Protein AF-A0A2P6VM41-F1 (afdb_monomer)

Structure (mmCIF, N/CA/C/O backbone):
data_AF-A0A2P6VM41-F1
#
_entry.id   AF-A0A2P6VM41-F1
#
loop_
_atom_site.group_PDB
_atom_site.id
_atom_site.type_symbol
_atom_site.label_atom_id
_atom_site.label_alt_id
_atom_site.label_comp_id
_atom_site.label_asym_id
_atom_site.label_entity_id
_atom_site.label_seq_id
_atom_site.pdbx_PDB_ins_code
_atom_site.Cartn_x
_atom_site.Cartn_y
_atom_site.Cartn_z
_atom_site.occupancy
_atom_site.B_iso_or_equiv
_atom_site.auth_seq_id
_atom_site.auth_comp_id
_atom_site.auth_asym_id
_atom_site.auth_atom_id
_atom_site.pdbx_PDB_model_num
ATOM 1 N N . MET A 1 1 ? -36.464 14.441 117.703 1.00 80.50 1 MET A N 1
ATOM 2 C CA . MET A 1 1 ? -35.190 14.699 116.985 1.00 80.50 1 MET A CA 1
ATOM 3 C C . MET A 1 1 ? -35.162 13.915 115.683 1.00 80.50 1 MET A C 1
ATOM 5 O O . MET A 1 1 ? -35.669 12.804 115.660 1.00 80.50 1 MET A O 1
ATOM 9 N N . VAL A 1 2 ? -34.603 14.467 114.602 1.00 87.62 2 VAL A N 1
ATOM 10 C CA . VAL A 1 2 ? -34.548 13.805 113.282 1.00 87.62 2 VAL A CA 1
ATOM 11 C C . VAL A 1 2 ? -33.105 13.762 112.777 1.00 87.62 2 VAL A C 1
ATOM 13 O O . VAL A 1 2 ? -32.348 14.723 112.938 1.00 87.62 2 VAL A O 1
ATOM 16 N N . PHE A 1 3 ? -32.720 12.648 112.153 1.00 89.50 3 PHE A N 1
ATOM 17 C CA . PHE A 1 3 ? -31.381 12.439 111.606 1.00 89.50 3 PHE A CA 1
ATOM 18 C C . PHE A 1 3 ? -31.383 12.675 110.097 1.00 89.50 3 PHE A C 1
ATOM 20 O O . PHE A 1 3 ? -32.032 11.949 109.349 1.00 89.50 3 PHE A O 1
ATOM 27 N N . VAL A 1 4 ? -30.627 13.661 109.622 1.00 91.56 4 VAL A N 1
ATOM 28 C CA . VAL A 1 4 ? -30.517 13.975 108.193 1.00 91.56 4 VAL A CA 1
ATOM 29 C C . VAL A 1 4 ? -29.167 13.514 107.664 1.00 91.56 4 VAL A C 1
ATOM 31 O O . VAL A 1 4 ? -28.120 13.949 108.139 1.00 91.56 4 VAL A O 1
ATOM 34 N N . ARG A 1 5 ? -29.181 12.629 106.669 1.00 91.31 5 ARG A N 1
ATOM 35 C CA . ARG A 1 5 ? -27.986 12.105 106.008 1.00 91.31 5 ARG A CA 1
ATOM 36 C C . ARG A 1 5 ? -27.726 12.831 104.693 1.00 91.31 5 ARG A C 1
ATOM 38 O O . ARG A 1 5 ? -28.520 12.728 103.758 1.00 91.31 5 ARG A O 1
ATOM 45 N N . THR A 1 6 ? -26.588 13.510 104.630 1.00 87.44 6 THR A N 1
ATOM 46 C CA . THR A 1 6 ? -25.975 14.033 103.401 1.00 87.44 6 THR A CA 1
ATOM 47 C C . THR A 1 6 ? -24.657 13.286 103.145 1.00 87.44 6 THR A C 1
ATOM 49 O O . THR A 1 6 ? -24.648 12.056 103.121 1.00 87.44 6 THR A O 1
ATOM 52 N N . ASP A 1 7 ? -23.537 13.996 102.994 1.00 84.44 7 ASP A N 1
ATOM 53 C CA . ASP A 1 7 ? -22.167 13.468 103.085 1.00 84.44 7 ASP A CA 1
ATOM 54 C C . ASP A 1 7 ? -21.763 13.138 104.537 1.00 84.44 7 ASP A C 1
ATOM 56 O O . ASP A 1 7 ? -20.847 12.351 104.772 1.00 84.44 7 ASP A O 1
ATOM 60 N N . ARG A 1 8 ? -22.481 13.708 105.513 1.00 87.12 8 ARG A N 1
ATOM 61 C CA . ARG A 1 8 ? -22.381 13.420 106.948 1.00 87.12 8 ARG A CA 1
ATOM 62 C C . ARG A 1 8 ? -23.768 13.393 107.594 1.00 87.12 8 ARG A C 1
ATOM 64 O O . ARG A 1 8 ? -24.756 13.819 106.999 1.00 87.12 8 ARG A O 1
ATOM 71 N N . THR A 1 9 ? -23.847 12.876 108.818 1.00 89.69 9 THR A N 1
ATOM 72 C CA . THR A 1 9 ? -25.107 12.821 109.574 1.00 89.69 9 THR A CA 1
ATOM 73 C C . THR A 1 9 ? -25.282 14.092 110.397 1.00 89.69 9 THR A C 1
ATOM 75 O O . THR A 1 9 ? -24.420 14.434 111.204 1.00 89.69 9 THR A O 1
ATOM 78 N N . HIS A 1 10 ? -26.415 14.765 110.221 1.00 89.94 10 HIS A N 1
ATOM 79 C CA . HIS A 1 10 ? -26.820 15.942 110.981 1.00 89.94 10 HIS A CA 1
ATOM 80 C C . HIS A 1 10 ? -27.972 15.586 111.909 1.00 89.94 10 HIS A C 1
ATOM 82 O O . HIS A 1 10 ? -28.956 14.995 111.472 1.00 89.94 10 HIS A O 1
ATOM 88 N N . VAL A 1 11 ? -27.871 15.981 113.175 1.00 90.56 11 VAL A N 1
ATOM 89 C CA . VAL A 1 11 ? -28.990 15.895 114.122 1.00 90.56 11 VAL A CA 1
ATOM 90 C C . VAL A 1 11 ? -29.716 17.235 114.118 1.00 90.56 11 VAL A C 1
ATOM 92 O O . VAL A 1 11 ? -29.083 18.281 114.318 1.00 90.56 11 VAL A O 1
ATOM 95 N N . LEU A 1 12 ? -31.017 17.207 113.826 1.00 88.69 12 LEU A N 1
ATOM 96 C CA . LEU A 1 12 ? -31.889 18.377 113.834 1.00 88.69 12 LEU A CA 1
ATOM 97 C C . LEU A 1 12 ? -32.976 18.212 114.903 1.00 88.69 12 LEU A C 1
ATOM 99 O O . LEU A 1 12 ? -33.712 17.221 114.923 1.00 88.69 12 LEU A O 1
ATOM 103 N N . GLU A 1 13 ? -33.086 19.203 115.783 1.00 86.06 13 GLU A N 1
ATOM 104 C CA . GLU A 1 13 ? -34.200 19.346 116.720 1.00 86.06 13 GLU A CA 1
ATOM 105 C C . GLU A 1 13 ? -35.278 20.198 116.053 1.00 86.06 13 GLU A C 1
ATOM 107 O O . GLU A 1 13 ? -35.292 21.420 116.158 1.00 86.06 13 GLU A O 1
ATOM 112 N N . LEU A 1 14 ? -36.140 19.539 115.282 1.00 83.00 14 LEU A N 1
ATOM 113 C CA . LEU A 1 14 ? -37.283 20.169 114.630 1.00 83.00 14 LEU A CA 1
ATOM 114 C C . LEU A 1 14 ? -38.564 19.698 115.312 1.00 83.00 14 LEU A C 1
ATOM 116 O O . LEU A 1 14 ? -38.680 18.526 115.672 1.00 83.00 14 LEU A O 1
ATOM 120 N N . GLY A 1 15 ? -39.516 20.613 115.496 1.00 77.69 15 GLY A N 1
ATOM 121 C CA . GLY A 1 15 ? -40.842 20.273 116.008 1.00 77.69 15 GLY A CA 1
ATOM 122 C C . GLY A 1 15 ? -41.627 19.415 115.012 1.00 77.69 15 GLY A C 1
ATOM 123 O O . GLY A 1 15 ? -41.374 19.457 113.809 1.00 77.69 15 GLY A O 1
ATOM 124 N N . SER A 1 16 ? -42.626 18.676 115.498 1.00 68.25 16 SER A N 1
ATOM 125 C CA . SER A 1 16 ? -43.487 17.817 114.666 1.00 68.25 16 SER A CA 1
ATOM 126 C C . SER A 1 16 ? -44.222 18.576 113.553 1.00 68.25 16 SER A C 1
ATOM 128 O O . SER A 1 16 ? -44.562 17.996 112.526 1.00 68.25 16 SER A O 1
ATOM 130 N N . THR A 1 17 ? -44.419 19.885 113.721 1.00 82.00 17 THR A N 1
ATOM 131 C CA . THR A 1 17 ? -45.081 20.763 112.749 1.00 82.00 17 THR A CA 1
ATOM 132 C C . THR A 1 17 ? -44.135 21.387 111.721 1.00 82.00 17 THR A C 1
ATOM 134 O O . THR A 1 17 ? -44.598 22.176 110.898 1.00 82.00 17 THR A O 1
ATOM 137 N N . ALA A 1 18 ? -42.831 21.100 111.787 1.00 86.94 18 ALA A N 1
ATOM 138 C CA . ALA A 1 18 ? -41.855 21.642 110.848 1.00 86.94 18 ALA A CA 1
ATOM 139 C C . ALA A 1 18 ? -42.101 21.118 109.427 1.00 86.94 18 ALA A C 1
ATOM 141 O O . ALA A 1 18 ? -42.659 20.036 109.217 1.00 86.94 18 ALA A O 1
ATOM 142 N N . THR A 1 19 ? -41.681 21.904 108.447 1.00 91.75 19 THR A N 1
ATOM 143 C CA . THR A 1 19 ? -41.818 21.605 107.023 1.00 91.75 19 THR A CA 1
ATOM 144 C C . THR A 1 19 ? -40.515 21.082 106.431 1.00 91.75 19 THR A C 1
ATOM 146 O O . THR A 1 19 ? -39.432 21.190 107.012 1.00 91.75 19 THR A O 1
ATOM 149 N N . VAL A 1 20 ? -40.600 20.506 105.235 1.00 90.69 20 VAL A N 1
ATOM 150 C CA . VAL A 1 20 ? -39.423 20.084 104.466 1.00 90.69 20 VAL A CA 1
ATOM 151 C C . VAL A 1 20 ? -38.544 21.285 104.098 1.00 90.69 20 VAL A C 1
ATOM 153 O O . VAL A 1 20 ? -37.320 21.147 104.071 1.00 90.69 20 VAL A O 1
ATOM 156 N N . ALA A 1 21 ? -39.131 22.466 103.872 1.00 90.50 21 ALA A N 1
ATOM 157 C CA . ALA A 1 21 ? -38.386 23.712 103.684 1.00 90.50 21 ALA A CA 1
ATOM 158 C C . ALA A 1 21 ? -37.501 24.049 104.898 1.00 90.50 21 ALA A C 1
ATOM 160 O O . ALA A 1 21 ? -36.333 24.393 104.720 1.00 90.50 21 ALA A O 1
ATOM 161 N N . ASP A 1 22 ? -38.003 23.847 106.122 1.00 90.69 22 ASP A N 1
ATOM 162 C CA . ASP A 1 22 ? -37.232 24.080 107.353 1.00 90.69 22 ASP A CA 1
ATOM 163 C C . ASP A 1 22 ? -36.029 23.129 107.456 1.00 90.69 22 ASP A C 1
ATOM 165 O O . ASP A 1 22 ? -34.932 23.537 107.845 1.00 90.69 22 ASP A O 1
ATOM 169 N N . VAL A 1 23 ? -36.198 21.866 107.041 1.00 89.25 23 VAL A N 1
ATOM 170 C CA . VAL A 1 23 ? -35.097 20.889 106.964 1.00 89.25 23 VAL A CA 1
ATOM 171 C C . VAL A 1 23 ? -34.037 21.338 105.955 1.00 89.25 23 VAL A C 1
ATOM 173 O O . VAL A 1 23 ? -32.845 21.296 106.264 1.00 89.25 23 VAL A O 1
ATOM 176 N N . LYS A 1 24 ? -34.450 21.780 104.760 1.00 91.62 24 LYS A N 1
ATOM 177 C CA . LYS A 1 24 ? -33.525 22.264 103.724 1.00 91.62 24 LYS A CA 1
ATOM 178 C C . LYS A 1 24 ? -32.758 23.504 104.179 1.00 91.62 24 LYS A C 1
ATOM 180 O O . LYS A 1 24 ? -31.539 23.542 104.030 1.00 91.62 24 LYS A O 1
ATOM 185 N N . ALA A 1 25 ? -33.447 24.471 104.785 1.00 91.00 25 ALA A N 1
ATOM 186 C CA . ALA A 1 25 ? -32.844 25.695 105.307 1.00 91.00 25 ALA A CA 1
ATOM 187 C C . ALA A 1 25 ? -31.847 25.403 106.442 1.00 91.00 25 ALA A C 1
ATOM 189 O O . ALA A 1 25 ? -30.747 25.958 106.474 1.00 91.00 25 ALA A O 1
ATOM 190 N N . ALA A 1 26 ? -32.178 24.471 107.344 1.00 90.12 26 ALA A N 1
ATOM 191 C CA . ALA A 1 26 ? -31.275 24.051 108.415 1.00 90.12 26 ALA A CA 1
ATOM 192 C C . ALA A 1 26 ? -29.994 23.390 107.879 1.00 90.12 26 ALA A C 1
ATOM 194 O O . ALA A 1 26 ? -28.911 23.559 108.446 1.00 90.12 26 ALA A O 1
ATOM 195 N N . ILE A 1 27 ? -30.102 22.640 106.783 1.00 91.50 27 ILE A N 1
ATOM 196 C CA . ILE A 1 27 ? -28.958 21.989 106.142 1.00 91.50 27 ILE A CA 1
ATOM 197 C C . ILE A 1 27 ? -28.161 22.977 105.286 1.00 91.50 27 ILE A C 1
ATOM 199 O O . ILE A 1 27 ? -26.931 22.932 105.312 1.00 91.50 27 ILE A O 1
ATOM 203 N N . GLU A 1 28 ? -28.821 23.925 104.623 1.00 91.38 28 GLU A N 1
ATOM 204 C CA . GLU A 1 28 ? -28.177 25.039 103.920 1.00 91.38 28 GLU A CA 1
ATOM 205 C C . GLU A 1 28 ? -27.317 25.870 104.876 1.00 91.38 28 GLU A C 1
ATOM 207 O O . GLU A 1 28 ? -26.132 26.063 104.616 1.00 91.38 28 GLU A O 1
ATOM 212 N N . ALA A 1 29 ? -27.847 26.245 106.043 1.00 88.38 29 ALA A N 1
ATOM 213 C CA . ALA A 1 29 ? -27.088 26.975 107.059 1.00 88.38 29 ALA A CA 1
ATOM 214 C C . ALA A 1 29 ? -25.851 26.204 107.569 1.00 88.38 29 ALA A C 1
ATOM 216 O O . ALA A 1 29 ? -24.860 26.811 107.971 1.00 88.38 29 ALA A O 1
ATOM 217 N N . ARG A 1 30 ? -25.884 24.862 107.555 1.00 89.50 30 ARG A N 1
ATOM 218 C CA . ARG A 1 30 ? -24.791 24.005 108.056 1.00 89.50 30 ARG A CA 1
ATOM 219 C C . ARG A 1 30 ? -23.774 23.585 106.997 1.00 89.50 30 ARG A C 1
ATOM 221 O O . ARG A 1 30 ? -22.649 23.231 107.356 1.00 89.50 30 ARG A O 1
ATOM 228 N N . GLN A 1 31 ? -24.167 23.513 105.728 1.00 87.06 31 GLN A N 1
ATOM 229 C CA . GLN A 1 31 ? -23.321 22.992 104.645 1.00 87.06 31 GLN A CA 1
ATOM 230 C C . GLN A 1 31 ? -23.073 23.998 103.520 1.00 87.06 31 GLN A C 1
ATOM 232 O O . GLN A 1 31 ? -22.225 23.738 102.672 1.00 87.06 31 GLN A O 1
ATOM 237 N N . GLY A 1 32 ? -23.777 25.131 103.510 1.00 85.19 32 GLY A N 1
ATOM 238 C CA . GLY A 1 32 ? -23.683 26.149 102.463 1.00 85.19 32 GLY A CA 1
ATOM 239 C C . GLY A 1 32 ? -24.244 25.698 101.113 1.00 85.19 32 GLY A C 1
ATOM 240 O O . GLY A 1 32 ? -23.896 26.274 100.089 1.00 85.19 32 GLY A O 1
ATOM 241 N N . ILE A 1 33 ? -25.062 24.643 101.096 1.00 84.75 33 ILE A N 1
ATOM 242 C CA . ILE A 1 33 ? -25.689 24.111 99.885 1.00 84.75 33 ILE A CA 1
ATOM 243 C C . ILE A 1 33 ? -27.054 24.789 99.717 1.00 84.75 33 ILE A C 1
ATOM 245 O O . ILE A 1 33 ? -27.889 24.596 100.601 1.00 84.75 33 ILE A O 1
ATOM 249 N N . PRO A 1 34 ? -27.332 25.498 98.609 1.00 88.25 34 PRO A N 1
ATOM 250 C CA . PRO A 1 34 ? -28.619 26.162 98.400 1.00 88.25 34 PRO A CA 1
ATOM 251 C C . PRO A 1 34 ? -29.808 25.196 98.495 1.00 88.25 34 PRO A C 1
ATOM 253 O O . PRO A 1 34 ? -29.774 24.121 97.887 1.00 88.25 34 PRO A O 1
ATOM 256 N N . ALA A 1 35 ? -30.876 25.558 99.217 1.00 87.62 35 ALA A N 1
ATOM 257 C CA . ALA A 1 35 ? -32.072 24.717 99.379 1.00 87.62 35 ALA A CA 1
ATOM 258 C C . ALA A 1 35 ? -32.692 24.253 98.041 1.00 87.62 35 ALA A C 1
ATOM 260 O O . ALA A 1 35 ? -33.221 23.141 97.938 1.00 87.62 35 ALA A O 1
ATOM 261 N N . GLU A 1 36 ? -32.567 25.068 96.992 1.00 85.31 36 GLU A N 1
ATOM 262 C CA . GLU A 1 36 ? -33.036 24.787 95.627 1.00 85.31 36 GLU A CA 1
ATOM 263 C C . GLU A 1 36 ? -32.305 23.618 94.938 1.00 85.31 36 GLU A C 1
ATOM 265 O O . GLU A 1 36 ? -32.868 22.936 94.070 1.00 85.31 36 GLU A O 1
ATOM 270 N N . GLU A 1 37 ? -31.062 23.340 95.343 1.00 85.75 37 GLU A N 1
ATOM 271 C CA . GLU A 1 37 ? -30.268 22.214 94.846 1.00 85.75 37 GLU A CA 1
ATOM 272 C C . GLU A 1 37 ? -30.448 20.947 95.698 1.00 85.75 37 GLU A C 1
ATOM 274 O O . GLU A 1 37 ? -30.040 19.858 95.281 1.00 85.75 37 GLU A O 1
ATOM 279 N N . GLN A 1 38 ? -31.105 21.057 96.858 1.00 88.81 38 GLN A N 1
ATOM 280 C CA . GLN A 1 38 ? -31.345 19.955 97.786 1.00 88.81 38 GLN A CA 1
ATOM 281 C C . GLN A 1 38 ? -32.653 19.214 97.476 1.00 88.81 38 GLN A C 1
ATOM 283 O O . GLN A 1 38 ? -33.730 19.802 97.354 1.00 88.81 38 GLN A O 1
ATOM 288 N N . ARG A 1 39 ? -32.590 17.880 97.428 1.00 90.12 39 ARG A N 1
ATOM 289 C CA . ARG A 1 39 ? -33.761 16.995 97.351 1.00 90.12 39 ARG A CA 1
ATOM 290 C C . ARG A 1 39 ? -33.843 16.172 98.627 1.00 90.12 39 ARG A C 1
ATOM 292 O O . ARG A 1 39 ? -32.956 15.360 98.870 1.00 90.12 39 ARG A O 1
ATOM 299 N N . VAL A 1 40 ? -34.900 16.367 99.414 1.00 91.69 40 VAL A N 1
ATOM 300 C CA . VAL A 1 40 ? -35.149 15.620 100.657 1.00 91.69 40 VAL A CA 1
ATOM 301 C C . VAL A 1 40 ? -35.937 14.353 100.331 1.00 91.69 40 VAL A C 1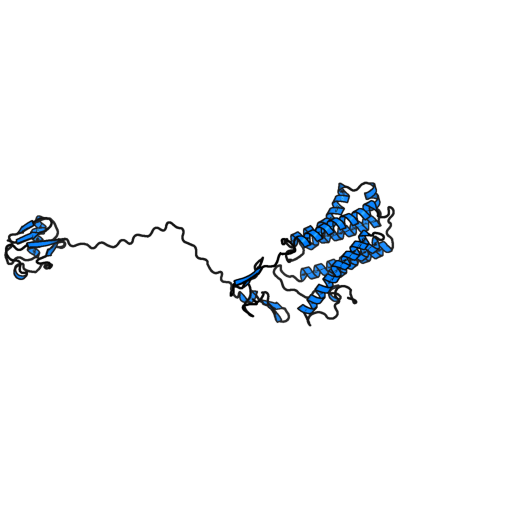
ATOM 303 O O . VAL A 1 40 ? -36.946 14.409 99.628 1.00 91.69 40 VAL A O 1
ATOM 306 N N . LEU A 1 41 ? -35.481 13.207 100.830 1.00 91.88 41 LEU A N 1
ATOM 307 C CA . LEU A 1 41 ? -36.118 11.909 100.663 1.00 91.88 41 LEU A CA 1
ATOM 308 C C . LEU A 1 41 ? -36.393 11.252 102.012 1.00 91.88 41 LEU A C 1
ATOM 310 O O . LEU A 1 41 ? -35.534 11.218 102.894 1.00 91.88 41 LEU A O 1
ATOM 314 N N . PHE A 1 42 ? -37.568 10.641 102.110 1.00 91.62 42 PHE A N 1
ATOM 315 C CA . PHE A 1 42 ? -37.974 9.794 103.222 1.00 91.62 42 PHE A CA 1
ATOM 316 C C . PHE A 1 42 ? -38.634 8.526 102.678 1.00 91.62 42 PHE A C 1
ATOM 318 O O . PHE A 1 42 ? -39.449 8.595 101.758 1.00 91.62 42 PHE A O 1
ATOM 325 N N . GLY A 1 43 ? -38.234 7.351 103.174 1.00 86.62 43 GLY A N 1
ATOM 326 C CA . GLY A 1 43 ? -38.788 6.068 102.713 1.00 86.62 43 GLY A CA 1
ATOM 327 C C . GLY A 1 43 ? -38.652 5.812 101.201 1.00 86.62 43 GLY A C 1
ATOM 328 O O . GLY A 1 43 ? -39.474 5.116 100.615 1.00 86.62 43 GLY A O 1
ATOM 329 N N . GLY A 1 44 ? -37.655 6.416 100.542 1.00 83.69 44 GLY A N 1
ATOM 330 C CA . GLY A 1 44 ? -37.458 6.325 99.088 1.00 83.69 44 GLY A CA 1
ATOM 331 C C . GLY A 1 44 ? -38.326 7.272 98.247 1.00 83.69 44 GLY A C 1
ATOM 332 O O . GLY A 1 44 ? -38.169 7.306 97.026 1.00 83.69 44 GLY A O 1
ATOM 333 N N . ARG A 1 45 ? -39.197 8.077 98.868 1.00 89.12 45 ARG A N 1
ATOM 334 C CA . ARG A 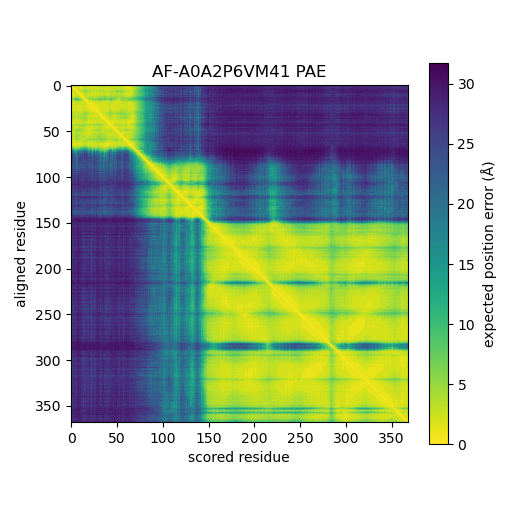1 45 ? -39.999 9.113 98.206 1.00 89.12 45 ARG A CA 1
ATOM 335 C C . ARG A 1 45 ? -39.377 10.492 98.423 1.00 89.12 45 ARG A C 1
ATOM 337 O O . ARG A 1 45 ? -38.946 10.809 99.526 1.00 89.12 45 ARG A O 1
ATOM 344 N N . GLN A 1 46 ? -39.353 11.317 97.376 1.00 90.94 46 GLN A N 1
ATOM 345 C CA . GLN A 1 46 ? -38.996 12.731 97.503 1.00 90.94 46 GLN A CA 1
ATOM 346 C C . GLN A 1 46 ? -40.154 13.508 98.136 1.00 90.94 46 GLN A C 1
ATOM 348 O O . GLN A 1 46 ? -41.300 13.353 97.704 1.00 90.94 46 GLN A O 1
ATOM 353 N N . LEU A 1 47 ? -39.836 14.327 99.136 1.00 91.44 47 LEU A N 1
ATOM 354 C CA . LEU A 1 47 ? -40.788 15.226 99.778 1.00 91.44 47 LEU A CA 1
ATOM 355 C C . LEU A 1 47 ? -40.722 16.620 99.139 1.00 91.44 47 LEU A C 1
ATOM 357 O O . LEU A 1 47 ? -39.646 17.075 98.737 1.00 91.44 47 LEU A O 1
ATOM 361 N N . GLU A 1 48 ? -41.877 17.273 99.045 1.00 91.31 48 GLU A N 1
ATOM 362 C CA . GLU A 1 48 ? -42.014 18.639 98.522 1.00 91.31 48 GLU A CA 1
ATOM 363 C C . GLU A 1 48 ? -41.897 19.668 99.654 1.00 91.31 48 GLU A C 1
ATOM 365 O O . GLU A 1 48 ? -42.188 19.360 100.808 1.00 91.31 48 GLU A O 1
ATOM 370 N N . GLU A 1 49 ? -41.469 20.891 99.336 1.00 87.00 49 GLU A N 1
ATOM 371 C CA . GLU A 1 49 ? -41.061 21.907 100.326 1.00 87.00 49 GLU A CA 1
ATOM 372 C C . GLU A 1 49 ? -42.163 22.291 101.323 1.00 87.00 49 GLU A C 1
ATOM 374 O O . GLU A 1 49 ? -41.886 22.491 102.504 1.00 87.00 49 GLU A O 1
ATOM 379 N N . GLU A 1 50 ? -43.410 22.321 100.858 1.00 88.44 50 GLU A N 1
ATOM 380 C CA . GLU A 1 50 ? -44.597 22.722 101.624 1.00 88.44 50 GLU A CA 1
ATOM 381 C C . GLU A 1 50 ? -45.130 21.605 102.538 1.00 88.44 50 GLU A C 1
ATOM 383 O O . GLU A 1 50 ? -46.034 21.827 103.346 1.00 88.44 50 GLU A O 1
ATOM 388 N N . GLN A 1 51 ? -44.605 20.382 102.412 1.00 89.25 51 GLN A N 1
ATOM 389 C CA . GLN A 1 51 ? -45.084 19.253 103.197 1.00 89.25 51 GLN A CA 1
ATOM 390 C C . GLN A 1 51 ? -44.570 19.332 104.633 1.00 89.25 51 GLN A C 1
ATOM 392 O O . GLN A 1 51 ? -43.389 19.575 104.889 1.00 89.25 51 GLN A O 1
ATOM 397 N N . ARG A 1 52 ? -45.468 19.075 105.584 1.00 89.12 52 ARG A N 1
ATOM 398 C CA . ARG A 1 52 ? -45.114 18.938 106.997 1.00 89.12 52 ARG A CA 1
ATOM 399 C C . ARG A 1 52 ? -44.526 17.559 107.273 1.00 89.12 52 ARG A C 1
ATOM 401 O O . ARG A 1 52 ? -44.944 16.568 106.668 1.00 89.12 52 ARG A O 1
ATOM 408 N N . LEU A 1 53 ? -43.562 17.497 108.187 1.00 87.44 53 LEU A N 1
ATOM 409 C CA . LEU A 1 53 ? -42.853 16.264 108.531 1.00 87.44 53 LEU A CA 1
ATOM 410 C C . LEU A 1 53 ? -43.795 15.211 109.141 1.00 87.44 53 LEU A C 1
ATOM 412 O O . LEU A 1 53 ? -43.758 14.054 108.718 1.00 87.44 53 LEU A O 1
ATOM 416 N N . ASP A 1 54 ? -44.700 15.621 110.035 1.00 87.62 54 ASP A N 1
ATOM 417 C CA . ASP A 1 54 ? -45.733 14.759 110.630 1.00 87.62 54 ASP A CA 1
ATOM 418 C C . ASP A 1 54 ? -46.647 14.112 109.574 1.00 87.62 54 ASP A C 1
ATOM 420 O O . ASP A 1 54 ? -46.839 12.895 109.561 1.00 87.62 54 ASP A O 1
ATOM 424 N N . ALA A 1 55 ? -47.149 14.907 108.629 1.00 85.69 55 ALA A N 1
ATOM 425 C CA . ALA A 1 55 ? -48.001 14.450 107.534 1.00 85.69 55 ALA A CA 1
ATOM 426 C C . ALA A 1 55 ? -47.279 13.492 106.567 1.00 85.69 55 ALA A C 1
ATOM 428 O O . ALA A 1 55 ? -47.927 12.700 105.882 1.00 85.69 55 ALA A O 1
ATOM 429 N N . CYS A 1 56 ? -45.943 13.537 106.520 1.00 83.75 56 CYS A N 1
ATOM 430 C CA . CYS A 1 56 ? -45.116 12.622 105.730 1.00 83.75 56 CYS A CA 1
ATOM 431 C C . CYS A 1 56 ? -44.739 11.335 106.480 1.00 83.75 56 CYS A C 1
ATOM 433 O O . CYS A 1 56 ? -44.023 10.501 105.923 1.00 83.75 56 CYS A O 1
ATOM 435 N N . GLY A 1 57 ? -45.207 11.162 107.722 1.00 84.62 57 GLY A N 1
ATOM 436 C CA . GLY A 1 57 ? -44.883 10.009 108.562 1.00 84.62 57 GLY A CA 1
ATOM 437 C C . GLY A 1 57 ? -43.482 10.062 109.177 1.00 84.62 57 GLY A C 1
ATOM 438 O O . GLY A 1 57 ? -42.961 9.022 109.573 1.00 84.62 57 GLY A O 1
ATOM 439 N N . VAL A 1 58 ? -42.857 11.243 109.237 1.00 85.88 58 VAL A N 1
ATOM 440 C CA . VAL A 1 58 ? -41.559 11.443 109.893 1.00 85.88 58 VAL A CA 1
ATOM 441 C C . VAL A 1 58 ? -41.806 11.618 111.391 1.00 85.88 58 VAL A C 1
ATOM 443 O O . VAL A 1 58 ? -42.329 12.641 111.829 1.00 85.88 58 VAL A O 1
ATOM 446 N N . SER A 1 59 ? -41.448 10.606 112.178 1.00 86.44 59 SER A N 1
ATOM 447 C CA . SER A 1 59 ? -41.481 10.645 113.644 1.00 86.44 59 SER A CA 1
ATOM 448 C C . SER A 1 59 ? -40.124 11.035 114.227 1.00 86.44 59 SER A C 1
ATOM 450 O O . SER A 1 59 ? -39.116 11.094 113.514 1.00 86.44 59 SER A O 1
ATOM 452 N N . ASP A 1 60 ? -40.068 11.198 115.547 1.00 85.75 60 ASP A N 1
ATOM 453 C CA . ASP A 1 60 ? -38.792 11.212 116.255 1.00 85.75 60 ASP A CA 1
ATOM 454 C C . ASP A 1 60 ? -37.958 9.967 115.906 1.00 85.75 60 ASP A C 1
ATOM 456 O O . ASP A 1 60 ? -38.494 8.888 115.640 1.00 85.75 60 ASP A O 1
ATOM 460 N N . ASP A 1 61 ? -36.646 10.173 115.813 1.00 85.50 61 ASP A N 1
ATOM 461 C CA . ASP A 1 61 ? -35.611 9.222 115.392 1.00 85.50 61 ASP A CA 1
ATOM 462 C C . ASP A 1 61 ? -35.672 8.754 113.931 1.00 85.50 61 ASP A C 1
ATOM 464 O O . ASP A 1 61 ? -34.895 7.894 113.501 1.00 85.50 61 ASP A O 1
ATOM 468 N N . SER A 1 62 ? -36.523 9.383 113.119 1.00 89.62 62 SER A N 1
ATOM 469 C CA . SER A 1 62 ? -36.567 9.135 111.678 1.00 89.62 62 SER A CA 1
ATOM 470 C C . SER A 1 62 ? -35.288 9.582 110.966 1.00 89.62 62 SER A C 1
ATOM 472 O O . SER A 1 62 ? -34.630 10.554 111.348 1.00 89.62 62 SER A O 1
ATOM 474 N N . GLN A 1 63 ? -34.955 8.878 109.879 1.00 90.62 63 GLN A N 1
ATOM 475 C CA . GLN A 1 63 ? -33.806 9.183 109.024 1.00 90.62 63 GLN A CA 1
ATOM 476 C C . GLN A 1 63 ? -34.261 9.768 107.682 1.00 90.62 63 GLN A C 1
ATOM 478 O O . GLN A 1 63 ? -34.924 9.092 106.895 1.00 90.62 63 GLN A O 1
ATOM 483 N N . LEU A 1 64 ? -33.870 11.011 107.409 1.00 91.62 64 LEU A N 1
ATOM 484 C CA . LEU A 1 64 ? -34.065 11.696 106.131 1.00 91.62 64 LEU A CA 1
ATOM 485 C C . LEU A 1 64 ? -32.773 11.650 105.316 1.00 91.62 64 LEU A C 1
ATOM 487 O O . LEU A 1 64 ? -31.679 11.724 105.871 1.00 91.62 64 LEU A O 1
ATOM 491 N N . TYR A 1 65 ? -32.888 11.587 103.996 1.00 92.50 65 TYR A N 1
ATOM 492 C CA . TYR A 1 65 ? -31.746 11.656 103.087 1.00 92.50 65 TYR A CA 1
ATOM 493 C C . TYR A 1 65 ? -31.838 12.916 102.247 1.00 92.50 65 TYR A C 1
ATOM 495 O O . TYR A 1 65 ? -32.883 13.181 101.661 1.00 92.50 65 TYR A O 1
ATOM 503 N N . ILE A 1 66 ? -30.751 13.672 102.142 1.00 91.31 66 ILE A N 1
ATOM 504 C CA . ILE A 1 66 ? -30.678 14.810 101.227 1.00 91.31 66 ILE A CA 1
ATOM 505 C C . ILE A 1 66 ? -29.678 14.501 100.124 1.00 91.31 66 ILE A C 1
ATOM 507 O O . ILE A 1 66 ? -28.507 14.222 100.376 1.00 91.31 66 ILE A O 1
ATOM 511 N N . LEU A 1 67 ? -30.165 14.545 98.886 1.00 88.56 67 LEU A N 1
ATOM 512 C CA . LEU A 1 67 ? -29.381 14.331 97.675 1.00 88.56 67 LEU A CA 1
ATOM 513 C C . LEU A 1 67 ? -29.340 15.613 96.846 1.00 88.56 67 LEU A C 1
ATOM 515 O O . LEU A 1 67 ? -30.342 16.316 96.722 1.00 88.56 67 LEU A O 1
ATOM 519 N N . MET A 1 68 ? -28.200 15.875 96.213 1.00 84.19 68 MET A N 1
ATOM 520 C CA . MET A 1 68 ? -28.052 16.994 95.285 1.00 84.19 68 MET A CA 1
ATOM 521 C C . MET A 1 68 ? -28.825 16.756 93.986 1.00 84.19 68 MET A C 1
ATOM 523 O O . MET A 1 68 ? -28.870 15.644 93.443 1.00 84.19 68 MET A O 1
ATOM 527 N N . ARG A 1 69 ? -29.409 17.821 93.440 1.00 79.31 69 ARG A N 1
ATOM 528 C CA . ARG A 1 69 ? -30.039 17.810 92.121 1.00 79.31 69 ARG A CA 1
ATOM 529 C C . ARG A 1 69 ? -28.966 17.658 91.037 1.00 79.31 69 ARG A C 1
ATOM 531 O O . ARG A 1 69 ? -28.116 18.517 90.850 1.00 79.31 69 ARG A O 1
ATOM 538 N N . LEU A 1 70 ? -29.012 16.560 90.283 1.00 73.81 70 LEU A N 1
ATOM 539 C CA . LEU A 1 70 ? -28.091 16.339 89.165 1.00 73.81 70 LEU A CA 1
ATOM 540 C C . LEU A 1 70 ? -28.506 17.184 87.948 1.00 73.81 70 LEU A C 1
ATOM 542 O O . LEU A 1 70 ? -29.563 16.954 87.356 1.00 73.81 70 LEU A O 1
ATOM 546 N N . LEU A 1 71 ? -27.650 18.118 87.530 1.00 66.88 71 LEU A N 1
ATOM 547 C CA . LEU A 1 71 ? -27.757 18.829 86.251 1.00 66.88 71 LEU A CA 1
ATOM 548 C C . LEU A 1 71 ? -27.340 17.868 85.123 1.00 66.88 71 LEU A C 1
ATOM 550 O O . LEU A 1 71 ? -26.159 17.731 84.813 1.00 66.88 71 LEU A O 1
ATOM 554 N N . GLY A 1 72 ? -28.295 17.113 84.571 1.00 66.31 72 GLY A N 1
ATOM 555 C CA . GLY A 1 72 ? -28.054 16.025 83.611 1.00 66.31 72 GLY A CA 1
ATOM 556 C C . GLY A 1 72 ? -26.986 16.322 82.539 1.00 66.31 72 GLY A C 1
ATOM 557 O O . GLY A 1 72 ? -27.027 17.337 81.848 1.00 66.31 72 GLY A O 1
ATOM 558 N N . GLY A 1 73 ? -26.021 15.411 82.373 1.00 65.50 73 GLY A N 1
ATOM 559 C CA . GLY A 1 73 ? -24.895 15.585 81.450 1.00 65.50 73 GLY A CA 1
ATOM 560 C C . GLY A 1 73 ? -25.285 15.460 79.971 1.00 65.50 73 GLY A C 1
ATOM 561 O O . GLY A 1 73 ? -25.768 14.418 79.521 1.00 65.50 73 GLY A O 1
ATOM 562 N N . ALA A 1 74 ? -25.018 16.496 79.173 1.00 63.41 74 ALA A N 1
ATOM 563 C CA . ALA A 1 74 ? -25.240 16.473 77.728 1.00 63.41 74 ALA A CA 1
ATOM 564 C C . ALA A 1 74 ? -24.309 15.463 77.017 1.00 63.41 74 ALA A C 1
ATOM 566 O O . ALA A 1 74 ? -23.081 15.523 77.127 1.00 63.41 74 ALA A O 1
ATOM 567 N N . LYS A 1 75 ? -24.878 14.547 76.215 1.00 63.38 75 LYS A N 1
ATOM 568 C CA . LYS A 1 75 ? -24.115 13.586 75.391 1.00 63.38 75 LYS A CA 1
ATOM 569 C C . LYS A 1 75 ? -23.308 14.313 74.301 1.00 63.38 75 LYS A C 1
ATOM 571 O O . LYS A 1 75 ? -23.813 14.569 73.208 1.00 63.38 75 LYS A O 1
ATOM 576 N N . LYS A 1 76 ? -22.018 14.577 74.546 1.00 62.28 76 LYS A N 1
ATOM 577 C CA . LYS A 1 76 ? -21.068 15.035 73.512 1.00 62.28 76 LYS A CA 1
ATOM 578 C C . LYS A 1 76 ? -20.915 13.962 72.421 1.00 62.28 76 LYS A C 1
ATOM 580 O O . LYS A 1 76 ? -20.243 12.949 72.616 1.00 62.28 76 LYS A O 1
ATOM 585 N N . ARG A 1 77 ? -21.498 14.183 71.235 1.00 62.62 77 ARG A N 1
ATOM 586 C CA . ARG A 1 77 ? -21.203 13.378 70.033 1.00 62.62 77 ARG A CA 1
ATOM 587 C C . ARG A 1 77 ? -19.734 13.585 69.645 1.00 62.62 77 ARG A C 1
ATOM 589 O O . ARG A 1 77 ? -19.379 14.628 69.103 1.00 62.62 77 ARG A O 1
ATOM 596 N N . LYS A 1 78 ? -18.872 12.591 69.898 1.00 66.88 78 LYS A N 1
ATOM 597 C CA . LYS A 1 78 ? -17.480 12.603 69.415 1.00 66.88 78 LYS A CA 1
ATOM 598 C C . LYS A 1 78 ? -17.474 12.664 67.881 1.00 66.88 78 LYS A C 1
ATOM 600 O O . LYS A 1 78 ? -18.005 11.773 67.214 1.00 66.88 78 LYS A O 1
ATOM 605 N N . LYS A 1 79 ? -16.870 13.713 67.316 1.00 67.38 79 LYS A N 1
ATOM 606 C CA . LYS A 1 79 ? -16.633 13.836 65.871 1.00 67.38 79 LYS A CA 1
ATOM 607 C C . LYS A 1 79 ? -15.672 12.719 65.459 1.00 67.38 79 LYS A C 1
ATOM 609 O O . LYS A 1 79 ? -14.557 12.650 65.964 1.00 67.38 79 LYS A O 1
ATOM 614 N N . LYS A 1 80 ? -16.108 11.816 64.577 1.00 71.81 80 LYS A N 1
ATOM 615 C CA . LYS A 1 80 ? -15.236 10.758 64.051 1.00 71.81 80 LYS A CA 1
ATOM 616 C C . LYS A 1 80 ? -14.183 11.395 63.140 1.00 71.81 80 LYS A C 1
ATOM 618 O O . LYS A 1 80 ? -14.534 11.952 62.101 1.00 71.81 80 LYS A O 1
ATOM 623 N N . THR A 1 81 ? -12.915 11.312 63.527 1.00 73.38 81 THR A N 1
ATOM 624 C CA . THR A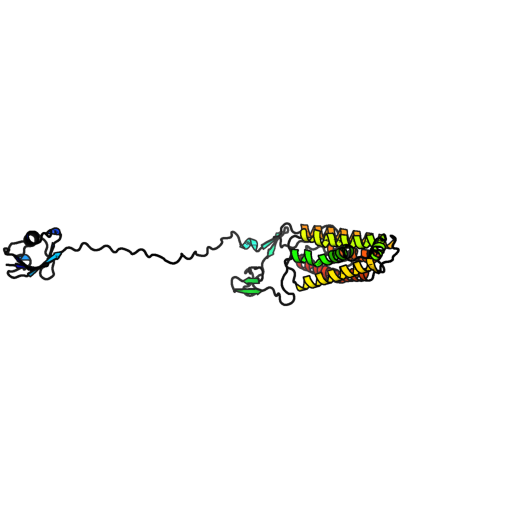 1 81 ? -11.779 11.719 62.690 1.00 73.38 81 THR A CA 1
ATOM 625 C C . THR A 1 81 ? -11.488 10.604 61.689 1.00 73.38 81 THR A C 1
ATOM 627 O O . THR A 1 81 ? -11.065 9.515 62.071 1.00 73.38 81 THR A O 1
ATOM 630 N N . TYR A 1 82 ? -11.763 10.842 60.406 1.00 74.31 82 TYR A N 1
ATOM 631 C CA . TYR A 1 82 ? -11.471 9.878 59.344 1.00 74.31 82 TYR A CA 1
ATOM 632 C C . TYR A 1 82 ? -10.010 10.022 58.908 1.00 74.31 82 TYR A C 1
ATOM 634 O O . TYR A 1 82 ? -9.634 11.046 58.351 1.00 74.31 82 TYR A O 1
ATOM 642 N N . THR A 1 83 ? -9.199 8.990 59.139 1.00 79.62 83 THR A N 1
ATOM 643 C CA . THR A 1 83 ? -7.776 8.943 58.751 1.00 79.62 83 THR A CA 1
ATOM 644 C C . THR A 1 83 ? -7.554 8.557 57.288 1.00 79.62 83 THR A C 1
ATOM 646 O O . THR A 1 83 ? -6.498 8.838 56.733 1.00 79.62 83 THR A O 1
ATOM 649 N N . LYS A 1 84 ? -8.538 7.921 56.634 1.00 82.19 84 LYS A N 1
ATOM 650 C CA . LYS A 1 84 ? -8.424 7.481 55.235 1.00 82.19 84 LYS A CA 1
ATOM 651 C C . LYS A 1 84 ? -9.052 8.499 54.276 1.00 82.19 84 LYS A C 1
ATOM 653 O O . LYS A 1 84 ? -10.172 8.952 54.536 1.00 82.19 84 LYS A O 1
ATOM 658 N N . PRO A 1 85 ? -8.395 8.813 53.142 1.00 84.12 85 PRO A N 1
ATOM 659 C CA . PRO A 1 85 ? -8.968 9.687 52.129 1.00 84.12 85 PRO A CA 1
ATOM 660 C C . PRO A 1 85 ? -10.280 9.102 51.598 1.00 84.12 85 PRO A C 1
ATOM 662 O O . PRO A 1 85 ? -10.414 7.901 51.344 1.00 84.12 85 PRO A O 1
ATOM 665 N N . LYS A 1 86 ? -11.285 9.966 51.447 1.00 85.31 86 LYS A N 1
ATOM 666 C CA . LYS A 1 86 ? -12.628 9.569 51.023 1.00 85.31 86 LYS A CA 1
ATOM 667 C C . LYS A 1 86 ? -12.587 9.017 49.598 1.00 85.31 86 LYS A C 1
ATOM 669 O O . LYS A 1 86 ? -12.176 9.713 48.671 1.00 85.31 86 LYS A O 1
ATOM 674 N N . LYS A 1 87 ? -13.088 7.791 49.406 1.00 88.88 87 LYS A N 1
ATOM 675 C CA . LYS A 1 87 ? -13.225 7.181 48.075 1.00 88.88 87 LYS A CA 1
ATOM 676 C C . LYS A 1 87 ? -14.080 8.078 47.179 1.00 88.88 87 LYS A C 1
ATOM 678 O O . LYS A 1 87 ? -15.274 8.264 47.431 1.00 88.88 87 LYS A O 1
ATOM 683 N N . GLN A 1 88 ? -13.482 8.600 46.113 1.00 89.38 88 GLN A N 1
ATOM 684 C CA . GLN A 1 88 ? -14.237 9.279 45.068 1.00 89.38 88 GLN A CA 1
ATOM 685 C C . GLN A 1 88 ? -15.074 8.240 44.314 1.00 89.38 88 GLN A C 1
ATOM 687 O O . GLN A 1 88 ? -14.558 7.234 43.825 1.00 89.38 88 GLN A O 1
ATOM 692 N N . LYS A 1 89 ? -16.392 8.446 44.260 1.00 93.69 89 LYS A N 1
ATOM 693 C CA . LYS A 1 89 ? -17.300 7.540 43.548 1.00 93.69 89 LYS A CA 1
ATOM 694 C C . LYS A 1 89 ? -17.188 7.770 42.040 1.00 93.69 89 LYS A C 1
ATOM 696 O O . LYS A 1 89 ? -17.119 8.913 41.590 1.00 93.69 89 LYS A O 1
ATOM 701 N N . HIS A 1 90 ? -17.225 6.685 41.267 1.00 93.38 90 HIS A N 1
ATOM 702 C CA . HIS A 1 90 ? -17.288 6.757 39.810 1.00 93.38 90 HIS A CA 1
ATOM 703 C C . HIS A 1 90 ? -18.540 7.531 39.371 1.00 93.38 90 HIS A C 1
ATOM 705 O O . HIS A 1 90 ? -19.654 7.232 39.806 1.00 93.38 90 HIS A O 1
ATOM 711 N N . LYS A 1 91 ? -18.355 8.522 38.494 1.00 93.56 91 LYS A N 1
ATOM 712 C CA . LYS A 1 91 ? -19.446 9.297 37.895 1.00 93.56 91 LYS A CA 1
ATOM 713 C C . LYS A 1 91 ? -19.742 8.744 36.502 1.00 93.56 91 LYS A C 1
ATOM 715 O O . LYS A 1 91 ? -18.874 8.746 35.634 1.00 93.56 91 LYS A O 1
ATOM 720 N N . HIS A 1 92 ? -20.973 8.294 36.266 1.00 90.25 92 HIS A N 1
ATOM 721 C CA . HIS A 1 92 ? -21.379 7.817 34.943 1.00 90.25 92 HIS A CA 1
ATOM 722 C C . HIS A 1 92 ? -21.345 8.950 33.911 1.00 90.25 92 HIS A C 1
ATOM 724 O O . HIS A 1 92 ? -21.964 10.000 34.093 1.00 90.25 92 HIS A O 1
ATOM 730 N N . LYS A 1 93 ? -20.659 8.717 32.786 1.00 91.69 93 LYS A N 1
ATOM 731 C CA . LYS A 1 93 ? -20.619 9.663 31.666 1.00 91.69 93 LYS A CA 1
ATOM 732 C C . LYS A 1 93 ? -21.961 9.667 30.931 1.00 91.69 93 LYS A C 1
ATOM 734 O O . LYS A 1 93 ? -22.273 8.725 30.200 1.00 91.69 93 LYS A O 1
ATOM 739 N N . LYS A 1 94 ? -22.737 10.742 31.089 1.00 92.44 94 LYS A N 1
ATOM 740 C CA . LYS A 1 94 ? -23.977 10.969 30.335 1.00 92.44 94 LYS A CA 1
ATOM 741 C C . LYS A 1 94 ? -23.630 11.390 28.905 1.00 92.44 94 LYS A C 1
ATOM 743 O O . LYS A 1 94 ? -22.951 12.388 28.693 1.00 92.44 94 LYS A O 1
ATOM 748 N N . VAL A 1 95 ? -24.073 10.612 27.920 1.00 91.19 95 VAL A N 1
ATOM 749 C CA . VAL A 1 95 ? -23.906 10.917 26.492 1.00 91.19 95 VAL A CA 1
ATOM 750 C C . VAL A 1 95 ? -25.297 11.015 25.884 1.00 91.19 95 VAL A C 1
ATOM 752 O O . VAL A 1 95 ? -25.991 10.002 25.803 1.00 91.19 95 VAL A O 1
ATOM 755 N N . LYS A 1 96 ? -25.703 12.223 25.475 1.00 92.31 96 LYS A N 1
ATOM 756 C CA . LYS A 1 96 ? -26.992 12.448 24.806 1.00 92.31 96 LYS A CA 1
ATOM 757 C C . LYS A 1 96 ? -27.057 11.614 23.522 1.00 92.31 96 LYS A C 1
ATOM 759 O O . LYS A 1 96 ? -26.067 11.532 22.796 1.00 92.31 96 LYS A O 1
ATOM 764 N N . LEU A 1 97 ? -28.203 10.974 23.283 1.00 89.69 97 LEU A N 1
ATOM 765 C CA . LEU A 1 97 ? -28.517 10.244 22.047 1.00 89.69 97 LEU A CA 1
ATOM 766 C C . LEU A 1 97 ? -27.423 9.252 21.595 1.00 89.69 97 LEU A C 1
ATOM 768 O O . LEU A 1 97 ? -27.106 9.133 20.414 1.00 89.69 97 LEU A O 1
ATOM 772 N N . ARG A 1 98 ? -26.832 8.505 22.539 1.00 85.88 98 ARG A N 1
ATOM 773 C CA . ARG A 1 98 ? -25.741 7.550 22.258 1.00 85.88 98 ARG A CA 1
ATOM 774 C C . ARG A 1 98 ? -26.085 6.538 21.153 1.00 85.88 98 ARG A C 1
ATOM 776 O O . ARG A 1 98 ? -25.185 6.145 20.417 1.00 85.88 98 ARG A O 1
ATOM 783 N N . VAL A 1 99 ? -27.352 6.134 21.048 1.00 86.00 99 VAL A N 1
ATOM 784 C CA . VAL A 1 99 ? -27.835 5.133 20.081 1.00 86.00 99 VAL A CA 1
ATOM 785 C C . VAL A 1 99 ? -27.648 5.592 18.634 1.00 86.00 99 VAL A C 1
ATOM 787 O O . VAL A 1 99 ? -27.284 4.776 17.793 1.00 86.00 99 VAL A O 1
ATOM 790 N N . LEU A 1 100 ? -27.781 6.893 18.348 1.00 86.62 100 LEU A N 1
ATOM 791 C CA . LEU A 1 100 ? -27.609 7.429 16.9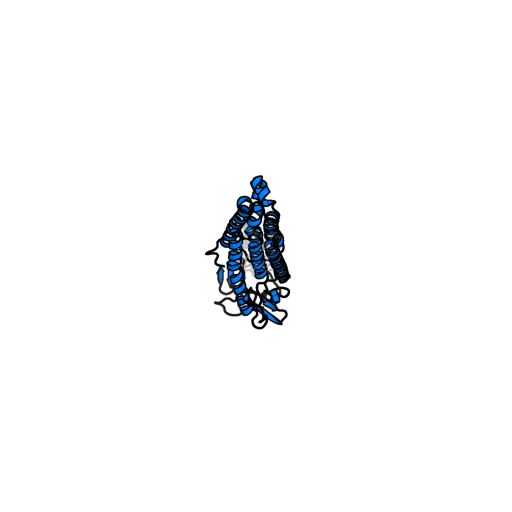92 1.00 86.62 100 LEU A CA 1
ATOM 792 C C . LEU A 1 100 ? -26.191 7.204 16.454 1.00 86.62 100 LEU A C 1
ATOM 794 O O . LEU A 1 100 ? -26.006 7.009 15.262 1.00 86.62 100 LEU A O 1
ATOM 798 N N . LYS A 1 101 ? -25.186 7.110 17.336 1.00 84.25 101 LYS A N 1
ATOM 799 C CA . LYS A 1 101 ? -23.797 6.806 16.948 1.00 84.25 101 LYS A CA 1
ATOM 800 C C . LYS A 1 101 ? -23.602 5.380 16.423 1.00 84.25 101 LYS A C 1
ATOM 802 O O . LYS A 1 101 ? -22.496 5.034 16.014 1.00 84.25 101 LYS A O 1
ATOM 807 N N . PHE A 1 102 ? -24.609 4.514 16.531 1.00 86.81 102 PHE A N 1
ATOM 808 C CA . PHE A 1 102 ? -24.535 3.126 16.067 1.00 86.81 102 PHE A CA 1
ATOM 809 C C . PHE A 1 102 ? -25.098 2.952 14.661 1.00 86.81 102 PHE A C 1
ATOM 811 O O . PHE A 1 102 ? -24.966 1.863 14.103 1.00 86.81 102 PHE A O 1
ATOM 818 N N . TYR A 1 103 ? -25.672 4.006 14.086 1.00 87.00 103 TYR A N 1
ATOM 819 C CA . TYR A 1 103 ? -26.269 3.995 12.765 1.00 87.00 103 TYR A CA 1
ATOM 820 C C . TYR A 1 103 ? -25.640 5.085 11.900 1.00 87.00 103 TYR A C 1
ATOM 822 O O . TYR A 1 103 ? -25.184 6.110 12.403 1.00 87.00 103 TYR A O 1
ATOM 830 N N . LYS A 1 104 ? -25.601 4.844 10.595 1.00 85.75 104 LYS A N 1
ATOM 831 C CA . LYS A 1 104 ? -25.268 5.839 9.582 1.00 85.75 104 LYS A CA 1
ATOM 832 C C . LYS A 1 104 ? -26.385 5.825 8.551 1.00 85.75 104 LYS A C 1
ATOM 834 O O . LYS A 1 104 ? -26.765 4.748 8.106 1.00 85.75 104 LYS A O 1
ATOM 839 N N . VAL A 1 105 ? -26.917 6.993 8.222 1.00 84.88 105 VAL A N 1
ATOM 840 C CA . VAL A 1 105 ? -27.881 7.148 7.129 1.00 84.88 105 VAL A CA 1
ATOM 841 C C . VAL A 1 105 ? -27.086 7.588 5.906 1.00 84.88 105 VAL A C 1
ATOM 843 O O . VAL A 1 105 ? -26.290 8.522 6.009 1.00 84.88 105 VAL A O 1
ATOM 846 N N . ASP A 1 106 ? -27.221 6.860 4.805 1.00 78.06 106 ASP A N 1
ATOM 847 C CA . ASP A 1 106 ? -26.639 7.244 3.520 1.00 78.06 106 ASP A CA 1
ATOM 848 C C . ASP A 1 106 ? -27.521 8.302 2.835 1.00 78.06 106 ASP A C 1
ATOM 850 O O . ASP A 1 106 ? -28.703 8.428 3.156 1.00 78.06 106 ASP A O 1
ATOM 854 N N . ASP A 1 107 ? -26.973 9.028 1.857 1.00 77.94 107 ASP A N 1
ATOM 855 C CA . ASP A 1 107 ? -27.684 10.098 1.131 1.00 77.94 107 ASP A CA 1
ATOM 856 C C . ASP A 1 107 ? -28.933 9.587 0.374 1.00 77.94 107 ASP A C 1
ATOM 858 O O . ASP A 1 107 ? -29.827 10.355 0.040 1.00 77.94 107 ASP A O 1
ATOM 862 N N . SER A 1 108 ? -29.030 8.270 0.155 1.00 78.50 108 SER A N 1
ATOM 863 C CA . SER A 1 108 ? -30.193 7.570 -0.409 1.00 78.50 108 SER A CA 1
ATOM 864 C C . SER A 1 108 ? -31.281 7.218 0.621 1.00 78.50 108 SER A C 1
ATOM 866 O O . SER A 1 108 ? -32.238 6.520 0.294 1.00 78.50 108 SER A O 1
ATOM 868 N N . GLY A 1 109 ? -31.132 7.637 1.884 1.00 82.25 109 GLY A N 1
ATOM 869 C CA . GLY A 1 109 ? -32.064 7.337 2.980 1.00 82.25 109 GLY A CA 1
ATOM 870 C C . GLY A 1 109 ? -31.894 5.945 3.603 1.00 82.25 109 GLY A C 1
ATOM 871 O O . GLY A 1 109 ? -32.633 5.565 4.512 1.00 82.25 109 GLY A O 1
ATOM 872 N N . LYS A 1 110 ? -30.904 5.164 3.159 1.00 81.06 110 LYS A N 1
ATOM 873 C CA . LYS A 1 110 ? -30.641 3.807 3.656 1.00 81.06 110 LYS A CA 1
ATOM 874 C C . LYS A 1 110 ? -29.894 3.837 4.990 1.00 81.06 110 LYS A C 1
ATOM 876 O O . LYS A 1 110 ? -28.869 4.500 5.126 1.00 81.06 110 LYS A O 1
ATOM 881 N N . VAL A 1 111 ? -30.372 3.080 5.981 1.00 83.75 111 VAL A N 1
ATOM 882 C CA . VAL A 1 111 ? -29.772 3.038 7.327 1.00 83.75 111 VAL A CA 1
ATOM 883 C C . VAL A 1 111 ? -28.805 1.857 7.464 1.00 83.75 111 VAL A C 1
ATOM 885 O O . VAL A 1 111 ? -29.210 0.694 7.477 1.00 83.75 111 VAL A O 1
ATOM 888 N N . GLN A 1 112 ? -27.515 2.142 7.636 1.00 81.31 112 GLN A N 1
ATOM 889 C CA . GLN A 1 112 ? -26.468 1.160 7.922 1.00 81.31 112 GLN A CA 1
ATOM 890 C C . GLN A 1 112 ? -26.166 1.066 9.424 1.00 81.31 112 GLN A C 1
ATOM 892 O O . GLN A 1 112 ? -26.071 2.071 10.128 1.00 81.31 112 GLN A O 1
ATOM 897 N N . ARG A 1 113 ? -25.938 -0.154 9.925 1.00 85.56 113 ARG A N 1
ATOM 898 C CA . ARG A 1 113 ? -25.492 -0.408 11.308 1.00 85.56 113 ARG A CA 1
ATOM 899 C C . ARG A 1 113 ? -23.964 -0.382 11.387 1.00 85.56 113 ARG A C 1
ATOM 901 O O . ARG A 1 113 ? -23.291 -1.117 10.672 1.00 85.56 113 ARG A O 1
ATOM 908 N N . LEU A 1 114 ? -23.411 0.416 12.299 1.00 83.75 114 LEU A N 1
ATOM 909 C CA . LEU A 1 114 ? -21.964 0.594 12.487 1.00 83.75 114 LEU A CA 1
ATOM 910 C C . LEU A 1 114 ? -21.339 -0.404 13.475 1.00 83.75 114 LEU A C 1
ATOM 912 O O . LEU A 1 114 ? -20.115 -0.538 13.523 1.00 83.75 114 LEU A O 1
ATOM 916 N N . ARG A 1 115 ? -22.149 -1.083 14.297 1.00 86.38 115 ARG A N 1
ATOM 917 C CA . ARG A 1 115 ? -21.682 -2.029 15.324 1.00 86.38 115 ARG A CA 1
ATOM 918 C C . ARG A 1 115 ? -22.169 -3.446 15.057 1.00 86.38 115 ARG A C 1
ATOM 920 O O . ARG A 1 115 ? -23.271 -3.646 14.552 1.00 86.38 115 ARG A O 1
ATOM 927 N N . LYS A 1 116 ? -21.355 -4.426 15.461 1.00 87.94 116 LYS A N 1
ATOM 928 C CA . LYS A 1 116 ? -21.731 -5.844 15.430 1.00 87.94 116 LYS A CA 1
ATOM 929 C C . LYS A 1 116 ? -22.868 -6.109 16.415 1.00 87.94 116 LYS A C 1
ATOM 931 O O . LYS A 1 116 ? -22.865 -5.580 17.528 1.00 87.94 116 LYS A O 1
ATOM 936 N N . VAL A 1 117 ? -23.808 -6.942 15.996 1.00 92.25 117 VAL A N 1
ATOM 937 C CA . VAL A 1 117 ? -24.862 -7.493 16.850 1.00 92.25 117 VAL A CA 1
ATOM 938 C C . VAL A 1 117 ? -24.294 -8.700 17.590 1.00 92.25 117 VAL A C 1
ATOM 940 O O . VAL A 1 117 ? -23.511 -9.460 17.022 1.00 92.25 117 VAL A O 1
ATOM 943 N N . CYS A 1 118 ? -24.650 -8.856 18.861 1.00 92.44 118 CYS A N 1
ATOM 944 C CA . CYS A 1 118 ? -24.242 -10.016 19.637 1.00 92.44 118 CYS A CA 1
ATOM 945 C C . CYS A 1 118 ? -24.999 -11.274 19.163 1.00 92.44 118 CYS A C 1
ATOM 947 O O . CYS A 1 118 ? -26.229 -11.269 19.194 1.00 92.44 118 CYS A O 1
ATOM 949 N N . PRO A 1 119 ? -24.300 -12.355 18.774 1.00 93.69 119 PRO A N 1
ATOM 950 C CA . PRO A 1 119 ? -24.947 -13.567 18.270 1.00 93.69 119 PRO A CA 1
ATOM 951 C C . PRO A 1 119 ? -25.747 -14.313 19.346 1.00 93.69 119 PRO A C 1
ATOM 953 O O . PRO A 1 119 ? -26.775 -14.891 19.031 1.00 93.69 119 PRO A O 1
ATOM 956 N N . GLN A 1 120 ? -25.326 -14.254 20.614 1.00 93.38 120 GLN A N 1
ATOM 957 C CA . GLN A 1 120 ? -26.043 -14.900 21.724 1.00 93.38 120 GLN A CA 1
ATOM 958 C C . GLN A 1 120 ? -27.266 -14.103 22.199 1.00 93.38 120 GLN A C 1
ATOM 960 O O . GLN A 1 120 ? -28.252 -14.675 22.638 1.00 93.38 120 GLN A O 1
ATOM 965 N N . CYS A 1 121 ? -27.199 -12.772 22.137 1.00 94.56 121 CYS A N 1
ATOM 966 C CA . CYS A 1 121 ? -28.253 -11.893 22.650 1.00 94.56 121 CYS A CA 1
ATOM 967 C C . CYS A 1 121 ? -29.296 -11.496 21.600 1.00 94.56 121 CYS A C 1
ATOM 969 O O . CYS A 1 121 ? -30.310 -10.899 21.958 1.00 94.56 121 CYS A O 1
ATOM 971 N N . GLY A 1 122 ? -29.024 -11.762 20.323 1.00 91.62 122 GLY A N 1
ATOM 972 C CA . GLY A 1 122 ? -29.931 -11.463 19.226 1.00 91.62 122 GLY A CA 1
ATOM 973 C C . GLY A 1 122 ? -29.906 -10.006 18.731 1.00 91.62 122 GLY A C 1
ATOM 974 O O . GLY A 1 122 ? -29.116 -9.168 19.192 1.00 91.62 122 GLY A O 1
ATOM 975 N N . PRO A 1 123 ? -30.756 -9.702 17.730 1.00 88.62 123 PRO A N 1
ATOM 976 C CA . PRO A 1 123 ? -30.834 -8.396 17.082 1.00 88.62 123 PRO A CA 1
ATOM 977 C C . PRO A 1 123 ? -31.170 -7.266 18.065 1.00 88.62 123 PRO A C 1
ATOM 979 O O . PRO A 1 123 ? -31.910 -7.438 19.023 1.00 88.62 123 PRO A O 1
ATOM 982 N N . GLY A 1 124 ? -30.594 -6.083 17.826 1.00 86.44 124 GLY A N 1
ATOM 983 C CA . GLY A 1 124 ? -30.765 -4.898 18.681 1.00 86.44 124 GLY A CA 1
ATOM 984 C C . GLY A 1 124 ? -29.726 -4.762 19.800 1.00 86.44 124 GLY A C 1
ATOM 985 O O . GLY A 1 124 ? -29.522 -3.661 20.313 1.00 86.44 124 GLY A O 1
ATOM 986 N N . ILE A 1 125 ? -28.987 -5.830 20.126 1.00 92.25 125 ILE A N 1
ATOM 987 C CA . ILE A 1 125 ? -27.937 -5.794 21.153 1.00 92.25 125 ILE A CA 1
ATOM 988 C C . ILE A 1 125 ? -26.567 -5.594 20.511 1.00 92.25 125 ILE A C 1
ATOM 990 O O . ILE A 1 125 ? -25.907 -6.529 20.056 1.00 92.25 125 ILE A O 1
ATOM 994 N N . PHE A 1 126 ? -26.139 -4.332 20.471 1.00 92.50 126 PHE A N 1
ATOM 995 C CA . PHE A 1 126 ? -24.866 -3.936 19.879 1.00 92.50 126 PHE A CA 1
ATOM 996 C C . PHE A 1 126 ? -23.686 -4.198 20.810 1.00 92.50 126 PHE A C 1
ATOM 998 O O . PHE A 1 126 ? -23.669 -3.782 21.970 1.00 92.50 126 PHE A O 1
ATOM 1005 N N . MET A 1 127 ? -22.643 -4.809 20.263 1.00 93.12 127 MET A N 1
ATOM 1006 C CA . MET A 1 127 ? -21.390 -5.022 20.970 1.00 93.12 127 MET A CA 1
ATOM 1007 C C . MET A 1 127 ? -20.526 -3.750 20.949 1.00 93.12 127 MET A C 1
ATOM 1009 O O . MET A 1 127 ? -20.443 -3.033 19.948 1.00 93.12 127 MET A O 1
ATOM 1013 N N . ALA A 1 128 ? -19.862 -3.455 22.064 1.00 90.31 128 ALA A N 1
ATOM 1014 C CA . ALA A 1 128 ? -18.873 -2.396 22.181 1.00 90.31 128 ALA A CA 1
ATOM 1015 C C . ALA A 1 128 ? -17.599 -2.761 21.411 1.00 90.31 128 ALA A C 1
ATOM 1017 O O . ALA A 1 128 ? -17.024 -3.828 21.607 1.00 90.31 128 ALA A O 1
ATOM 1018 N N . THR A 1 129 ? -17.146 -1.861 20.542 1.00 87.38 129 THR A N 1
ATOM 1019 C CA . THR A 1 129 ? -15.893 -2.021 19.801 1.00 87.38 129 THR A CA 1
ATOM 1020 C C . THR A 1 129 ? -14.760 -1.355 20.573 1.00 87.38 129 THR A C 1
ATOM 1022 O O . THR A 1 129 ? -14.750 -0.135 20.730 1.00 87.38 129 THR A O 1
ATOM 1025 N N . HIS A 1 130 ? -13.817 -2.159 21.050 1.00 84.06 130 HIS A N 1
ATOM 1026 C CA . HIS A 1 130 ? -12.548 -1.722 21.624 1.00 84.06 130 HIS A CA 1
ATOM 1027 C C . HIS A 1 130 ? -11.423 -1.916 20.593 1.00 84.06 130 HIS A C 1
ATOM 1029 O O . HIS A 1 130 ? -11.644 -2.493 19.528 1.00 84.06 130 HIS A O 1
ATOM 1035 N N . PHE A 1 131 ? -10.213 -1.444 20.905 1.00 79.06 131 PHE A N 1
ATOM 1036 C CA . PHE A 1 131 ? -9.067 -1.532 19.992 1.00 79.06 131 PHE A CA 1
ATOM 1037 C C . PHE A 1 131 ? -8.692 -2.982 19.628 1.00 79.06 131 PHE A C 1
ATOM 1039 O O . PHE A 1 131 ? -8.342 -3.245 18.485 1.00 79.06 131 PHE A O 1
ATOM 1046 N N . ASN A 1 132 ? -8.823 -3.925 20.569 1.00 78.50 132 ASN A N 1
ATOM 1047 C CA . ASN A 1 132 ? -8.433 -5.329 20.396 1.00 78.50 132 ASN A CA 1
ATOM 1048 C C . ASN A 1 132 ? -9.597 -6.330 20.428 1.00 78.50 132 ASN A C 1
ATOM 1050 O O . ASN A 1 132 ? -9.394 -7.517 20.186 1.00 78.50 132 ASN A O 1
ATOM 1054 N N . ARG A 1 133 ? -10.813 -5.884 20.755 1.00 86.00 133 ARG A N 1
ATOM 1055 C CA . ARG A 1 133 ? -11.941 -6.790 20.985 1.00 86.00 133 ARG A CA 1
ATOM 1056 C C . ARG A 1 133 ? -13.288 -6.157 20.701 1.00 86.00 133 ARG A C 1
ATOM 1058 O O . ARG A 1 133 ? -13.443 -4.935 20.665 1.00 86.00 133 ARG A O 1
ATOM 1065 N N . VAL A 1 134 ? -14.285 -7.014 20.581 1.00 92.31 134 VAL A N 1
ATOM 1066 C CA . VAL A 1 134 ? -15.693 -6.668 20.493 1.00 92.31 134 VAL A CA 1
ATOM 1067 C C . VAL A 1 134 ? -16.405 -7.337 21.664 1.00 92.31 134 VAL A C 1
ATOM 1069 O O . VAL A 1 134 ? -16.338 -8.552 21.808 1.00 92.31 134 VAL A O 1
ATOM 1072 N N . TYR A 1 135 ? -17.045 -6.541 22.516 1.00 94.31 135 TYR A N 1
ATOM 1073 C CA . TYR A 1 135 ? -17.570 -6.972 23.813 1.00 94.31 135 TYR A CA 1
ATOM 1074 C C . TYR A 1 135 ? -19.075 -6.723 23.923 1.00 94.31 135 TYR A C 1
ATOM 1076 O O . TYR A 1 135 ? -19.546 -5.606 23.707 1.00 94.31 135 TYR A O 1
ATOM 1084 N N . CYS A 1 136 ? -19.846 -7.743 24.278 1.00 95.50 136 CYS A N 1
ATOM 1085 C CA . CYS A 1 136 ? -21.262 -7.597 24.579 1.00 95.50 136 CYS A CA 1
ATOM 1086 C C . CYS A 1 136 ? -21.452 -7.122 26.023 1.00 95.50 136 CYS A C 1
ATOM 1088 O O . CYS A 1 136 ? -21.108 -7.827 26.963 1.00 95.50 136 CYS A O 1
ATOM 1090 N N . GLY A 1 137 ? -22.071 -5.955 26.211 1.00 93.44 137 GLY A N 1
ATOM 1091 C CA . GLY A 1 137 ? -22.370 -5.445 27.553 1.00 93.44 137 GLY A CA 1
ATOM 1092 C C . GLY A 1 137 ? -23.481 -6.190 28.301 1.00 93.44 137 GLY A C 1
ATOM 1093 O O . GLY A 1 137 ? -23.634 -5.939 29.488 1.00 93.44 137 GLY A O 1
ATOM 1094 N N . LYS A 1 138 ? -24.253 -7.060 27.626 1.00 94.69 138 LYS A N 1
ATOM 1095 C CA . LYS A 1 138 ? -25.362 -7.823 28.230 1.00 94.69 138 LYS A CA 1
ATOM 1096 C C . LYS A 1 138 ? -24.954 -9.234 28.660 1.00 94.69 138 LYS A C 1
ATOM 1098 O O . LYS A 1 138 ? -25.188 -9.588 29.802 1.00 94.69 138 LYS A O 1
ATOM 1103 N N . CYS A 1 139 ? -24.366 -10.030 27.763 1.00 95.50 139 CYS A N 1
ATOM 1104 C CA . CYS A 1 139 ? -23.960 -11.413 28.061 1.00 95.50 139 CYS A CA 1
ATOM 1105 C C . CYS A 1 139 ? -22.455 -11.581 28.303 1.00 95.50 139 CYS A C 1
ATOM 1107 O O . CYS A 1 139 ? -21.979 -12.703 28.403 1.00 95.50 139 CYS A O 1
ATOM 1109 N N . HIS A 1 140 ? -21.683 -10.491 28.321 1.00 94.38 140 HIS A N 1
ATOM 1110 C CA . HIS A 1 140 ? -20.225 -10.502 28.497 1.00 94.38 140 HIS A CA 1
ATOM 1111 C C . HIS A 1 140 ? -19.417 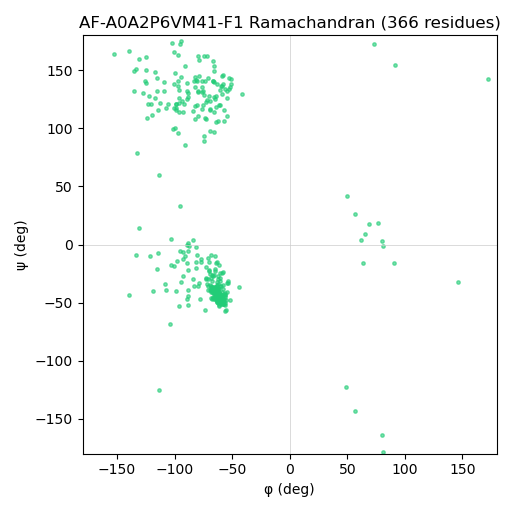-11.235 27.404 1.00 94.38 140 HIS A C 1
ATOM 1113 O O . HIS A 1 140 ? -18.186 -11.268 27.474 1.00 94.38 140 HIS A O 1
ATOM 1119 N N . LEU A 1 141 ? -20.070 -11.738 26.346 1.00 94.00 141 LEU A N 1
ATOM 1120 C CA . LEU A 1 141 ? -19.403 -12.360 25.201 1.00 94.00 141 LEU A CA 1
ATOM 1121 C C . LEU A 1 141 ? -18.356 -11.422 24.604 1.00 94.00 141 LEU A C 1
ATOM 1123 O O . LEU A 1 141 ? -18.657 -10.287 24.217 1.00 94.00 141 LEU A O 1
ATOM 1127 N N . THR A 1 142 ? -17.136 -11.931 24.483 1.00 92.00 142 THR A N 1
ATOM 1128 C CA . THR A 1 142 ? -15.996 -11.185 23.967 1.00 92.00 142 THR A CA 1
ATOM 1129 C C . THR A 1 142 ? -15.404 -11.905 22.769 1.00 92.00 142 THR A C 1
ATOM 1131 O O . THR A 1 142 ? -14.937 -13.030 22.889 1.00 92.00 142 THR A O 1
ATOM 1134 N N . TYR A 1 143 ? -15.365 -11.229 21.623 1.00 87.12 143 TYR A N 1
ATOM 1135 C CA . TYR A 1 143 ? -14.541 -11.637 20.492 1.00 87.12 143 TYR A CA 1
ATOM 1136 C C . TYR A 1 143 ? -13.261 -10.819 20.490 1.00 87.12 143 TYR A C 1
ATOM 1138 O O . TYR A 1 143 ? -13.312 -9.594 20.384 1.00 87.12 143 TYR A O 1
ATOM 1146 N N . VAL A 1 144 ? -12.117 -11.481 20.579 1.00 82.69 144 VAL A N 1
ATOM 1147 C CA . VAL A 1 144 ? -10.814 -10.854 20.345 1.00 82.69 144 VAL A CA 1
ATOM 1148 C C . VAL A 1 144 ? -10.506 -10.979 18.857 1.00 82.69 144 VAL A C 1
ATOM 1150 O O . VAL A 1 144 ? -10.811 -12.002 18.243 1.00 82.69 144 VAL A O 1
ATOM 1153 N N . TYR A 1 145 ? -9.959 -9.930 18.243 1.00 71.88 145 TYR A N 1
ATOM 1154 C CA . TYR A 1 145 ? -9.464 -10.069 16.876 1.00 71.88 145 TYR A CA 1
ATOM 1155 C C . TYR A 1 145 ? -8.281 -11.043 16.905 1.00 71.88 145 TYR A C 1
ATOM 1157 O O . TYR A 1 145 ? -7.266 -10.741 17.524 1.00 71.88 145 TYR A O 1
ATOM 1165 N N . SER A 1 146 ? -8.436 -12.212 16.283 1.00 59.03 146 SER A N 1
ATOM 1166 C CA . SER A 1 146 ? -7.363 -13.199 16.132 1.00 59.03 146 SER A CA 1
ATOM 1167 C C . SER A 1 146 ? -6.140 -12.542 15.484 1.00 59.03 146 SER A C 1
ATOM 1169 O O . SER A 1 146 ? -6.179 -12.191 14.306 1.00 59.03 146 SER A O 1
ATOM 1171 N N . THR A 1 147 ? -5.065 -12.382 16.256 1.00 55.34 147 THR A N 1
ATOM 1172 C CA . THR A 1 147 ? -3.709 -12.063 15.773 1.00 55.34 147 THR A CA 1
ATOM 1173 C C . THR A 1 147 ? -2.912 -13.325 15.435 1.00 55.34 147 THR A C 1
ATOM 1175 O O . THR A 1 147 ? -1.793 -13.234 14.932 1.00 55.34 147 THR A O 1
ATOM 1178 N N . THR A 1 148 ? -3.468 -14.508 15.708 1.00 52.88 148 THR A N 1
ATOM 1179 C CA . THR A 1 148 ? -2.812 -15.800 15.508 1.00 52.88 148 THR A CA 1
ATOM 1180 C C . THR A 1 148 ? -2.667 -16.079 14.014 1.00 52.88 148 THR A C 1
ATOM 1182 O O . THR A 1 148 ? -3.621 -16.465 13.344 1.00 52.88 148 THR A O 1
ATOM 1185 N N . GLY A 1 149 ? -1.472 -15.786 13.495 1.00 61.94 149 GLY A N 1
ATOM 1186 C CA . GLY A 1 149 ? -1.024 -16.089 12.135 1.00 61.94 149 GLY A CA 1
ATOM 1187 C C . GLY A 1 149 ? -0.083 -15.041 11.529 1.00 61.94 149 GLY A C 1
ATOM 1188 O O . GLY A 1 149 ? 0.806 -15.404 10.774 1.00 61.94 149 GLY A O 1
ATOM 1189 N N . TRP A 1 150 ? -0.234 -13.752 11.870 1.00 70.50 150 TRP A N 1
ATOM 1190 C CA . TRP A 1 150 ? 0.420 -12.658 11.118 1.00 70.50 150 TRP A CA 1
ATOM 1191 C C . TRP A 1 150 ? 1.178 -11.623 11.976 1.00 70.50 150 TRP A C 1
ATOM 1193 O O . TRP A 1 150 ? 1.550 -10.555 11.480 1.00 70.50 150 TRP A O 1
ATOM 1203 N N . GLY A 1 151 ? 1.436 -11.936 13.250 1.00 79.25 151 GLY A N 1
ATOM 1204 C CA . GLY A 1 151 ? 2.224 -11.103 14.169 1.00 79.25 151 GLY A CA 1
ATOM 1205 C C . GLY A 1 151 ? 1.456 -9.925 14.786 1.00 79.25 151 GLY A C 1
ATOM 1206 O O . GLY A 1 151 ? 0.222 -9.891 14.793 1.00 79.25 151 GLY A O 1
ATOM 1207 N N . PHE A 1 152 ? 2.191 -8.957 15.346 1.00 84.88 152 PHE A N 1
ATOM 1208 C CA . PHE A 1 152 ? 1.608 -7.739 15.920 1.00 84.88 152 PHE A CA 1
ATOM 1209 C C . PHE A 1 152 ? 1.132 -6.770 14.827 1.00 84.88 152 PHE A C 1
ATOM 1211 O O . PHE A 1 152 ? 1.505 -6.881 13.662 1.00 84.88 152 PHE A O 1
ATOM 1218 N N . LEU A 1 153 ? 0.274 -5.817 15.193 1.00 86.56 153 LEU A N 1
ATOM 1219 C CA . LEU A 1 153 ? -0.285 -4.850 14.252 1.00 86.56 153 LEU A CA 1
ATOM 1220 C C . LEU A 1 153 ? 0.513 -3.542 14.280 1.00 86.56 153 LEU A C 1
ATOM 1222 O O . LEU A 1 153 ? 0.582 -2.878 15.313 1.00 86.56 153 LEU A O 1
ATOM 1226 N N . LEU A 1 154 ? 1.056 -3.149 13.132 1.00 86.75 154 LEU A N 1
ATOM 1227 C CA . LEU A 1 154 ? 1.711 -1.861 12.926 1.00 86.75 154 LEU A CA 1
ATOM 1228 C C . LEU A 1 154 ? 0.675 -0.760 12.637 1.00 86.75 154 LEU A C 1
ATOM 1230 O O . LEU A 1 154 ? -0.321 -1.006 11.941 1.00 86.75 154 LEU A O 1
ATOM 1234 N N . PRO A 1 155 ? 0.898 0.481 13.113 1.00 87.69 155 PRO A N 1
ATOM 1235 C CA . PRO A 1 155 ? 0.121 1.635 12.677 1.00 87.69 155 PRO A CA 1
ATOM 1236 C C . PRO A 1 155 ? 0.154 1.760 11.151 1.00 87.69 155 PRO A C 1
ATOM 1238 O O . PRO A 1 155 ? 1.220 1.720 10.545 1.00 87.69 155 PRO A O 1
ATOM 1241 N N . SER A 1 156 ? -1.009 1.951 10.526 1.00 83.06 156 SER A N 1
ATOM 1242 C CA . SER A 1 156 ? -1.140 1.934 9.061 1.00 83.06 156 SER A CA 1
ATOM 1243 C C . SER A 1 156 ? -0.220 2.931 8.358 1.00 83.06 156 SER A C 1
ATOM 1245 O O . SER A 1 156 ? 0.436 2.563 7.394 1.00 83.06 156 SER A O 1
ATOM 1247 N N . LYS A 1 157 ? -0.113 4.167 8.861 1.00 83.44 157 LYS A N 1
ATOM 1248 C CA . LYS A 1 157 ? 0.803 5.171 8.294 1.00 83.44 157 LYS A CA 1
ATOM 1249 C C . LYS A 1 157 ? 2.268 4.750 8.369 1.00 83.44 157 LYS A C 1
ATOM 1251 O O . LYS A 1 157 ? 2.979 4.915 7.390 1.00 83.44 157 LYS A O 1
ATOM 1256 N N . LEU A 1 158 ? 2.696 4.205 9.511 1.00 86.69 158 LEU A N 1
ATOM 1257 C CA . LEU A 1 158 ? 4.069 3.734 9.680 1.00 86.69 158 LEU A CA 1
ATOM 1258 C C . LEU A 1 158 ? 4.358 2.600 8.698 1.00 86.69 158 LEU A C 1
ATOM 1260 O O . LEU A 1 158 ? 5.357 2.656 8.001 1.00 86.69 158 LEU A O 1
ATOM 1264 N N . ALA A 1 159 ? 3.447 1.627 8.603 1.00 88.69 159 ALA A N 1
ATOM 1265 C CA . ALA A 1 159 ? 3.588 0.508 7.681 1.00 88.69 159 ALA A CA 1
ATOM 1266 C C . ALA A 1 159 ? 3.709 0.976 6.222 1.00 88.69 159 ALA A C 1
ATOM 1268 O O . ALA A 1 159 ? 4.622 0.540 5.538 1.00 88.69 159 ALA A O 1
ATOM 1269 N N . TRP A 1 160 ? 2.846 1.892 5.767 1.00 83.19 160 TRP A N 1
ATOM 1270 C CA . TRP A 1 160 ? 2.888 2.406 4.392 1.00 83.19 160 TRP A CA 1
ATOM 1271 C C . TRP A 1 160 ? 4.152 3.212 4.077 1.00 83.19 160 TRP A C 1
ATOM 1273 O O . TRP A 1 160 ? 4.684 3.062 2.988 1.00 83.19 160 TRP A O 1
ATOM 1283 N N . ILE A 1 161 ? 4.648 4.030 5.014 1.00 85.62 161 ILE A N 1
ATOM 1284 C CA . ILE A 1 161 ? 5.883 4.806 4.802 1.00 85.62 161 ILE A CA 1
ATOM 1285 C C . ILE A 1 161 ? 7.101 3.883 4.706 1.00 85.62 161 ILE A C 1
ATOM 1287 O O . ILE A 1 161 ? 8.008 4.159 3.935 1.00 85.62 161 ILE A O 1
ATOM 1291 N N . THR A 1 162 ? 7.158 2.805 5.493 1.00 90.19 162 THR A N 1
ATOM 1292 C CA . THR A 1 162 ? 8.383 1.997 5.613 1.00 90.19 162 THR A CA 1
ATOM 1293 C C . THR A 1 162 ? 8.390 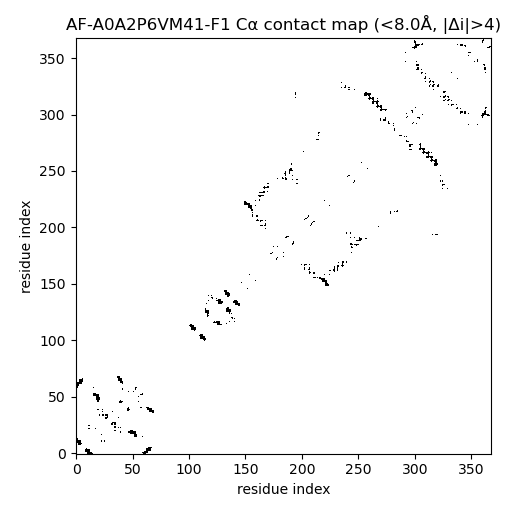0.717 4.783 1.00 90.19 162 THR A C 1
ATOM 1295 O O . THR A 1 162 ? 9.466 0.166 4.567 1.00 90.19 162 THR A O 1
ATOM 1298 N N . GLN A 1 163 ? 7.234 0.212 4.334 1.00 90.38 163 GLN A N 1
ATOM 1299 C CA . GLN A 1 163 ? 7.182 -1.040 3.566 1.00 90.38 163 GLN A CA 1
ATOM 1300 C C . GLN A 1 163 ? 7.751 -0.893 2.150 1.00 90.38 163 GLN A C 1
ATOM 1302 O O . GLN A 1 163 ? 8.378 -1.825 1.663 1.00 90.38 163 GLN A O 1
ATOM 1307 N N . GLU A 1 164 ? 7.546 0.255 1.502 1.00 89.75 164 GLU A N 1
ATOM 1308 C CA . GLU A 1 164 ? 7.941 0.476 0.101 1.00 89.75 164 GLU A CA 1
ATOM 1309 C C . GLU A 1 164 ? 9.217 1.320 -0.044 1.00 89.75 164 GLU A C 1
ATOM 1311 O O . GLU A 1 164 ? 9.924 1.154 -1.038 1.00 89.75 164 GLU A O 1
ATOM 1316 N N . LEU A 1 165 ? 9.606 2.053 1.016 1.00 93.06 165 LEU A N 1
ATOM 1317 C CA . LEU A 1 165 ? 10.804 2.907 1.103 1.00 93.06 165 LEU A CA 1
ATOM 1318 C C . LEU A 1 165 ? 12.075 2.279 0.526 1.00 93.06 165 LEU A C 1
ATOM 1320 O O . LEU A 1 165 ? 12.922 2.968 -0.037 1.00 93.06 165 LEU A O 1
ATOM 1324 N N . TRP A 1 166 ? 12.245 0.971 0.696 1.00 94.75 166 TRP A N 1
ATOM 1325 C CA . TRP A 1 166 ? 13.443 0.264 0.256 1.00 94.75 166 TRP A CA 1
ATOM 1326 C C . TRP A 1 166 ? 13.604 0.232 -1.263 1.00 94.75 166 TRP A C 1
ATOM 1328 O O . TRP A 1 166 ? 14.737 0.218 -1.739 1.00 94.75 166 TRP A O 1
ATOM 1338 N N . SER A 1 167 ? 12.508 0.301 -2.019 1.00 94.50 167 SER A N 1
ATOM 1339 C CA . SER A 1 167 ? 12.563 0.396 -3.478 1.00 94.50 167 SER A CA 1
ATOM 1340 C C . SER A 1 167 ? 13.144 1.731 -3.946 1.00 94.50 167 SER A C 1
ATOM 1342 O O . SER A 1 167 ? 13.743 1.766 -5.010 1.00 94.50 167 SER A O 1
ATOM 1344 N N . PHE A 1 168 ? 13.049 2.808 -3.157 1.00 95.19 168 PHE A N 1
ATOM 1345 C CA . PHE A 1 168 ? 13.769 4.062 -3.411 1.00 95.19 168 PHE A CA 1
ATOM 1346 C C . PHE A 1 168 ? 15.160 4.078 -2.759 1.00 95.19 168 PHE A C 1
ATOM 1348 O O . PHE A 1 168 ? 16.155 4.438 -3.391 1.00 95.19 168 PHE A O 1
ATOM 1355 N N . ALA A 1 169 ? 15.241 3.677 -1.487 1.00 95.44 169 ALA A N 1
ATOM 1356 C CA . ALA A 1 169 ? 16.447 3.804 -0.677 1.00 95.44 169 ALA A CA 1
ATOM 1357 C C . ALA A 1 169 ? 17.596 2.921 -1.178 1.00 95.44 169 ALA A C 1
ATOM 1359 O O . ALA A 1 169 ? 18.735 3.377 -1.192 1.00 95.44 169 ALA A O 1
ATOM 1360 N N . VAL A 1 170 ? 17.322 1.686 -1.616 1.00 96.62 170 VAL A N 1
ATOM 1361 C CA . VAL A 1 170 ? 18.365 0.785 -2.134 1.00 96.62 170 VAL A CA 1
ATOM 1362 C C . VAL A 1 170 ? 19.049 1.373 -3.376 1.00 96.62 170 VAL A C 1
ATOM 1364 O O . VAL A 1 170 ? 20.274 1.514 -3.336 1.00 96.62 170 VAL A O 1
ATOM 1367 N N . PRO A 1 171 ? 18.324 1.784 -4.440 1.00 96.19 171 PRO A N 1
ATOM 1368 C CA . PRO A 1 171 ? 18.958 2.479 -5.552 1.00 96.19 171 PRO A CA 1
ATOM 1369 C C . PRO A 1 171 ? 19.692 3.751 -5.121 1.00 96.19 171 PRO A C 1
ATOM 1371 O O . PRO A 1 171 ? 20.837 3.950 -5.510 1.00 96.19 171 PRO A O 1
ATOM 1374 N N . ALA A 1 172 ? 19.066 4.603 -4.301 1.00 95.56 172 ALA A N 1
ATOM 1375 C CA . ALA A 1 172 ? 19.651 5.883 -3.907 1.00 95.56 172 ALA A CA 1
ATOM 1376 C C . ALA A 1 172 ? 20.977 5.704 -3.147 1.00 95.56 172 ALA A C 1
ATOM 1378 O O . ALA A 1 172 ? 21.959 6.389 -3.439 1.00 95.56 172 ALA A O 1
ATOM 1379 N N . LEU A 1 173 ? 21.036 4.752 -2.212 1.00 96.44 173 LEU A N 1
ATOM 1380 C CA . LEU A 1 173 ? 22.249 4.443 -1.453 1.00 96.44 173 LEU A CA 1
ATOM 1381 C C . LEU A 1 173 ? 23.325 3.814 -2.340 1.00 96.44 173 LEU A C 1
ATOM 1383 O O . LEU A 1 173 ? 24.491 4.183 -2.228 1.00 96.44 173 LEU A O 1
ATOM 1387 N N . TRP A 1 174 ? 22.955 2.913 -3.255 1.00 96.62 174 TRP A N 1
ATOM 1388 C CA . TRP A 1 174 ? 23.927 2.321 -4.175 1.00 96.62 174 TRP A CA 1
ATOM 1389 C C . TRP A 1 174 ? 24.541 3.396 -5.077 1.00 96.62 174 TRP A C 1
ATOM 1391 O O . TRP A 1 174 ? 25.763 3.519 -5.141 1.00 96.62 174 TRP A O 1
ATOM 1401 N N . LEU A 1 175 ? 23.709 4.231 -5.703 1.00 95.44 175 LEU A N 1
ATOM 1402 C CA . LEU A 1 175 ? 24.155 5.295 -6.605 1.00 95.44 175 LEU A CA 1
ATOM 1403 C C . LEU A 1 175 ? 25.071 6.323 -5.931 1.00 95.44 175 LEU A C 1
ATOM 1405 O O . LEU A 1 175 ? 25.937 6.882 -6.597 1.00 95.44 175 LEU A O 1
ATOM 1409 N N . THR A 1 176 ? 24.884 6.575 -4.634 1.00 94.38 176 THR A N 1
ATOM 1410 C CA . THR A 1 176 ? 25.632 7.607 -3.898 1.00 94.38 176 THR A CA 1
ATOM 1411 C C . THR A 1 176 ? 26.866 7.080 -3.172 1.00 94.38 176 THR A C 1
ATOM 1413 O O . THR A 1 176 ? 27.842 7.815 -3.058 1.00 94.38 176 THR A O 1
ATOM 1416 N N . LEU A 1 177 ? 26.846 5.834 -2.683 1.00 95.31 177 LEU A N 1
ATOM 1417 C CA . LEU A 1 177 ? 27.887 5.312 -1.786 1.00 95.31 177 LEU A CA 1
ATOM 1418 C C . LEU A 1 177 ? 28.709 4.159 -2.372 1.00 95.31 177 LEU A C 1
ATOM 1420 O O . LEU A 1 177 ? 29.796 3.891 -1.869 1.00 95.31 177 LEU A O 1
ATOM 1424 N N . ALA A 1 178 ? 28.202 3.450 -3.385 1.00 95.19 178 ALA A N 1
ATOM 1425 C CA . ALA A 1 178 ? 28.793 2.181 -3.826 1.00 95.19 178 ALA A CA 1
ATOM 1426 C C . ALA A 1 178 ? 28.962 2.041 -5.349 1.00 95.19 178 ALA A C 1
ATOM 1428 O O . ALA A 1 178 ? 29.570 1.072 -5.805 1.00 95.19 178 ALA A O 1
ATOM 1429 N N . ALA A 1 179 ? 28.419 2.964 -6.147 1.00 95.69 179 ALA A N 1
ATOM 1430 C CA . ALA A 1 179 ? 28.501 2.890 -7.600 1.00 95.69 179 ALA A CA 1
ATOM 1431 C C . ALA A 1 179 ? 29.909 3.246 -8.100 1.00 95.69 179 ALA A C 1
ATOM 1433 O O . ALA A 1 179 ? 30.459 4.297 -7.771 1.00 95.69 179 ALA A O 1
ATOM 1434 N N . THR A 1 180 ? 30.490 2.382 -8.933 1.00 97.12 180 THR A N 1
ATOM 1435 C CA . THR A 1 180 ? 31.795 2.640 -9.554 1.00 97.12 180 THR A CA 1
ATOM 1436 C C . THR A 1 180 ? 31.664 3.603 -10.744 1.00 97.12 180 THR A C 1
ATOM 1438 O O . THR A 1 180 ? 30.589 3.700 -11.344 1.00 97.12 180 THR A O 1
ATOM 1441 N N . PRO A 1 181 ? 32.748 4.286 -11.163 1.00 96.31 181 PRO A N 1
ATOM 1442 C CA . PRO A 1 181 ? 32.706 5.179 -12.324 1.00 96.31 181 PRO A CA 1
ATOM 1443 C C . PRO A 1 181 ? 32.176 4.504 -13.600 1.00 96.31 181 PRO A C 1
ATOM 1445 O O . PRO A 1 181 ? 31.342 5.081 -14.294 1.00 96.31 181 PRO A O 1
ATOM 1448 N N . ALA A 1 182 ? 32.573 3.253 -13.853 1.00 95.62 182 ALA A N 1
ATOM 1449 C CA . ALA A 1 182 ? 32.104 2.476 -15.002 1.00 95.62 182 ALA A CA 1
ATOM 1450 C C . ALA A 1 182 ? 30.597 2.157 -14.934 1.00 95.62 182 ALA A C 1
ATOM 1452 O O . ALA A 1 182 ? 29.900 2.182 -15.949 1.00 95.62 182 ALA A O 1
ATOM 1453 N N . GLN A 1 183 ? 30.067 1.883 -13.737 1.00 96.81 183 GLN A N 1
ATOM 1454 C CA . GLN A 1 183 ? 28.629 1.668 -13.536 1.00 96.81 183 GLN A CA 1
ATOM 1455 C C . GLN A 1 183 ? 27.833 2.956 -13.785 1.00 96.81 183 GLN A C 1
ATOM 1457 O O . GLN A 1 183 ? 26.779 2.928 -14.422 1.00 96.81 183 GLN A O 1
ATOM 1462 N N . LEU A 1 184 ? 28.350 4.099 -13.326 1.00 96.12 184 LEU A N 1
ATOM 1463 C CA . LEU A 1 184 ? 27.722 5.401 -13.550 1.00 96.12 184 LEU A CA 1
ATOM 1464 C C . LEU A 1 184 ? 27.748 5.812 -15.025 1.00 96.12 184 LEU A C 1
ATOM 1466 O O . LEU A 1 184 ? 26.786 6.400 -15.510 1.00 96.12 184 LEU A O 1
ATOM 1470 N N . GLU A 1 185 ? 28.811 5.489 -15.758 1.00 96.00 185 GLU A N 1
ATOM 1471 C CA . GLU A 1 185 ? 28.887 5.737 -17.200 1.00 96.00 185 GLU A CA 1
ATOM 1472 C C . GLU A 1 185 ? 27.835 4.936 -17.981 1.00 96.00 185 GLU A C 1
ATOM 1474 O O . GLU A 1 185 ? 27.134 5.496 -18.827 1.00 96.00 185 GLU A O 1
ATOM 1479 N N . ARG A 1 186 ? 27.638 3.657 -17.633 1.00 96.31 186 ARG A N 1
ATOM 1480 C CA . ARG A 1 186 ? 26.553 2.830 -18.187 1.00 96.31 186 ARG A CA 1
ATOM 1481 C C . ARG A 1 186 ? 25.175 3.412 -17.873 1.00 96.31 186 ARG A C 1
ATOM 1483 O O . ARG A 1 186 ? 24.312 3.451 -18.752 1.00 96.31 186 ARG A O 1
ATOM 1490 N N . LEU A 1 187 ? 24.963 3.886 -16.645 1.00 96.44 187 LEU A N 1
ATOM 1491 C CA . LEU A 1 187 ? 23.699 4.506 -16.246 1.00 96.44 187 LEU A CA 1
ATOM 1492 C C . LEU A 1 187 ? 23.422 5.806 -17.006 1.00 96.44 187 LEU A C 1
ATOM 1494 O O . LEU A 1 187 ? 22.274 6.064 -17.348 1.00 96.44 187 LEU A O 1
ATOM 1498 N N . ARG A 1 188 ? 24.448 6.616 -17.293 1.00 96.44 188 ARG A N 1
ATOM 1499 C CA . ARG A 1 188 ? 24.307 7.907 -17.992 1.00 96.44 188 ARG A CA 1
ATOM 1500 C C . ARG A 1 188 ? 23.822 7.787 -19.436 1.00 96.44 188 ARG A C 1
ATOM 1502 O O . ARG A 1 188 ? 23.480 8.804 -20.036 1.00 96.44 188 ARG A O 1
ATOM 1509 N N . GLN A 1 189 ? 23.763 6.579 -19.992 1.00 97.25 189 GLN A N 1
ATOM 1510 C CA . GLN A 1 189 ? 23.153 6.361 -21.297 1.00 97.25 189 GLN A CA 1
ATOM 1511 C C . GLN A 1 189 ? 21.683 6.823 -21.296 1.00 97.25 189 GLN A C 1
ATOM 1513 O O . GLN A 1 189 ? 20.967 6.535 -20.333 1.00 97.25 189 GLN A O 1
ATOM 1518 N N . PRO A 1 190 ? 21.197 7.495 -22.360 1.00 97.31 190 PRO A N 1
ATOM 1519 C CA . PRO A 1 190 ? 19.907 8.189 -22.349 1.00 97.31 190 PRO A CA 1
ATOM 1520 C C . PRO A 1 190 ? 18.720 7.338 -21.883 1.00 97.31 190 PRO A C 1
ATOM 1522 O O . PRO A 1 190 ? 17.949 7.767 -21.025 1.00 97.31 190 PRO A O 1
ATOM 1525 N N . ALA A 1 191 ? 18.577 6.120 -22.413 1.00 97.44 191 ALA A N 1
ATOM 1526 C CA . ALA A 1 191 ? 17.483 5.235 -22.027 1.00 97.44 191 ALA A CA 1
ATOM 1527 C C . ALA A 1 191 ? 17.652 4.682 -20.601 1.00 97.44 191 ALA A C 1
ATOM 1529 O O . ALA A 1 191 ? 16.673 4.610 -19.863 1.00 97.44 191 ALA A O 1
ATOM 1530 N N . ASN A 1 192 ? 18.874 4.336 -20.183 1.00 97.31 192 ASN A N 1
ATOM 1531 C CA . ASN A 1 192 ? 19.137 3.791 -18.846 1.00 97.31 192 ASN A CA 1
ATOM 1532 C C . ASN A 1 192 ? 18.848 4.836 -17.758 1.00 97.31 192 ASN A C 1
ATOM 1534 O O . ASN A 1 192 ? 18.135 4.546 -16.795 1.00 97.31 192 ASN A O 1
ATOM 1538 N N . ALA A 1 193 ? 19.344 6.062 -17.951 1.00 97.38 193 ALA A N 1
ATOM 1539 C CA . ALA A 1 193 ? 19.119 7.181 -17.045 1.00 97.38 193 ALA A CA 1
ATOM 1540 C C . ALA A 1 193 ? 17.625 7.493 -16.917 1.00 97.38 193 ALA A C 1
ATOM 1542 O O . ALA A 1 193 ? 17.114 7.614 -15.804 1.00 97.38 193 ALA A O 1
ATOM 1543 N N . LEU A 1 194 ? 16.914 7.566 -18.049 1.00 97.94 194 LEU A N 1
ATOM 1544 C CA . LEU A 1 194 ? 15.476 7.812 -18.070 1.00 97.94 194 LEU A CA 1
ATOM 1545 C C . LEU A 1 194 ? 14.711 6.725 -17.308 1.00 97.94 194 LEU A C 1
ATOM 1547 O O . LEU A 1 194 ? 13.903 7.042 -16.442 1.00 97.94 194 LEU A O 1
ATOM 1551 N N . LEU A 1 195 ? 14.962 5.447 -17.596 1.00 98.00 195 LEU A N 1
ATOM 1552 C CA . LEU A 1 195 ? 14.184 4.350 -17.017 1.00 98.00 195 LEU A CA 1
ATOM 1553 C C . LEU A 1 195 ? 14.404 4.186 -15.515 1.00 98.00 195 LEU A C 1
ATOM 1555 O O . LEU A 1 195 ? 13.430 3.951 -14.794 1.00 98.00 195 LEU A O 1
ATOM 1559 N N . LEU A 1 196 ? 15.640 4.354 -15.035 1.00 97.44 196 LEU A N 1
ATOM 1560 C CA . LEU A 1 196 ? 15.899 4.360 -13.599 1.00 97.44 196 LEU A CA 1
ATOM 1561 C C . LEU A 1 196 ? 15.301 5.610 -12.937 1.00 97.44 196 LEU A C 1
ATOM 1563 O O . LEU A 1 196 ? 14.735 5.504 -11.853 1.00 97.44 196 LEU A O 1
ATOM 1567 N N . ALA A 1 197 ? 15.339 6.774 -13.593 1.00 97.50 197 ALA A N 1
ATOM 1568 C CA . ALA A 1 197 ? 14.689 7.976 -13.075 1.00 97.50 197 ALA A CA 1
ATOM 1569 C C . ALA A 1 197 ? 13.168 7.801 -12.941 1.00 97.50 197 ALA A C 1
ATOM 1571 O O . ALA A 1 197 ? 12.619 8.158 -11.903 1.00 97.50 197 ALA A O 1
ATOM 1572 N N . LEU A 1 198 ? 12.487 7.204 -13.927 1.00 98.06 198 LEU A N 1
ATOM 1573 C CA . LEU A 1 198 ? 11.048 6.914 -13.839 1.00 98.06 198 LEU A CA 1
ATOM 1574 C C . LEU A 1 198 ? 10.725 5.973 -12.670 1.00 98.06 198 LEU A C 1
ATOM 1576 O O . LEU A 1 198 ? 9.791 6.232 -11.912 1.00 98.06 198 LEU A O 1
ATOM 1580 N N . PHE A 1 199 ? 11.543 4.935 -12.469 1.00 97.75 199 PHE A N 1
ATOM 1581 C CA . PHE A 1 199 ? 11.423 4.037 -11.319 1.00 97.75 199 PHE A CA 1
ATOM 1582 C C . PHE A 1 199 ? 11.549 4.803 -9.989 1.00 97.75 199 PHE A C 1
ATOM 1584 O O . PHE A 1 199 ? 10.717 4.646 -9.095 1.00 97.75 199 PHE A O 1
ATOM 1591 N N . LEU A 1 200 ? 12.539 5.693 -9.869 1.00 96.50 200 LEU A N 1
ATOM 1592 C CA . LEU A 1 200 ? 12.726 6.513 -8.669 1.00 96.50 200 LEU A CA 1
ATOM 1593 C C . LEU A 1 200 ? 11.612 7.536 -8.467 1.00 96.50 200 LEU A C 1
ATOM 1595 O O . LEU A 1 200 ? 11.213 7.759 -7.331 1.00 96.50 200 LEU A O 1
ATOM 1599 N N . VAL A 1 201 ? 11.086 8.142 -9.532 1.00 96.38 201 VAL A N 1
ATOM 1600 C CA . VAL A 1 201 ? 9.965 9.091 -9.454 1.00 96.38 201 VAL A CA 1
ATOM 1601 C C . VAL A 1 201 ? 8.697 8.397 -8.962 1.00 96.38 201 VAL A C 1
ATOM 1603 O O . VAL A 1 201 ? 8.006 8.950 -8.100 1.00 96.38 201 VAL A O 1
ATOM 1606 N N . HIS A 1 202 ? 8.416 7.179 -9.442 1.00 96.06 202 HIS A N 1
ATOM 1607 C CA . HIS A 1 202 ? 7.314 6.372 -8.920 1.00 96.06 202 HIS A CA 1
ATOM 1608 C C . HIS A 1 202 ? 7.447 6.188 -7.408 1.00 96.06 202 HIS A C 1
ATOM 1610 O O . HIS A 1 202 ? 6.540 6.560 -6.660 1.00 96.06 202 HIS A O 1
ATOM 1616 N N . TYR A 1 203 ? 8.586 5.652 -6.956 1.00 94.69 203 TYR A N 1
ATOM 1617 C CA . TYR A 1 203 ? 8.785 5.334 -5.544 1.00 94.69 203 TYR A CA 1
ATOM 1618 C C . TYR A 1 203 ? 8.934 6.579 -4.668 1.00 94.69 203 TYR A C 1
ATOM 1620 O O . TYR A 1 203 ? 8.422 6.602 -3.557 1.00 94.69 203 TYR A O 1
ATOM 1628 N N . LEU A 1 204 ? 9.464 7.688 -5.186 1.00 92.69 204 LEU A N 1
ATOM 1629 C CA . LEU A 1 204 ? 9.450 8.969 -4.481 1.00 92.69 204 LEU A CA 1
ATOM 1630 C C . LEU A 1 204 ? 8.010 9.421 -4.185 1.00 92.69 204 LEU A C 1
ATOM 1632 O O . LEU A 1 204 ? 7.684 9.813 -3.061 1.00 92.69 204 LEU A O 1
ATOM 1636 N N . HIS A 1 205 ? 7.116 9.339 -5.174 1.00 91.38 205 HIS A N 1
ATOM 1637 C CA . HIS A 1 205 ? 5.707 9.641 -4.944 1.00 91.38 205 HIS A CA 1
ATOM 1638 C C . HIS A 1 205 ? 5.053 8.612 -4.007 1.00 91.38 205 HIS A C 1
ATOM 1640 O O . HIS A 1 205 ? 4.325 8.989 -3.082 1.00 91.38 205 HIS A O 1
ATOM 1646 N N . ARG A 1 206 ? 5.297 7.318 -4.229 1.00 89.25 206 ARG A N 1
ATOM 1647 C CA . ARG A 1 206 ? 4.660 6.223 -3.490 1.00 89.25 206 ARG A CA 1
ATOM 1648 C C . ARG A 1 206 ? 5.098 6.142 -2.023 1.00 89.25 206 ARG A C 1
ATOM 1650 O O . ARG A 1 206 ? 4.242 5.874 -1.185 1.00 89.25 206 ARG A O 1
ATOM 1657 N N . ASP A 1 207 ? 6.353 6.448 -1.710 1.00 84.94 207 ASP A N 1
ATOM 1658 C CA . ASP A 1 207 ? 6.928 6.325 -0.364 1.00 84.94 207 ASP A CA 1
ATOM 1659 C C . ASP A 1 207 ? 6.713 7.589 0.472 1.00 84.94 207 ASP A C 1
ATOM 1661 O O . ASP A 1 207 ? 6.401 7.523 1.665 1.00 84.94 207 ASP A O 1
ATOM 1665 N N . PHE A 1 208 ? 6.835 8.763 -0.154 1.00 87.25 208 PHE A N 1
ATOM 1666 C CA . PHE A 1 208 ? 6.838 10.032 0.573 1.00 87.25 208 PHE A CA 1
ATOM 1667 C C . PHE A 1 208 ? 5.549 10.828 0.390 1.00 87.25 208 PHE A C 1
ATOM 1669 O O . PHE A 1 208 ? 5.055 11.413 1.348 1.00 87.25 208 PHE A O 1
ATOM 1676 N N . ILE A 1 209 ? 4.951 10.852 -0.802 1.00 88.31 209 ILE A N 1
ATOM 1677 C CA . ILE A 1 209 ? 3.788 11.716 -1.065 1.00 88.31 209 ILE A CA 1
ATOM 1678 C C . ILE A 1 209 ? 2.487 10.995 -0.704 1.00 88.31 209 ILE A C 1
ATOM 1680 O O . ILE A 1 209 ? 1.662 11.514 0.056 1.00 88.31 209 ILE A O 1
ATOM 1684 N N . PHE A 1 210 ? 2.288 9.785 -1.219 1.00 87.44 210 PHE A N 1
ATOM 1685 C CA . PHE A 1 210 ? 1.050 9.033 -1.032 1.00 87.44 210 PHE A CA 1
ATOM 1686 C C . PHE A 1 210 ? 0.735 8.728 0.452 1.00 87.44 210 PHE A C 1
ATOM 1688 O O . PHE A 1 210 ? -0.364 9.080 0.904 1.00 87.44 210 PHE A O 1
ATOM 1695 N N . PRO A 1 211 ? 1.659 8.188 1.276 1.00 85.75 211 PRO A N 1
ATOM 1696 C CA . PRO A 1 211 ? 1.365 7.790 2.655 1.00 85.75 211 PRO A CA 1
ATOM 1697 C C . PRO A 1 211 ? 1.133 8.984 3.590 1.00 85.75 211 PRO A C 1
ATOM 1699 O O . PRO A 1 211 ? 0.450 8.872 4.615 1.00 85.75 211 PRO A O 1
ATOM 1702 N N . LEU A 1 212 ? 1.649 10.164 3.237 1.00 86.38 212 LEU A N 1
ATOM 1703 C CA . LEU A 1 212 ? 1.354 11.395 3.969 1.00 86.38 212 LEU A CA 1
ATOM 1704 C C . LEU A 1 212 ? -0.083 11.874 3.713 1.00 86.38 212 LEU A C 1
ATOM 1706 O O . LEU A 1 212 ? -0.715 12.428 4.620 1.00 86.38 212 LEU A O 1
ATOM 1710 N N . ARG A 1 213 ? -0.636 11.583 2.528 1.00 87.38 213 ARG A N 1
ATOM 1711 C CA . ARG A 1 213 ? -1.975 12.011 2.091 1.00 87.38 213 ARG A CA 1
ATOM 1712 C C . ARG A 1 213 ? -3.100 11.046 2.474 1.00 87.38 213 ARG A C 1
ATOM 1714 O O . ARG A 1 213 ? -4.250 11.483 2.573 1.00 87.38 213 ARG A O 1
ATOM 1721 N N . ILE A 1 214 ? -2.815 9.765 2.733 1.00 83.00 214 ILE A N 1
ATOM 1722 C CA . ILE A 1 214 ? -3.864 8.795 3.093 1.00 83.00 214 ILE A CA 1
ATOM 1723 C C . ILE A 1 214 ? -4.607 9.182 4.387 1.00 83.00 214 ILE A C 1
ATOM 1725 O O . ILE A 1 214 ? -4.029 9.506 5.433 1.00 83.00 214 ILE A O 1
ATOM 1729 N N . ARG A 1 215 ? -5.942 9.107 4.326 1.00 75.62 215 ARG A N 1
ATOM 1730 C CA . ARG A 1 215 ? -6.849 9.414 5.441 1.00 75.62 215 ARG A CA 1
ATOM 1731 C C . ARG A 1 215 ? -7.343 8.125 6.098 1.00 75.62 215 ARG A C 1
ATOM 1733 O O . ARG A 1 215 ? -8.276 7.472 5.625 1.00 75.62 215 ARG A O 1
ATOM 1740 N N . GLY A 1 216 ? -6.703 7.773 7.213 1.00 68.56 216 GLY A N 1
ATOM 1741 C CA . GLY A 1 216 ? -7.010 6.575 7.996 1.00 68.56 216 GLY A CA 1
ATOM 1742 C C . GLY A 1 216 ? -6.546 5.276 7.329 1.00 68.56 216 GLY A C 1
ATOM 1743 O O . GLY A 1 216 ? -6.114 5.251 6.183 1.00 68.56 216 GLY A O 1
ATOM 1744 N N . GLY A 1 217 ? -6.645 4.167 8.052 1.00 69.88 217 GLY A N 1
ATOM 1745 C CA . GLY A 1 217 ? -6.229 2.858 7.559 1.00 69.88 217 GLY A CA 1
ATOM 1746 C C . GLY A 1 217 ? -6.298 1.837 8.678 1.00 69.88 217 GLY A C 1
ATOM 1747 O O . GLY A 1 217 ? -6.014 2.169 9.831 1.00 69.88 217 GLY A O 1
ATOM 1748 N N . LYS A 1 218 ? -6.707 0.610 8.351 1.00 77.69 218 LYS A N 1
ATOM 1749 C CA . LYS A 1 218 ? -6.653 -0.489 9.317 1.00 77.69 218 LYS A CA 1
ATOM 1750 C C . LYS A 1 218 ? -5.181 -0.791 9.622 1.00 77.69 218 LYS A C 1
ATOM 1752 O O . LYS A 1 218 ? -4.386 -0.725 8.688 1.00 77.69 218 LYS A O 1
ATOM 1757 N N . PRO A 1 219 ? -4.824 -1.088 10.880 1.00 83.88 219 PRO A N 1
ATOM 1758 C CA . PRO A 1 219 ? -3.479 -1.538 11.215 1.00 83.88 219 PRO A CA 1
ATOM 1759 C C . PRO A 1 219 ? -3.039 -2.705 10.324 1.00 83.88 219 PRO A C 1
ATOM 1761 O O . PRO A 1 219 ? -3.859 -3.567 9.991 1.00 83.88 219 PRO A O 1
ATOM 1764 N N . THR A 1 220 ? -1.764 -2.711 9.945 1.00 86.81 220 THR A N 1
ATOM 1765 C CA . THR A 1 220 ? -1.184 -3.712 9.042 1.00 86.81 220 THR A CA 1
ATOM 1766 C C . THR A 1 220 ? -0.511 -4.810 9.867 1.00 86.81 220 THR A C 1
ATOM 1768 O O . THR A 1 220 ? 0.230 -4.480 10.793 1.00 86.81 220 THR A O 1
ATOM 1771 N N . PRO A 1 221 ? -0.736 -6.103 9.581 1.00 89.88 221 PRO A N 1
ATOM 1772 C CA . PRO A 1 221 ? -0.009 -7.177 10.255 1.00 89.88 221 PRO A CA 1
ATOM 1773 C C . PRO A 1 221 ? 1.498 -7.132 9.971 1.00 89.88 221 PRO A C 1
ATOM 1775 O O . PRO A 1 221 ? 1.898 -6.927 8.825 1.00 89.88 221 PRO A O 1
ATOM 1778 N N . PHE A 1 222 ? 2.323 -7.354 10.997 1.00 89.50 222 PHE A N 1
ATOM 1779 C CA . PHE A 1 222 ? 3.784 -7.273 10.914 1.00 89.50 222 PHE A CA 1
ATOM 1780 C C . PHE A 1 222 ? 4.372 -8.191 9.842 1.00 89.50 222 PHE A C 1
ATOM 1782 O O . PHE A 1 222 ? 5.225 -7.758 9.079 1.00 89.50 222 PHE A O 1
ATOM 1789 N N . VAL A 1 223 ? 3.890 -9.433 9.733 1.00 90.56 223 VAL A N 1
ATOM 1790 C CA . VAL A 1 223 ? 4.412 -10.383 8.736 1.00 90.56 223 VAL A CA 1
ATOM 1791 C C . VAL A 1 223 ? 4.126 -9.901 7.308 1.00 90.56 223 VAL A C 1
ATOM 1793 O O . VAL A 1 223 ? 5.000 -9.977 6.453 1.00 90.56 223 VAL A O 1
ATOM 1796 N N . VAL A 1 224 ? 2.941 -9.328 7.056 1.00 88.81 224 VAL A N 1
ATOM 1797 C CA . VAL A 1 224 ? 2.595 -8.752 5.740 1.00 88.81 224 VAL A CA 1
ATOM 1798 C C . VAL A 1 224 ? 3.496 -7.561 5.416 1.00 88.81 224 VAL A C 1
ATOM 1800 O O . VAL A 1 224 ? 3.973 -7.440 4.291 1.00 88.81 224 VAL A O 1
ATOM 1803 N N . TRP A 1 225 ? 3.746 -6.701 6.407 1.00 92.75 225 TRP A N 1
ATOM 1804 C CA . TRP A 1 225 ? 4.676 -5.582 6.270 1.00 92.75 225 TRP A CA 1
ATOM 1805 C C . TRP A 1 225 ? 6.104 -6.061 5.969 1.00 92.75 225 TRP A C 1
ATOM 1807 O O . TRP A 1 225 ? 6.726 -5.555 5.042 1.00 92.75 225 TRP A O 1
ATOM 1817 N N . LEU A 1 226 ? 6.598 -7.069 6.696 1.00 93.50 226 LEU A N 1
ATOM 1818 C CA . LEU A 1 226 ? 7.945 -7.611 6.515 1.00 93.50 226 LEU A CA 1
ATOM 1819 C C . LEU A 1 226 ? 8.120 -8.227 5.123 1.00 93.50 226 LEU A C 1
ATOM 1821 O O . LEU A 1 226 ? 9.124 -7.973 4.469 1.00 93.50 226 LEU A O 1
ATOM 1825 N N . MET A 1 227 ? 7.134 -8.990 4.642 1.00 92.81 227 MET A N 1
ATOM 1826 C CA . MET A 1 227 ? 7.159 -9.545 3.285 1.00 92.81 227 MET A CA 1
ATOM 1827 C C . MET A 1 227 ? 7.216 -8.445 2.220 1.00 92.81 227 MET A C 1
ATOM 1829 O O . MET A 1 227 ? 7.993 -8.556 1.275 1.00 92.81 227 MET A O 1
ATOM 1833 N N . ALA A 1 228 ? 6.427 -7.377 2.379 1.00 92.62 228 ALA A N 1
ATOM 1834 C CA . ALA A 1 228 ? 6.447 -6.238 1.464 1.00 92.62 228 ALA A CA 1
ATOM 1835 C C . ALA A 1 228 ? 7.796 -5.499 1.497 1.00 92.62 228 ALA A C 1
ATOM 1837 O O . ALA A 1 228 ? 8.346 -5.199 0.440 1.00 92.62 228 ALA A O 1
ATOM 1838 N N . ALA A 1 229 ? 8.363 -5.281 2.689 1.00 94.94 229 ALA A N 1
ATOM 1839 C CA . ALA A 1 229 ? 9.669 -4.649 2.855 1.00 94.94 229 ALA A CA 1
ATOM 1840 C C . ALA A 1 229 ? 10.794 -5.471 2.211 1.00 94.94 229 ALA A C 1
ATOM 1842 O O . ALA A 1 229 ? 11.576 -4.928 1.435 1.00 94.94 229 ALA A O 1
ATOM 1843 N N . LEU A 1 230 ? 10.844 -6.783 2.464 1.00 95.94 230 LEU A N 1
ATOM 1844 C CA . LEU A 1 230 ? 11.832 -7.682 1.857 1.00 95.94 230 LEU A CA 1
ATOM 1845 C C . LEU A 1 230 ? 11.694 -7.737 0.333 1.00 95.94 230 LEU A C 1
ATOM 1847 O O . LEU A 1 230 ? 12.699 -7.701 -0.376 1.00 95.94 230 LEU A O 1
ATOM 1851 N N . PHE A 1 231 ? 10.459 -7.770 -0.173 1.00 95.50 231 PHE A N 1
ATOM 1852 C CA . PHE A 1 231 ? 10.203 -7.677 -1.606 1.00 95.50 231 PHE A CA 1
ATOM 1853 C C . PHE A 1 231 ? 10.740 -6.363 -2.188 1.00 95.50 231 PHE A C 1
ATOM 1855 O O . PHE A 1 231 ? 11.412 -6.396 -3.211 1.00 95.50 231 PHE A O 1
ATOM 1862 N N . CYS A 1 232 ? 10.500 -5.221 -1.537 1.00 95.81 232 CYS A N 1
ATOM 1863 C CA . CYS A 1 232 ? 10.965 -3.915 -2.012 1.00 95.81 232 CYS A CA 1
ATOM 1864 C C . CYS A 1 232 ? 12.492 -3.777 -1.963 1.00 95.81 232 CYS A C 1
ATOM 1866 O O . CYS A 1 232 ? 13.081 -3.239 -2.897 1.00 95.81 232 CYS A O 1
ATOM 1868 N N . VAL A 1 233 ? 13.149 -4.325 -0.933 1.00 96.62 233 VAL A N 1
ATOM 1869 C CA . VAL A 1 233 ? 14.619 -4.423 -0.883 1.00 96.62 233 VAL A CA 1
ATOM 1870 C C . VAL A 1 233 ? 15.134 -5.214 -2.084 1.00 96.62 233 VAL A C 1
ATOM 1872 O O . VAL A 1 233 ? 16.010 -4.741 -2.806 1.00 96.62 233 VAL A O 1
ATOM 1875 N N . TYR A 1 234 ? 14.576 -6.404 -2.319 1.00 96.88 234 TYR A N 1
ATOM 1876 C CA . TYR A 1 234 ? 15.018 -7.275 -3.403 1.00 96.88 234 TYR A CA 1
ATOM 1877 C C . TYR A 1 234 ? 14.720 -6.680 -4.784 1.00 96.88 234 TYR A C 1
ATOM 1879 O O . TYR A 1 234 ? 15.601 -6.644 -5.636 1.00 96.88 234 TYR A O 1
ATOM 1887 N N . ASN A 1 235 ? 13.512 -6.160 -5.005 1.00 96.38 235 ASN A N 1
ATOM 1888 C CA . ASN A 1 235 ? 13.129 -5.531 -6.266 1.00 96.38 235 ASN A CA 1
ATOM 1889 C C . ASN A 1 235 ? 13.986 -4.289 -6.538 1.00 96.38 235 ASN A C 1
ATOM 1891 O O . ASN A 1 235 ? 14.594 -4.199 -7.599 1.00 96.38 235 ASN A O 1
ATOM 1895 N N . GLY A 1 236 ? 14.122 -3.382 -5.564 1.00 96.62 236 GLY A N 1
ATOM 1896 C CA . GLY A 1 236 ? 14.985 -2.204 -5.683 1.00 96.62 236 GLY A CA 1
ATOM 1897 C C . GLY A 1 236 ? 16.433 -2.575 -6.012 1.00 96.62 236 GLY A C 1
ATOM 1898 O O . GLY A 1 236 ? 17.038 -1.970 -6.900 1.00 96.62 236 GLY A O 1
ATOM 1899 N N . TYR A 1 237 ? 16.968 -3.621 -5.371 1.00 97.31 237 TYR A N 1
ATOM 1900 C CA . TYR A 1 237 ? 18.288 -4.168 -5.686 1.00 97.31 237 TYR A CA 1
ATOM 1901 C C . TYR A 1 237 ? 18.369 -4.692 -7.125 1.00 97.31 237 TYR A C 1
ATOM 1903 O O . TYR A 1 237 ? 19.264 -4.290 -7.865 1.00 97.31 237 TYR A O 1
ATOM 1911 N N . MET A 1 238 ? 17.436 -5.555 -7.537 1.00 97.81 238 MET A N 1
ATOM 1912 C CA . MET A 1 238 ? 17.452 -6.197 -8.855 1.00 97.81 238 MET A CA 1
ATOM 1913 C C . MET A 1 238 ? 17.328 -5.179 -9.991 1.00 97.81 238 MET A C 1
ATOM 1915 O O . MET A 1 238 ? 18.094 -5.252 -10.953 1.00 97.81 238 MET A O 1
ATOM 1919 N N . GLN A 1 239 ? 16.424 -4.199 -9.865 1.00 97.56 239 GLN A N 1
ATOM 1920 C CA . GLN A 1 239 ? 16.275 -3.156 -10.881 1.00 97.56 239 GLN A CA 1
ATOM 1921 C C . GLN A 1 239 ? 17.530 -2.283 -10.972 1.00 97.56 239 GLN A C 1
ATOM 1923 O O . GLN A 1 239 ? 18.039 -2.044 -12.065 1.00 97.56 239 GLN A O 1
ATOM 1928 N N . THR A 1 240 ? 18.086 -1.859 -9.834 1.00 97.19 240 THR A N 1
ATOM 1929 C CA . THR A 1 240 ? 19.307 -1.036 -9.816 1.00 97.19 240 THR A CA 1
ATOM 1930 C C . THR A 1 240 ? 20.502 -1.791 -10.388 1.00 97.19 240 THR A C 1
ATOM 1932 O O . THR A 1 240 ? 21.225 -1.260 -11.231 1.00 97.19 240 THR A O 1
ATOM 1935 N N . ARG A 1 241 ? 20.691 -3.052 -9.975 1.00 97.25 241 ARG A N 1
ATOM 1936 C CA . ARG A 1 241 ? 21.767 -3.915 -10.471 1.00 97.25 241 ARG A CA 1
ATOM 1937 C C . ARG A 1 241 ? 21.712 -4.036 -11.986 1.00 97.25 241 ARG A C 1
ATOM 1939 O O . ARG A 1 241 ? 22.752 -3.902 -12.627 1.00 97.25 241 ARG A O 1
ATOM 1946 N N . TYR A 1 242 ? 20.521 -4.246 -12.549 1.00 97.75 242 TYR A N 1
ATOM 1947 C CA . TYR A 1 242 ? 20.364 -4.347 -13.992 1.00 97.75 242 TYR A CA 1
ATOM 1948 C C . TYR A 1 242 ? 20.905 -3.095 -14.696 1.00 97.75 242 TYR A C 1
ATOM 1950 O O . TYR A 1 242 ? 21.775 -3.218 -15.554 1.00 97.75 242 TYR A O 1
ATOM 1958 N N . PHE A 1 243 ? 20.485 -1.888 -14.299 1.00 96.94 243 PHE A N 1
ATOM 1959 C CA . PHE A 1 243 ? 20.944 -0.653 -14.958 1.00 96.94 243 PHE A CA 1
ATOM 1960 C C . PHE A 1 243 ? 22.424 -0.329 -14.734 1.00 96.94 243 PHE A C 1
ATOM 1962 O O . PHE A 1 243 ? 23.046 0.279 -15.603 1.00 96.94 243 PHE A O 1
ATOM 1969 N N . LEU A 1 244 ? 23.001 -0.744 -13.605 1.00 96.31 244 LEU A N 1
ATOM 1970 C CA . LEU A 1 244 ? 24.413 -0.495 -13.305 1.00 96.31 244 LEU A CA 1
ATOM 1971 C C . LEU A 1 244 ? 25.363 -1.525 -13.925 1.00 96.31 244 LEU A C 1
ATOM 1973 O O . LEU A 1 244 ? 26.506 -1.186 -14.227 1.00 96.31 244 LEU A O 1
ATOM 1977 N N . VAL A 1 245 ? 24.925 -2.771 -14.112 1.00 95.94 245 VAL A N 1
ATOM 1978 C CA . VAL A 1 245 ? 25.820 -3.890 -14.456 1.00 95.94 245 VAL A CA 1
ATOM 1979 C C . VAL A 1 245 ? 25.480 -4.532 -15.800 1.00 95.94 245 VAL A C 1
ATOM 1981 O O . VAL A 1 245 ? 26.389 -4.860 -16.559 1.00 95.94 245 VAL A O 1
ATOM 1984 N N . GLU A 1 246 ? 24.198 -4.706 -16.117 1.00 96.25 246 GLU A N 1
ATOM 1985 C CA . GLU A 1 246 ? 23.744 -5.574 -17.217 1.00 96.25 246 GLU A CA 1
ATOM 1986 C C . GLU A 1 246 ? 23.212 -4.800 -18.427 1.00 96.25 246 GLU A C 1
ATOM 1988 O O . GLU A 1 246 ? 23.397 -5.231 -19.564 1.00 96.25 246 GLU A O 1
ATOM 1993 N N . ALA A 1 247 ? 22.568 -3.652 -18.201 1.00 95.31 247 ALA A N 1
ATOM 1994 C CA . ALA A 1 247 ? 21.937 -2.856 -19.248 1.00 95.31 247 ALA A CA 1
ATOM 1995 C C . ALA A 1 247 ? 22.950 -2.442 -20.327 1.00 95.31 247 ALA A C 1
ATOM 1997 O O . ALA A 1 247 ? 24.101 -2.182 -19.990 1.00 95.31 247 ALA A O 1
ATOM 1998 N N . PRO A 1 248 ? 22.573 -2.334 -21.611 1.00 94.00 248 PRO A N 1
ATOM 1999 C CA . PRO A 1 248 ? 23.518 -2.011 -22.680 1.00 94.00 248 PRO A CA 1
ATOM 2000 C C . PRO A 1 248 ? 24.368 -0.763 -22.385 1.00 94.00 248 PRO A C 1
ATOM 2002 O O . PRO A 1 248 ? 23.853 0.247 -21.901 1.00 94.00 248 PRO A O 1
ATOM 2005 N N . THR A 1 249 ? 25.665 -0.822 -22.704 1.00 93.56 249 THR A N 1
ATOM 2006 C CA . THR A 1 249 ? 26.596 0.321 -22.593 1.00 93.56 249 THR A CA 1
ATOM 2007 C C . THR A 1 249 ? 26.319 1.413 -23.623 1.00 93.56 249 THR A C 1
ATOM 2009 O O . THR A 1 249 ? 26.775 2.536 -23.453 1.00 93.56 249 THR A O 1
ATOM 2012 N N . THR A 1 250 ? 25.533 1.109 -24.656 1.00 94.75 250 THR A N 1
ATOM 2013 C CA . THR A 1 250 ? 24.977 2.074 -25.606 1.00 94.75 250 THR A CA 1
ATOM 2014 C C . THR A 1 250 ? 23.464 1.908 -25.611 1.00 94.75 250 THR A C 1
ATOM 2016 O O . THR A 1 250 ? 22.951 0.896 -26.086 1.00 94.75 250 THR A O 1
ATOM 2019 N N . ALA A 1 251 ? 22.742 2.881 -25.053 1.00 94.81 251 ALA A N 1
ATOM 2020 C CA . ALA A 1 251 ? 21.292 2.784 -24.874 1.00 94.81 251 ALA A CA 1
ATOM 2021 C C . ALA A 1 251 ? 20.584 4.071 -25.341 1.00 94.81 251 ALA A C 1
ATOM 2023 O O . ALA A 1 251 ? 20.225 4.919 -24.515 1.00 94.81 251 ALA A O 1
ATOM 2024 N N . PRO A 1 252 ? 20.394 4.254 -26.664 1.00 96.62 252 PRO A N 1
ATOM 2025 C CA . PRO A 1 252 ? 19.656 5.389 -27.202 1.00 96.62 252 PRO A CA 1
ATOM 2026 C C . PRO A 1 252 ? 18.153 5.252 -26.935 1.00 96.62 252 PRO A C 1
ATOM 2028 O O . PRO A 1 252 ? 17.627 4.163 -26.685 1.00 96.62 252 PRO A O 1
ATOM 2031 N N . ILE A 1 253 ? 17.435 6.368 -27.041 1.00 97.56 253 ILE A N 1
ATOM 2032 C CA . ILE A 1 253 ? 15.973 6.369 -26.976 1.00 97.56 253 ILE A CA 1
ATOM 2033 C C . ILE A 1 253 ? 15.435 5.782 -28.286 1.00 97.56 253 ILE A C 1
ATOM 2035 O O . ILE A 1 253 ? 15.519 6.400 -29.342 1.00 97.56 253 ILE A O 1
ATOM 2039 N N . THR A 1 254 ? 14.890 4.569 -28.214 1.00 97.44 254 THR A N 1
ATOM 2040 C CA . THR A 1 254 ? 14.281 3.872 -29.358 1.00 97.44 254 THR A CA 1
ATOM 2041 C C . THR A 1 254 ? 12.757 4.047 -29.367 1.00 97.44 254 THR A C 1
ATOM 2043 O O . THR A 1 254 ? 12.172 4.347 -28.322 1.00 97.44 254 THR A O 1
ATOM 2046 N N . PRO A 1 255 ? 12.064 3.785 -30.493 1.00 98.12 255 PRO A N 1
ATOM 2047 C CA . PRO A 1 255 ? 10.598 3.793 -30.538 1.00 98.12 255 PRO A CA 1
ATOM 2048 C C . PRO A 1 255 ? 9.947 2.882 -29.489 1.00 98.12 255 PRO A C 1
ATOM 2050 O O . PRO A 1 255 ? 8.914 3.226 -28.923 1.00 98.12 255 PRO A O 1
ATOM 2053 N N . ARG A 1 256 ? 10.588 1.753 -29.158 1.00 97.75 256 ARG A N 1
ATOM 2054 C CA . ARG A 1 256 ? 10.152 0.861 -28.075 1.00 97.75 256 ARG A CA 1
ATOM 2055 C C . ARG A 1 256 ? 10.211 1.548 -26.710 1.00 97.75 256 ARG A C 1
ATOM 2057 O O . ARG A 1 256 ? 9.265 1.436 -25.937 1.00 97.75 256 ARG A O 1
ATOM 2064 N N . VAL A 1 257 ? 11.306 2.258 -26.421 1.00 97.88 257 VAL A N 1
ATOM 2065 C CA . VAL A 1 257 ? 11.448 3.035 -25.178 1.00 97.88 257 VAL A CA 1
ATOM 2066 C C . VAL A 1 257 ? 10.359 4.100 -25.109 1.00 97.88 257 VAL A C 1
ATOM 2068 O O . VAL A 1 257 ? 9.684 4.195 -24.093 1.00 97.88 257 VAL A O 1
ATOM 2071 N N . LEU A 1 258 ? 10.111 4.835 -26.196 1.00 98.31 258 LEU A N 1
ATOM 2072 C CA . LEU A 1 258 ? 9.050 5.848 -26.246 1.00 98.31 258 LEU A CA 1
ATOM 2073 C C . LEU A 1 258 ? 7.654 5.251 -26.031 1.00 98.31 258 LEU A C 1
ATOM 2075 O O . LEU A 1 258 ? 6.873 5.790 -25.245 1.00 98.31 258 LEU A O 1
ATOM 2079 N N . ALA A 1 259 ? 7.344 4.124 -26.674 1.00 98.50 259 ALA A N 1
ATOM 2080 C CA . ALA A 1 259 ? 6.071 3.432 -26.494 1.00 98.50 259 ALA A CA 1
ATOM 2081 C C . ALA A 1 259 ? 5.888 2.964 -25.041 1.00 98.50 259 ALA A C 1
ATOM 2083 O O . ALA A 1 259 ? 4.845 3.205 -24.433 1.00 98.50 259 ALA A O 1
ATOM 2084 N N . GLY A 1 260 ? 6.922 2.356 -24.453 1.00 98.56 260 GLY A N 1
ATOM 2085 C CA . GLY A 1 260 ? 6.883 1.897 -23.069 1.00 98.56 260 GLY A CA 1
ATOM 2086 C C . GLY A 1 260 ? 6.797 3.039 -22.051 1.00 98.56 260 GLY A C 1
ATOM 2087 O O . GLY A 1 260 ? 5.998 2.960 -21.125 1.00 98.56 260 GLY A O 1
ATOM 2088 N N . VAL A 1 261 ? 7.520 4.145 -22.255 1.00 98.50 261 VAL A N 1
ATOM 2089 C CA . VAL A 1 261 ? 7.423 5.358 -21.418 1.00 98.50 261 VAL A CA 1
ATOM 2090 C C . VAL A 1 261 ? 6.042 6.008 -21.534 1.00 98.50 261 VAL A C 1
ATOM 2092 O O . VAL A 1 261 ? 5.501 6.480 -20.538 1.00 98.50 261 VAL A O 1
ATOM 2095 N N . THR A 1 262 ? 5.433 5.990 -22.721 1.00 98.62 262 THR A N 1
ATOM 2096 C CA . THR A 1 262 ? 4.065 6.493 -22.924 1.00 98.62 262 THR A CA 1
ATOM 2097 C C . THR A 1 262 ? 3.051 5.672 -22.127 1.00 98.62 262 THR A C 1
ATOM 2099 O O . THR A 1 262 ? 2.209 6.236 -21.426 1.00 98.62 262 THR A O 1
ATOM 2102 N N . LEU A 1 263 ? 3.163 4.341 -22.178 1.00 98.38 263 LEU A N 1
ATOM 2103 C CA . LEU A 1 263 ? 2.341 3.438 -21.367 1.00 98.38 263 LEU A CA 1
ATOM 2104 C C . LEU A 1 263 ? 2.599 3.629 -19.870 1.00 98.38 263 LEU A C 1
ATOM 2106 O O . LEU A 1 263 ? 1.646 3.696 -19.095 1.00 98.38 263 LEU A O 1
ATOM 2110 N N . TRP A 1 264 ? 3.868 3.784 -19.480 1.00 98.62 264 TRP A N 1
ATOM 2111 C CA . TRP A 1 264 ? 4.259 4.069 -18.104 1.00 98.62 264 TRP A CA 1
ATOM 2112 C C . TRP A 1 264 ? 3.573 5.339 -17.593 1.00 98.62 264 TRP A C 1
ATOM 2114 O O . TRP A 1 264 ? 2.902 5.311 -16.566 1.00 98.62 264 TRP A O 1
ATOM 2124 N N . LEU A 1 265 ? 3.651 6.429 -18.361 1.00 98.44 265 LEU A N 1
ATOM 2125 C CA . LEU A 1 265 ? 3.066 7.716 -17.996 1.00 98.44 265 LEU A CA 1
ATOM 2126 C C . LEU A 1 265 ? 1.538 7.643 -17.908 1.00 98.44 265 LEU A C 1
ATOM 2128 O O . LEU A 1 265 ? 0.954 8.149 -16.951 1.00 98.44 265 LEU A O 1
ATOM 2132 N N . TYR A 1 266 ? 0.882 6.989 -18.868 1.00 98.31 266 TYR A N 1
ATOM 2133 C CA . TYR A 1 266 ? -0.563 6.761 -18.819 1.00 98.31 266 TYR A CA 1
ATOM 2134 C C . TYR A 1 266 ? -0.971 5.967 -17.567 1.00 98.31 266 TYR A C 1
ATOM 2136 O O . TYR A 1 266 ? -1.924 6.341 -16.874 1.00 98.31 266 TYR A O 1
ATOM 2144 N N . GLY A 1 267 ? -0.238 4.895 -17.257 1.00 98.19 267 GLY A N 1
ATOM 2145 C CA . GLY A 1 267 ? -0.470 4.064 -16.081 1.00 98.19 267 GLY A CA 1
ATOM 2146 C C . GLY A 1 267 ? -0.296 4.845 -14.780 1.00 98.19 267 GLY A C 1
ATOM 2147 O O . GLY A 1 267 ? -1.212 4.882 -13.952 1.00 98.19 267 GLY A O 1
ATOM 2148 N N . TRP A 1 268 ? 0.822 5.560 -14.649 1.00 97.81 268 TRP A N 1
ATOM 2149 C CA . TRP A 1 268 ? 1.146 6.364 -13.475 1.00 97.81 268 TRP A CA 1
ATOM 2150 C C . TRP A 1 268 ? 0.118 7.479 -13.243 1.00 97.81 268 TRP A C 1
ATOM 2152 O O . TRP A 1 268 ? -0.432 7.603 -12.148 1.00 97.81 268 TRP A O 1
ATOM 2162 N N . LEU A 1 269 ? -0.249 8.239 -14.282 1.00 97.62 269 LEU A N 1
ATOM 2163 C CA . LEU A 1 269 ? -1.281 9.279 -14.184 1.00 97.62 269 LEU A CA 1
ATOM 2164 C C . LEU A 1 269 ? -2.651 8.703 -13.800 1.00 97.62 269 LEU A C 1
ATOM 2166 O O . LEU A 1 269 ? -3.372 9.298 -12.994 1.00 97.62 269 LEU A O 1
ATOM 2170 N N . THR A 1 270 ? -3.000 7.527 -14.326 1.00 97.62 270 THR A N 1
ATOM 2171 C CA . THR A 1 270 ? -4.238 6.825 -13.961 1.00 97.62 270 THR A CA 1
ATOM 2172 C C . THR A 1 270 ? -4.214 6.381 -12.497 1.00 97.62 270 THR A C 1
ATOM 2174 O O . THR A 1 270 ? -5.208 6.562 -11.785 1.00 97.62 270 THR A O 1
ATOM 2177 N N . ASN A 1 271 ? -3.081 5.857 -12.015 1.00 97.06 271 ASN A N 1
ATOM 2178 C CA . ASN A 1 271 ? -2.887 5.489 -10.612 1.00 97.06 271 ASN A CA 1
ATOM 2179 C C . ASN A 1 271 ? -3.043 6.713 -9.696 1.00 97.06 271 ASN A C 1
ATOM 2181 O O . ASN A 1 271 ? -3.853 6.682 -8.767 1.00 97.06 271 ASN A O 1
ATOM 2185 N N . LEU A 1 272 ? -2.372 7.823 -10.025 1.00 95.06 272 LEU A N 1
ATOM 2186 C CA . LEU A 1 272 ? -2.467 9.090 -9.298 1.00 95.06 272 LEU A CA 1
ATOM 2187 C C . LEU A 1 272 ? -3.900 9.623 -9.241 1.00 95.06 272 LEU A C 1
ATOM 2189 O O . LEU A 1 272 ? -4.381 10.016 -8.174 1.00 95.06 272 LEU A O 1
ATOM 2193 N N . GLN A 1 273 ? -4.602 9.644 -10.375 1.00 96.00 273 GLN A N 1
ATOM 2194 C CA . GLN A 1 273 ? -5.989 10.096 -10.439 1.00 96.00 273 GLN A CA 1
ATOM 2195 C C . GLN A 1 273 ? -6.893 9.223 -9.560 1.00 96.00 273 GLN A C 1
ATOM 2197 O O . GLN A 1 273 ? -7.687 9.744 -8.773 1.00 96.00 273 GLN A O 1
ATOM 2202 N N . ALA A 1 274 ? -6.759 7.901 -9.662 1.00 95.62 274 ALA A N 1
ATOM 2203 C CA . ALA A 1 274 ? -7.573 6.964 -8.906 1.00 95.62 274 ALA A CA 1
ATOM 2204 C C . ALA A 1 274 ? -7.315 7.063 -7.393 1.00 95.62 274 ALA A C 1
ATOM 2206 O O . ALA A 1 274 ? -8.265 7.150 -6.609 1.00 95.62 274 ALA A O 1
ATOM 2207 N N . ASP A 1 275 ? -6.053 7.127 -6.969 1.00 93.06 275 ASP A N 1
ATOM 2208 C CA . ASP A 1 275 ? -5.689 7.294 -5.562 1.00 93.06 275 ASP A CA 1
ATOM 2209 C C . ASP A 1 275 ? -6.194 8.636 -5.008 1.00 93.06 275 ASP A C 1
ATOM 2211 O O . ASP A 1 275 ? -6.756 8.684 -3.909 1.00 93.06 275 ASP A O 1
ATOM 2215 N N . ASN A 1 276 ? -6.109 9.716 -5.793 1.00 92.81 276 ASN A N 1
ATOM 2216 C CA . ASN A 1 276 ? -6.698 11.006 -5.432 1.00 92.81 276 ASN A CA 1
ATOM 2217 C C . ASN A 1 276 ? -8.212 10.895 -5.206 1.00 92.81 276 ASN A C 1
ATOM 2219 O O . ASN A 1 276 ? -8.707 11.382 -4.188 1.00 92.81 276 ASN A O 1
ATOM 2223 N N . ILE A 1 277 ? -8.953 10.230 -6.096 1.00 93.12 277 ILE A N 1
ATOM 2224 C CA . ILE A 1 277 ? -10.399 10.013 -5.925 1.00 93.12 277 ILE A CA 1
ATOM 2225 C C . ILE A 1 277 ? -10.668 9.235 -4.628 1.00 93.12 277 ILE A C 1
ATOM 2227 O O . ILE A 1 277 ? -11.487 9.660 -3.810 1.00 93.12 277 ILE A O 1
ATOM 2231 N N . LEU A 1 278 ? -9.946 8.136 -4.385 1.00 91.06 278 LEU A N 1
ATOM 2232 C CA . LEU A 1 278 ? -10.129 7.297 -3.195 1.00 91.06 278 LEU A CA 1
ATOM 2233 C C . LEU A 1 278 ? -9.843 8.040 -1.884 1.00 91.06 278 LEU A C 1
ATOM 2235 O O . LEU A 1 278 ? -10.561 7.841 -0.899 1.00 91.06 278 LEU A O 1
ATOM 2239 N N . ILE A 1 279 ? -8.826 8.905 -1.858 1.00 88.69 279 ILE A N 1
ATOM 2240 C CA . ILE A 1 279 ? -8.496 9.731 -0.690 1.00 88.69 279 ILE A CA 1
ATOM 2241 C C . ILE A 1 279 ? -9.641 10.706 -0.379 1.00 88.69 279 ILE A C 1
ATOM 2243 O O . ILE A 1 279 ? -10.030 10.839 0.785 1.00 88.69 279 ILE A O 1
ATOM 2247 N N . HIS A 1 280 ? -10.224 11.338 -1.402 1.00 88.38 280 HIS A N 1
ATOM 2248 C CA . HIS A 1 280 ? -11.300 12.323 -1.235 1.00 88.38 280 HIS A CA 1
ATOM 2249 C C . HIS A 1 280 ? -12.672 11.704 -0.936 1.00 88.38 280 HIS A C 1
ATOM 2251 O O . HIS A 1 280 ? -13.549 12.393 -0.412 1.00 88.38 280 HIS A O 1
ATOM 2257 N N . LEU A 1 281 ? -12.863 10.395 -1.152 1.00 86.50 281 LEU A N 1
ATOM 2258 C CA . LEU A 1 281 ? -14.082 9.705 -0.706 1.00 86.50 281 LEU A CA 1
ATOM 2259 C C . LEU A 1 281 ? -14.273 9.764 0.820 1.00 86.50 281 LEU A C 1
ATOM 2261 O O . LEU A 1 281 ? -15.408 9.670 1.305 1.00 86.50 281 LEU A O 1
ATOM 2265 N N . ARG A 1 282 ? -13.189 9.934 1.588 1.00 77.94 282 ARG A N 1
ATOM 2266 C CA . ARG A 1 282 ? -13.221 10.076 3.050 1.00 77.94 282 ARG A CA 1
ATOM 2267 C C . ARG A 1 282 ? -13.116 11.556 3.431 1.00 77.94 282 ARG A C 1
ATOM 2269 O O . ARG A 1 282 ? -12.021 12.123 3.454 1.00 77.94 282 ARG A O 1
ATOM 2276 N N . LYS A 1 283 ? -14.262 12.173 3.757 1.00 65.56 283 LYS A N 1
ATOM 2277 C CA . LYS A 1 283 ? -14.320 13.577 4.206 1.00 65.56 283 LYS A CA 1
ATOM 2278 C C . LYS A 1 283 ? -13.528 13.777 5.509 1.00 65.56 283 LYS A C 1
ATOM 2280 O O . LYS A 1 283 ? -12.684 14.664 5.542 1.00 65.56 283 LYS A O 1
ATOM 2285 N N . ASP A 1 284 ? -13.681 12.869 6.482 1.00 62.66 284 ASP A N 1
ATOM 2286 C CA . ASP A 1 284 ? -13.015 12.918 7.796 1.00 62.66 284 ASP A CA 1
ATOM 2287 C C . ASP A 1 284 ? -12.345 11.595 8.198 1.00 62.66 284 ASP A C 1
ATOM 2289 O O . ASP A 1 284 ? -12.719 10.520 7.724 1.00 62.66 284 ASP A O 1
ATOM 2293 N N . LYS A 1 285 ? -11.389 11.655 9.142 1.00 58.56 285 LYS A N 1
ATOM 2294 C CA . LYS A 1 285 ? -10.721 10.466 9.725 1.00 58.56 285 LYS A CA 1
ATOM 2295 C C . LYS A 1 285 ? -11.705 9.489 10.390 1.00 58.56 285 LYS A C 1
ATOM 2297 O O . LYS A 1 285 ? -11.401 8.299 10.488 1.00 58.56 285 LYS A O 1
ATOM 2302 N N . ASP A 1 286 ? -12.869 9.982 10.812 1.00 56.75 286 ASP A N 1
ATOM 2303 C CA . ASP A 1 286 ? -13.933 9.199 11.442 1.00 56.75 286 ASP A CA 1
ATOM 2304 C C . ASP A 1 286 ? -14.985 8.663 10.449 1.00 56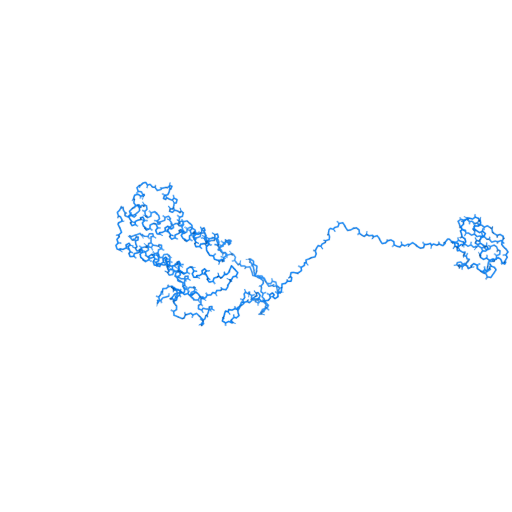.75 286 ASP A C 1
ATOM 2306 O O . ASP A 1 286 ? -15.830 7.851 10.844 1.00 56.75 286 ASP A O 1
ATOM 2310 N N . ASP A 1 287 ? -14.931 9.040 9.160 1.00 64.81 287 ASP A N 1
ATOM 2311 C CA . ASP A 1 287 ? -15.832 8.497 8.135 1.00 64.81 287 ASP A CA 1
ATOM 2312 C C . ASP A 1 287 ? -15.417 7.063 7.767 1.00 64.81 287 ASP A C 1
ATOM 2314 O O . ASP A 1 287 ? -14.555 6.809 6.925 1.00 64.81 287 ASP A O 1
ATOM 2318 N N . LYS A 1 288 ? -16.045 6.096 8.442 1.00 63.34 288 LYS A N 1
ATOM 2319 C CA . LYS A 1 288 ? -15.831 4.653 8.232 1.00 63.34 288 LYS A CA 1
ATOM 2320 C C . LYS A 1 288 ? -16.719 4.060 7.134 1.00 63.34 288 LYS A C 1
ATOM 2322 O O . LYS A 1 288 ? -16.645 2.855 6.881 1.00 63.34 288 LYS A O 1
ATOM 2327 N N . GLY A 1 289 ? -17.588 4.863 6.517 1.00 68.00 289 GLY A N 1
ATOM 2328 C CA . GLY A 1 289 ? -18.486 4.400 5.464 1.00 68.00 289 GLY A CA 1
ATOM 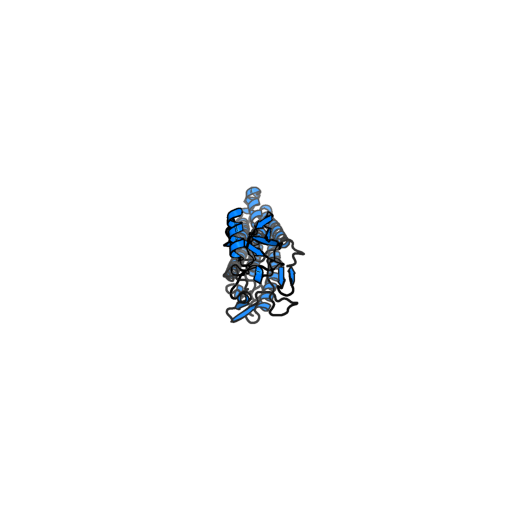2329 C C . GLY A 1 289 ? -17.734 4.216 4.151 1.00 68.00 289 GLY A C 1
ATOM 2330 O O . GLY A 1 289 ? -17.008 5.102 3.713 1.00 68.00 289 GLY A O 1
ATOM 2331 N N . TYR A 1 290 ? -17.918 3.069 3.506 1.00 80.62 290 TYR A N 1
ATOM 2332 C CA . TYR A 1 290 ? -17.414 2.880 2.150 1.00 80.62 290 TYR A CA 1
ATOM 2333 C C . TYR A 1 290 ? -18.385 3.511 1.154 1.00 80.62 290 TYR A C 1
ATOM 2335 O O . TYR A 1 290 ? -19.594 3.384 1.334 1.00 80.62 290 TYR A O 1
ATOM 2343 N N . LYS A 1 291 ? -17.850 4.130 0.102 1.00 87.81 291 LYS A N 1
ATOM 2344 C CA . LYS A 1 291 ? -18.600 4.783 -0.977 1.00 87.81 291 LYS A CA 1
ATOM 2345 C C . LYS A 1 291 ? -18.174 4.205 -2.325 1.00 87.81 291 LYS A C 1
ATOM 2347 O O . LYS A 1 291 ? -17.107 3.592 -2.423 1.00 87.81 291 LYS A O 1
ATOM 2352 N N . ILE A 1 292 ? -19.004 4.397 -3.344 1.00 91.25 292 ILE A N 1
ATOM 2353 C CA . ILE A 1 292 ? -18.692 4.002 -4.720 1.00 91.25 292 ILE A CA 1
ATOM 2354 C C . ILE A 1 292 ? -17.793 5.090 -5.334 1.00 91.25 292 ILE A C 1
ATOM 2356 O O . ILE A 1 292 ? -18.227 6.239 -5.401 1.00 91.25 292 ILE A O 1
ATOM 2360 N N . PRO A 1 293 ? -16.559 4.772 -5.771 1.00 93.31 293 PRO A N 1
ATOM 2361 C CA . PRO A 1 293 ? -15.709 5.737 -6.465 1.00 93.31 293 PRO A CA 1
ATOM 2362 C C . PRO A 1 293 ? -16.302 6.108 -7.830 1.00 93.31 293 PRO A C 1
ATOM 2364 O O . PRO A 1 293 ? -16.835 5.245 -8.533 1.00 93.31 293 PRO A O 1
ATOM 2367 N N . ARG A 1 294 ? -16.207 7.385 -8.206 1.00 93.06 294 ARG A N 1
ATOM 2368 C CA . ARG A 1 294 ? -16.722 7.958 -9.459 1.00 93.06 294 ARG A CA 1
ATOM 2369 C C . ARG A 1 294 ? -15.666 8.856 -10.101 1.00 93.06 294 ARG A C 1
ATOM 2371 O O . ARG A 1 294 ? -14.867 9.449 -9.379 1.00 93.06 294 ARG A O 1
ATOM 2378 N N . GLY A 1 295 ? -15.704 8.957 -11.426 1.00 92.62 295 GLY A N 1
ATOM 2379 C CA . GLY A 1 295 ? -14.779 9.745 -12.240 1.00 92.62 295 GLY A CA 1
ATOM 2380 C C . GLY A 1 295 ? -13.546 8.974 -12.725 1.00 92.62 295 GLY A C 1
ATOM 2381 O O . GLY A 1 295 ? -13.114 7.992 -12.117 1.00 92.62 295 GLY A O 1
ATOM 2382 N N . GLY A 1 296 ? -12.975 9.438 -13.839 1.00 94.19 296 GLY A N 1
ATOM 2383 C CA . GLY A 1 296 ? -11.790 8.841 -14.461 1.00 94.19 296 GLY A CA 1
ATOM 2384 C C . GLY A 1 296 ? -11.980 7.363 -14.810 1.00 94.19 296 GLY A C 1
ATOM 2385 O O . GLY A 1 296 ? -13.076 6.919 -15.159 1.00 94.19 296 GLY A O 1
ATOM 2386 N N . ALA A 1 297 ? -10.915 6.577 -14.650 1.00 94.50 297 ALA A N 1
ATOM 2387 C CA . ALA A 1 297 ? -10.937 5.140 -14.921 1.00 94.50 297 ALA A CA 1
ATOM 2388 C C . ALA A 1 297 ? -11.906 4.342 -14.021 1.00 94.50 297 ALA A C 1
ATOM 2390 O O . ALA A 1 297 ? -12.263 3.216 -14.372 1.00 94.50 297 ALA A O 1
ATOM 2391 N N . PHE A 1 298 ? -12.408 4.910 -12.911 1.00 96.75 298 PHE A N 1
ATOM 2392 C CA . PHE A 1 298 ? -13.415 4.220 -12.102 1.00 96.75 298 PHE A CA 1
ATOM 2393 C C . PHE A 1 298 ? -14.737 4.013 -12.832 1.00 96.75 298 PHE A C 1
ATOM 2395 O O . PHE A 1 298 ? -15.477 3.119 -12.441 1.00 96.75 298 PHE A O 1
ATOM 2402 N N . GLU A 1 299 ? -15.054 4.782 -13.878 1.00 95.50 299 GLU A N 1
ATOM 2403 C CA . GLU A 1 299 ? -16.266 4.521 -14.663 1.00 95.50 299 GLU A CA 1
ATOM 2404 C C . GLU A 1 299 ? -16.176 3.243 -15.502 1.00 95.50 299 GLU A C 1
ATOM 2406 O O . GLU A 1 299 ? -17.207 2.643 -15.797 1.00 95.50 299 GLU A O 1
ATOM 2411 N N . LEU A 1 300 ? -14.960 2.775 -15.793 1.00 95.81 300 LEU A N 1
ATOM 2412 C CA . LEU A 1 300 ? -14.715 1.555 -16.559 1.00 95.81 300 LEU A CA 1
ATOM 2413 C C . LEU A 1 300 ? -14.414 0.357 -15.657 1.00 95.81 300 LEU A C 1
ATOM 2415 O O . LEU A 1 300 ? -14.887 -0.746 -15.926 1.00 95.81 300 LEU A O 1
ATOM 2419 N N . VAL A 1 301 ? -13.644 0.559 -14.582 1.00 97.19 301 VAL A N 1
ATOM 2420 C CA . VAL A 1 301 ? -13.153 -0.529 -13.724 1.00 97.19 301 VAL A CA 1
ATOM 2421 C C . VAL A 1 301 ? -13.294 -0.230 -12.233 1.00 97.19 301 VAL A C 1
ATOM 2423 O O . VAL A 1 301 ? -13.210 0.909 -11.782 1.00 97.19 301 VAL A O 1
ATOM 2426 N N . SER A 1 302 ? -13.485 -1.266 -11.420 1.00 96.44 302 SER A N 1
ATOM 2427 C CA . SER A 1 302 ? -13.600 -1.139 -9.964 1.00 96.44 302 SER A CA 1
ATOM 2428 C C . SER A 1 302 ? -12.287 -0.800 -9.278 1.00 96.44 302 SER A C 1
ATOM 2430 O O . SER A 1 302 ? -12.304 -0.108 -8.260 1.00 96.44 302 SER A O 1
ATOM 2432 N N . ALA A 1 303 ? -11.170 -1.301 -9.802 1.00 96.50 303 ALA A N 1
ATOM 2433 C CA . ALA A 1 303 ? -9.837 -1.124 -9.241 1.00 96.50 303 ALA A CA 1
ATOM 2434 C C . ALA A 1 303 ? -8.955 -0.276 -10.171 1.00 96.50 303 ALA A C 1
ATOM 2436 O O . ALA A 1 303 ? -7.914 -0.722 -10.644 1.00 96.50 303 ALA A O 1
ATOM 2437 N N . ALA A 1 304 ? -9.387 0.960 -10.438 1.00 97.25 304 ALA A N 1
ATOM 2438 C CA . ALA A 1 304 ? -8.714 1.876 -11.360 1.00 97.25 304 ALA A CA 1
ATOM 2439 C C . ALA A 1 304 ? -7.247 2.170 -10.999 1.00 97.25 304 ALA A C 1
ATOM 2441 O O . ALA A 1 304 ? -6.413 2.297 -11.890 1.00 97.25 304 ALA A O 1
ATOM 2442 N N . ASN A 1 305 ? -6.912 2.237 -9.708 1.00 96.44 305 ASN A N 1
ATOM 2443 C CA . ASN A 1 305 ? -5.528 2.419 -9.276 1.00 96.44 305 ASN A CA 1
ATOM 2444 C C . ASN A 1 305 ? -4.660 1.196 -9.611 1.00 96.44 305 ASN A C 1
ATOM 2446 O O . ASN A 1 305 ? -3.552 1.359 -10.112 1.00 96.44 305 ASN A O 1
ATOM 2450 N N . TYR A 1 306 ? -5.186 -0.016 -9.423 1.00 97.56 306 TYR A N 1
ATOM 2451 C CA . TYR A 1 306 ? -4.489 -1.249 -9.801 1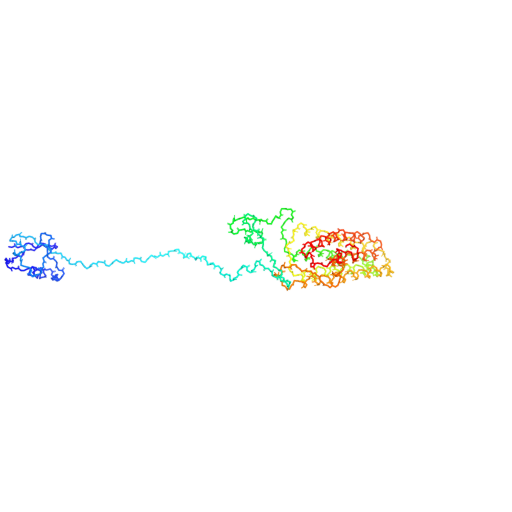.00 97.56 306 TYR A CA 1
ATOM 2452 C C . TYR A 1 306 ? -4.333 -1.384 -11.314 1.00 97.56 306 TYR A C 1
ATOM 2454 O O . TYR A 1 306 ? -3.278 -1.809 -11.765 1.00 97.56 306 TYR A O 1
ATOM 2462 N N . TRP A 1 307 ? -5.339 -0.982 -12.097 1.00 97.62 307 TRP A N 1
ATOM 2463 C CA . TRP A 1 307 ? -5.208 -0.890 -13.554 1.00 97.62 307 TRP A CA 1
ATOM 2464 C C . TRP A 1 307 ? -4.055 0.032 -13.956 1.00 97.62 307 TRP A C 1
ATOM 2466 O O . TRP A 1 307 ? -3.185 -0.380 -14.719 1.00 97.62 307 TRP A O 1
ATOM 2476 N N . GLY A 1 308 ? -4.020 1.248 -13.398 1.00 97.81 308 GLY A N 1
ATOM 2477 C CA . GLY A 1 308 ? -2.949 2.205 -13.666 1.00 97.81 308 GLY A CA 1
ATOM 2478 C C . GLY A 1 308 ? -1.567 1.623 -13.373 1.00 97.81 308 GLY A C 1
ATOM 2479 O O . GLY A 1 308 ? -0.695 1.666 -14.228 1.00 97.81 308 GLY A O 1
ATOM 2480 N N . GLU A 1 309 ? -1.396 0.987 -12.216 1.00 97.69 309 GLU A N 1
ATOM 2481 C CA . GLU A 1 309 ? -0.114 0.407 -11.792 1.00 97.69 309 GLU A CA 1
ATOM 2482 C C . GLU A 1 309 ? 0.306 -0.814 -12.631 1.00 97.69 309 GLU A C 1
ATOM 2484 O O . GLU A 1 309 ? 1.482 -0.991 -12.934 1.00 97.69 309 GLU A O 1
ATOM 2489 N N . ILE A 1 310 ? -0.648 -1.636 -13.079 1.00 98.31 310 ILE A N 1
ATOM 2490 C CA . ILE A 1 310 ? -0.377 -2.742 -14.010 1.00 98.31 310 ILE A CA 1
ATOM 2491 C C . ILE A 1 310 ? 0.129 -2.206 -15.353 1.00 98.31 310 ILE A C 1
ATOM 2493 O O . ILE A 1 310 ? 1.131 -2.701 -15.870 1.00 98.31 310 ILE A O 1
ATOM 2497 N N . VAL A 1 311 ? -0.548 -1.202 -15.921 1.00 98.31 311 VAL A N 1
ATOM 2498 C CA . VAL A 1 311 ? -0.139 -0.600 -17.201 1.00 98.31 311 VAL A CA 1
ATOM 2499 C C . VAL A 1 311 ? 1.189 0.133 -17.059 1.00 98.31 311 VAL A C 1
ATOM 2501 O O . VAL A 1 311 ? 2.022 0.068 -17.961 1.00 98.31 311 VAL A O 1
ATOM 2504 N N . GLU A 1 312 ? 1.409 0.771 -15.911 1.00 98.50 312 GLU A N 1
ATOM 2505 C CA . GLU A 1 312 ? 2.649 1.461 -15.589 1.00 98.50 312 GLU A CA 1
ATOM 2506 C C . GLU A 1 312 ? 3.848 0.512 -15.697 1.00 98.50 312 GLU A C 1
ATOM 2508 O O . GLU A 1 312 ? 4.757 0.726 -16.503 1.00 98.50 312 GLU A O 1
ATOM 2513 N N . TRP A 1 313 ? 3.819 -0.589 -14.944 1.00 98.50 313 TRP A N 1
ATOM 2514 C CA . TRP A 1 313 ? 4.928 -1.538 -14.916 1.00 98.50 313 TRP A CA 1
ATOM 2515 C C . TRP A 1 313 ? 5.040 -2.374 -16.195 1.00 98.50 313 TRP A C 1
ATOM 2517 O O . TRP A 1 313 ? 6.154 -2.716 -16.593 1.00 98.50 313 TRP A O 1
ATOM 2527 N N . ALA A 1 314 ? 3.933 -2.633 -16.899 1.00 98.44 314 ALA A N 1
ATOM 2528 C CA . ALA A 1 314 ? 3.975 -3.229 -18.236 1.00 98.44 314 ALA A CA 1
ATOM 2529 C C . ALA A 1 314 ? 4.676 -2.311 -19.254 1.00 98.44 314 ALA A C 1
ATOM 2531 O O . ALA A 1 314 ? 5.516 -2.773 -20.029 1.00 98.44 314 ALA A O 1
ATOM 2532 N N . GLY A 1 315 ? 4.386 -1.005 -19.222 1.00 98.44 315 GLY A N 1
ATOM 2533 C CA . GLY A 1 315 ? 5.067 -0.000 -20.038 1.00 98.44 315 GLY A CA 1
ATOM 2534 C C . GLY A 1 315 ? 6.557 0.097 -19.715 1.00 98.44 315 GLY A C 1
ATOM 2535 O O . GLY A 1 315 ? 7.394 0.111 -20.620 1.00 98.44 315 GLY A O 1
ATOM 2536 N N . TRP A 1 316 ? 6.906 0.069 -18.428 1.00 98.38 316 TRP A N 1
ATOM 2537 C CA . TRP A 1 316 ? 8.301 0.072 -17.991 1.00 98.38 316 TRP A CA 1
ATOM 2538 C C . TRP A 1 316 ? 9.067 -1.167 -18.465 1.00 98.38 316 TRP A C 1
ATOM 2540 O O . TRP A 1 316 ? 10.165 -1.038 -19.003 1.00 98.38 316 TRP A O 1
ATOM 2550 N N . ALA A 1 317 ? 8.474 -2.359 -18.347 1.00 98.44 317 ALA A N 1
ATOM 2551 C CA . ALA A 1 317 ? 9.067 -3.599 -18.843 1.00 98.44 317 ALA A CA 1
ATOM 2552 C C . ALA A 1 317 ? 9.255 -3.594 -20.367 1.00 98.44 317 ALA A C 1
ATOM 2554 O O . ALA A 1 317 ? 10.295 -4.037 -20.857 1.00 98.44 317 ALA A O 1
ATOM 2555 N N . LEU A 1 318 ? 8.294 -3.041 -21.118 1.00 98.38 318 LEU A N 1
ATOM 2556 C CA . LEU A 1 318 ? 8.426 -2.854 -22.564 1.00 98.38 318 LEU A CA 1
ATOM 2557 C C . LEU A 1 318 ? 9.606 -1.933 -22.901 1.00 98.38 318 LEU A C 1
ATOM 2559 O O . LEU A 1 318 ? 10.407 -2.248 -23.785 1.00 98.38 318 LEU A O 1
ATOM 2563 N N . ALA A 1 319 ? 9.738 -0.811 -22.192 1.00 97.94 319 ALA A N 1
ATOM 2564 C CA . ALA A 1 319 ? 10.824 0.131 -22.430 1.00 97.94 319 ALA A CA 1
ATOM 2565 C C . ALA A 1 319 ? 12.197 -0.453 -22.046 1.00 97.94 319 ALA A C 1
ATOM 2567 O O . ALA A 1 319 ? 13.168 -0.265 -22.781 1.00 97.94 319 ALA A O 1
ATOM 2568 N N . ALA A 1 320 ? 12.262 -1.201 -20.941 1.00 97.19 320 ALA A N 1
ATOM 2569 C CA . ALA A 1 320 ? 13.481 -1.789 -20.389 1.00 97.19 320 ALA A CA 1
ATOM 2570 C C . ALA A 1 320 ? 13.924 -3.102 -21.061 1.00 97.19 320 ALA A C 1
ATOM 2572 O O . ALA A 1 320 ? 14.966 -3.648 -20.693 1.00 97.19 320 ALA A O 1
ATOM 2573 N N . TRP A 1 321 ? 13.173 -3.632 -22.033 1.00 95.81 321 TRP A N 1
ATOM 2574 C CA . TRP A 1 321 ? 13.498 -4.899 -22.697 1.00 95.81 321 TRP A CA 1
ATOM 2575 C C . TRP A 1 321 ? 14.947 -4.921 -23.241 1.00 95.81 321 TRP A C 1
ATOM 2577 O O . TRP A 1 321 ? 15.354 -3.963 -23.906 1.00 95.81 321 TRP A O 1
ATOM 2587 N N . PRO A 1 322 ? 15.744 -5.987 -23.023 1.00 94.50 322 PRO A N 1
ATOM 2588 C CA . PRO A 1 322 ? 15.378 -7.315 -22.515 1.00 94.50 322 PRO A CA 1
ATOM 2589 C C . PRO A 1 322 ? 15.557 -7.517 -20.996 1.00 94.50 322 PRO A C 1
ATOM 2591 O O . PRO A 1 322 ? 15.867 -8.623 -20.561 1.00 94.50 322 PRO A O 1
ATOM 2594 N N . SER A 1 323 ? 15.366 -6.485 -20.169 1.00 96.62 323 SER A N 1
ATOM 2595 C CA . SER A 1 323 ? 15.470 -6.611 -18.708 1.00 96.62 323 SER A CA 1
ATOM 2596 C C . SER A 1 323 ? 14.524 -7.675 -18.137 1.00 96.62 323 SER A C 1
ATOM 2598 O O . SER A 1 323 ? 13.314 -7.460 -18.016 1.00 96.62 323 SER A O 1
ATOM 2600 N N . LEU A 1 324 ? 15.086 -8.818 -17.732 1.00 96.81 324 LEU A N 1
ATOM 2601 C CA . LEU A 1 324 ? 14.341 -9.876 -17.047 1.00 96.81 324 LEU A CA 1
ATOM 2602 C C . LEU A 1 324 ? 13.786 -9.411 -15.690 1.00 96.81 324 LEU A C 1
ATOM 2604 O O . LEU A 1 324 ? 12.620 -9.706 -15.420 1.00 96.81 324 LEU A O 1
ATOM 2608 N N . PRO A 1 325 ? 14.531 -8.648 -14.858 1.00 97.62 325 PRO A N 1
ATOM 2609 C CA . PRO A 1 325 ? 13.981 -8.079 -13.628 1.00 97.62 325 PRO A CA 1
ATOM 2610 C C . PRO A 1 325 ? 12.760 -7.182 -13.864 1.00 97.62 325 PRO A C 1
ATOM 2612 O O . PRO A 1 325 ? 11.798 -7.238 -13.095 1.00 97.62 325 PRO A O 1
ATOM 2615 N N . ALA A 1 326 ? 12.750 -6.396 -14.945 1.00 97.69 326 ALA A N 1
ATOM 2616 C CA . ALA A 1 326 ? 11.608 -5.555 -15.290 1.00 97.69 326 ALA A CA 1
ATOM 2617 C C . ALA A 1 326 ? 10.388 -6.372 -15.722 1.00 97.69 326 ALA A C 1
ATOM 2619 O O . ALA A 1 326 ? 9.281 -6.141 -15.232 1.00 97.69 326 ALA A O 1
ATOM 2620 N N . ALA A 1 327 ? 10.589 -7.366 -16.591 1.00 98.06 327 ALA A N 1
ATOM 2621 C CA . ALA A 1 327 ? 9.522 -8.261 -17.029 1.00 98.06 327 ALA A CA 1
ATOM 2622 C C . ALA A 1 327 ? 8.930 -9.066 -15.857 1.00 98.06 327 ALA A C 1
ATOM 2624 O O . ALA A 1 327 ? 7.709 -9.153 -15.714 1.00 98.06 327 ALA A O 1
ATOM 2625 N N . ALA A 1 328 ? 9.786 -9.597 -14.978 1.00 97.94 328 ALA A N 1
ATOM 2626 C CA . ALA A 1 328 ? 9.367 -10.317 -13.781 1.00 97.94 328 ALA A CA 1
ATOM 2627 C C . ALA A 1 328 ? 8.556 -9.422 -12.834 1.00 97.94 328 ALA A C 1
ATOM 2629 O O . ALA A 1 328 ? 7.535 -9.856 -12.300 1.00 97.94 328 ALA A O 1
ATOM 2630 N N . PHE A 1 329 ? 8.963 -8.161 -12.658 1.00 97.94 329 PHE A N 1
ATOM 2631 C CA . PHE A 1 329 ? 8.244 -7.225 -11.800 1.00 97.94 329 PHE A CA 1
ATOM 2632 C C . PHE A 1 329 ? 6.881 -6.812 -12.374 1.00 97.94 329 PHE A C 1
ATOM 2634 O O . PHE A 1 329 ? 5.896 -6.753 -11.632 1.00 97.94 329 PHE A O 1
ATOM 2641 N N . ALA A 1 330 ? 6.780 -6.608 -13.689 1.00 98.25 330 ALA A N 1
ATOM 2642 C CA . ALA A 1 330 ? 5.499 -6.360 -14.350 1.00 98.25 330 ALA A CA 1
ATOM 2643 C C . ALA A 1 330 ? 4.537 -7.551 -14.193 1.00 98.25 330 ALA A C 1
ATOM 2645 O O . ALA A 1 330 ? 3.373 -7.371 -13.821 1.00 98.25 330 ALA A O 1
ATOM 2646 N N . LEU A 1 331 ? 5.034 -8.778 -14.389 1.00 97.94 331 LEU A N 1
ATOM 2647 C CA . LEU A 1 331 ? 4.251 -9.998 -14.187 1.00 97.94 331 LEU A CA 1
ATOM 2648 C C . LEU A 1 331 ? 3.808 -10.155 -12.726 1.00 97.94 331 LEU A C 1
ATOM 2650 O O . LEU A 1 331 ? 2.642 -10.451 -12.463 1.00 97.94 331 LEU A O 1
ATOM 2654 N N . PHE A 1 332 ? 4.715 -9.924 -11.775 1.00 97.12 332 PHE A N 1
ATOM 2655 C CA . PHE A 1 332 ? 4.406 -9.958 -10.347 1.00 97.12 332 PHE A CA 1
ATOM 2656 C C . PHE A 1 332 ? 3.325 -8.937 -9.977 1.00 97.12 332 PHE A C 1
ATOM 2658 O O . PHE A 1 332 ? 2.370 -9.273 -9.274 1.00 97.12 332 PHE A O 1
ATOM 2665 N N . THR A 1 333 ? 3.441 -7.707 -10.480 1.00 97.12 333 THR A N 1
ATOM 2666 C CA . THR A 1 333 ? 2.453 -6.643 -10.263 1.00 97.12 333 THR A CA 1
ATOM 2667 C C . THR A 1 333 ? 1.077 -7.089 -10.744 1.00 97.12 333 THR A C 1
ATOM 2669 O O . THR A 1 333 ? 0.107 -7.005 -9.990 1.00 97.12 333 THR A O 1
ATOM 2672 N N . PHE A 1 334 ? 0.983 -7.633 -11.959 1.00 97.38 334 PHE A N 1
ATOM 2673 C CA . PHE A 1 334 ? -0.270 -8.174 -12.481 1.00 97.38 334 PHE A CA 1
ATOM 2674 C C . PHE A 1 334 ? -0.816 -9.310 -11.603 1.00 97.38 334 PHE A C 1
ATOM 2676 O O . PHE A 1 334 ? -1.966 -9.254 -11.161 1.00 97.38 334 PHE A O 1
ATOM 2683 N N . ALA A 1 335 ? 0.017 -10.303 -11.284 1.00 96.44 335 ALA A N 1
ATOM 2684 C CA . ALA A 1 335 ? -0.372 -11.468 -10.495 1.00 96.44 335 ALA A CA 1
ATOM 2685 C C . ALA A 1 335 ? -0.832 -11.108 -9.071 1.00 96.44 335 ALA A C 1
ATOM 2687 O O . ALA A 1 335 ? -1.688 -11.789 -8.508 1.00 96.44 335 ALA A O 1
ATOM 2688 N N . ASN A 1 336 ? -0.304 -10.031 -8.487 1.00 94.56 336 ASN A N 1
ATOM 2689 C CA . ASN A 1 336 ? -0.661 -9.594 -7.140 1.00 94.56 336 ASN A CA 1
ATOM 2690 C C . ASN A 1 336 ? -1.872 -8.639 -7.132 1.00 94.56 336 ASN A C 1
ATOM 2692 O O . ASN A 1 336 ? -2.790 -8.776 -6.315 1.00 94.56 336 ASN A O 1
ATOM 2696 N N . LEU A 1 337 ? -1.907 -7.667 -8.049 1.00 96.56 337 LEU A N 1
ATOM 2697 C CA . LEU A 1 337 ? -2.934 -6.625 -8.061 1.00 96.56 337 LEU A CA 1
ATOM 2698 C C . LEU A 1 337 ? -4.228 -7.070 -8.742 1.00 96.56 337 LEU A C 1
ATOM 2700 O O . LEU A 1 337 ? -5.310 -6.705 -8.272 1.00 96.56 337 LEU A O 1
ATOM 2704 N N . ALA A 1 338 ? -4.161 -7.883 -9.796 1.00 95.31 338 ALA A N 1
ATOM 2705 C CA . ALA A 1 338 ? -5.352 -8.235 -10.559 1.00 95.31 338 ALA A CA 1
ATOM 2706 C C . ALA A 1 338 ? -6.343 -9.114 -9.760 1.00 95.31 338 ALA A C 1
ATOM 2708 O O . ALA A 1 338 ? -7.518 -8.740 -9.654 1.00 95.31 338 ALA A O 1
ATOM 2709 N N . PRO A 1 339 ? -5.917 -10.189 -9.057 1.00 95.81 339 PRO A N 1
ATOM 2710 C CA . PRO A 1 339 ? -6.814 -10.951 -8.180 1.00 95.81 339 PRO A CA 1
ATOM 2711 C C . PRO A 1 339 ? -7.367 -10.108 -7.025 1.00 95.81 339 PRO A C 1
ATOM 2713 O O . PRO A 1 339 ? -8.513 -10.276 -6.597 1.00 95.81 339 PRO A O 1
ATOM 2716 N N . ARG A 1 340 ? -6.572 -9.158 -6.516 1.00 93.69 340 ARG A N 1
ATOM 2717 C CA . ARG A 1 340 ? -7.014 -8.220 -5.478 1.00 93.69 340 ARG A CA 1
ATOM 2718 C C . ARG A 1 340 ? -8.099 -7.279 -5.998 1.00 93.69 340 ARG A C 1
ATOM 2720 O O . ARG A 1 340 ? -9.078 -7.040 -5.290 1.00 93.69 340 ARG A O 1
ATOM 2727 N N . GLY A 1 341 ? -7.956 -6.787 -7.226 1.00 95.69 341 GLY A N 1
ATOM 2728 C CA . GLY A 1 341 ? -8.967 -5.984 -7.907 1.00 95.69 341 GLY A CA 1
ATOM 2729 C C . GLY A 1 341 ? -10.266 -6.753 -8.146 1.00 95.69 341 GLY A C 1
ATOM 2730 O O . GLY A 1 341 ? -11.340 -6.240 -7.830 1.00 95.69 341 GLY A O 1
ATOM 2731 N N . ALA A 1 342 ? -10.181 -8.019 -8.564 1.00 94.75 342 ALA A N 1
ATOM 2732 C CA . ALA A 1 342 ? -11.343 -8.902 -8.696 1.00 94.75 342 ALA A CA 1
ATOM 2733 C C . ALA A 1 342 ? -12.097 -9.086 -7.367 1.00 94.75 342 ALA A C 1
ATOM 2735 O O . ALA A 1 342 ? -13.324 -8.971 -7.315 1.00 94.75 342 ALA A O 1
ATOM 2736 N N . ARG A 1 343 ? -11.374 -9.277 -6.255 1.00 94.56 343 ARG A N 1
ATOM 2737 C CA . ARG A 1 343 ? -11.983 -9.345 -4.915 1.00 94.56 343 ARG A CA 1
ATOM 2738 C C . ARG A 1 343 ? -12.660 -8.036 -4.511 1.00 94.56 343 ARG A C 1
ATOM 2740 O O . ARG A 1 343 ? -13.731 -8.076 -3.903 1.00 94.56 343 ARG A O 1
ATOM 2747 N N . HIS A 1 344 ? -12.075 -6.881 -4.845 1.00 92.56 344 HIS A N 1
ATOM 2748 C CA . HIS A 1 344 ? -12.722 -5.584 -4.608 1.00 92.56 344 HIS A CA 1
ATOM 2749 C C . HIS A 1 344 ? -14.007 -5.449 -5.417 1.00 92.56 344 HIS A C 1
ATOM 2751 O O . HIS A 1 344 ? -15.020 -5.032 -4.863 1.00 92.56 344 HIS A O 1
ATOM 2757 N N . HIS A 1 345 ? -13.990 -5.841 -6.691 1.00 95.31 345 HIS A N 1
ATOM 2758 C CA . HIS A 1 345 ? -15.164 -5.822 -7.562 1.00 95.31 345 HIS A CA 1
ATOM 2759 C C . HIS A 1 345 ? -16.312 -6.664 -6.987 1.00 95.31 345 HIS A C 1
ATOM 2761 O O . HIS A 1 345 ? -17.412 -6.153 -6.774 1.00 95.31 345 HIS A O 1
ATOM 2767 N N . GLN A 1 346 ? -16.036 -7.921 -6.621 1.00 94.81 346 GLN A N 1
ATOM 2768 C CA . GLN A 1 346 ? -17.016 -8.808 -5.982 1.00 94.81 346 GLN A CA 1
ATOM 2769 C C . GLN A 1 346 ? -17.573 -8.210 -4.685 1.00 94.81 346 GLN A C 1
ATOM 2771 O O . GLN A 1 346 ? -18.778 -8.246 -4.431 1.00 94.81 346 GLN A O 1
ATOM 2776 N N . TRP A 1 347 ? -16.704 -7.613 -3.868 1.00 93.81 347 TRP A N 1
ATOM 2777 C CA . TRP A 1 347 ? -17.115 -6.959 -2.634 1.00 93.81 347 TRP A CA 1
ATOM 2778 C C . TRP A 1 347 ? -18.011 -5.737 -2.890 1.00 93.81 347 TRP A C 1
ATOM 2780 O O . TRP A 1 347 ? -19.001 -5.547 -2.179 1.00 93.81 347 TRP A O 1
ATOM 2790 N N . TYR A 1 348 ? -17.711 -4.930 -3.913 1.00 93.50 348 TYR A N 1
ATOM 2791 C CA . TYR A 1 348 ? -18.533 -3.789 -4.314 1.00 93.50 348 TYR A CA 1
ATOM 2792 C C . TYR A 1 348 ? -19.919 -4.230 -4.802 1.00 93.50 348 TYR A C 1
ATOM 2794 O O . TYR A 1 348 ? -20.919 -3.684 -4.329 1.00 93.50 348 TYR A O 1
ATOM 2802 N N . LEU A 1 349 ? -19.990 -5.251 -5.664 1.00 92.31 349 LEU A N 1
ATOM 2803 C CA . LEU A 1 349 ? -21.252 -5.840 -6.125 1.00 92.31 349 LEU A CA 1
ATOM 2804 C C . LEU A 1 349 ? -22.098 -6.349 -4.953 1.00 92.31 349 LEU A C 1
ATOM 2806 O O . LEU A 1 349 ? -23.273 -6.005 -4.834 1.00 92.31 349 LEU A O 1
ATOM 2810 N N . ALA A 1 350 ? -21.495 -7.113 -4.039 1.00 91.12 350 ALA A N 1
ATOM 2811 C CA . ALA A 1 350 ? -22.198 -7.662 -2.883 1.00 91.12 350 ALA A CA 1
ATOM 2812 C C . ALA A 1 350 ? -22.702 -6.568 -1.927 1.00 91.12 350 ALA A C 1
ATOM 2814 O O . ALA A 1 350 ? -23.795 -6.676 -1.363 1.00 91.12 350 ALA A O 1
ATOM 2815 N N . LYS A 1 351 ? -21.907 -5.509 -1.735 1.00 89.19 351 LYS A N 1
ATOM 2816 C CA . LYS A 1 351 ? -22.217 -4.441 -0.784 1.00 89.19 351 LYS A CA 1
ATOM 2817 C C . LYS A 1 351 ? -23.258 -3.454 -1.301 1.00 89.19 351 LYS A C 1
ATOM 2819 O O . LYS A 1 351 ? -24.170 -3.105 -0.553 1.00 89.19 351 LYS A O 1
ATOM 2824 N N . PHE A 1 352 ? -23.101 -2.981 -2.533 1.00 89.81 352 PHE A N 1
ATOM 2825 C CA . PHE A 1 352 ? -23.935 -1.916 -3.097 1.00 89.81 352 PHE A CA 1
ATOM 2826 C C . PHE A 1 352 ? -25.067 -2.451 -3.982 1.00 89.81 352 PHE A C 1
ATOM 2828 O O . PHE A 1 352 ? -26.034 -1.733 -4.221 1.00 89.81 352 PHE A O 1
ATOM 2835 N N . LYS A 1 353 ? -25.022 -3.730 -4.381 1.00 90.19 353 LYS A N 1
ATOM 2836 C CA . LYS A 1 353 ? -26.084 -4.415 -5.133 1.00 90.19 353 LYS A CA 1
ATOM 2837 C C . LYS A 1 353 ? -26.545 -3.572 -6.332 1.00 90.19 353 LYS A C 1
ATOM 2839 O O . LYS A 1 353 ? -25.719 -3.207 -7.161 1.00 90.19 353 LYS A O 1
ATOM 2844 N N . GLY A 1 354 ? -27.835 -3.236 -6.410 1.00 86.19 354 GLY A N 1
ATOM 2845 C CA . GLY A 1 354 ? -28.419 -2.463 -7.512 1.00 86.19 354 GLY A CA 1
ATOM 2846 C C . GLY A 1 354 ? -27.903 -1.026 -7.649 1.00 86.19 354 GLY A C 1
ATOM 2847 O O . GLY A 1 354 ? -28.071 -0.439 -8.709 1.00 86.19 354 GLY A O 1
ATOM 2848 N N . GLU A 1 355 ? -27.250 -0.473 -6.622 1.00 89.69 355 GLU A N 1
ATOM 2849 C CA . GLU A 1 355 ? -26.649 0.868 -6.669 1.00 89.69 355 GLU A CA 1
ATOM 2850 C C . GLU A 1 355 ? -25.263 0.857 -7.354 1.00 89.69 355 GLU A C 1
ATOM 2852 O O . GLU A 1 355 ? -24.741 1.912 -7.725 1.00 89.69 355 GLU A O 1
ATOM 2857 N N . TYR A 1 356 ? -24.641 -0.321 -7.527 1.00 93.00 356 TYR A N 1
ATOM 2858 C CA . TYR A 1 356 ? -23.338 -0.442 -8.182 1.00 93.00 356 TYR A CA 1
ATOM 2859 C C . TYR A 1 356 ? -23.462 -0.447 -9.716 1.00 93.00 356 TYR A C 1
ATOM 2861 O O . TYR A 1 356 ? -24.306 -1.167 -10.253 1.00 93.00 356 TYR A O 1
ATOM 2869 N N . PRO A 1 357 ? -22.611 0.289 -10.455 1.00 91.69 357 PRO A N 1
ATOM 2870 C CA . PRO A 1 357 ? -22.657 0.309 -11.918 1.00 91.69 357 PRO A CA 1
ATOM 2871 C C . PRO A 1 357 ? -22.411 -1.065 -12.538 1.00 91.69 357 PRO A C 1
ATOM 2873 O O . PRO A 1 357 ? -21.331 -1.633 -12.388 1.00 91.69 357 PRO A O 1
ATOM 2876 N N . LYS A 1 358 ? -23.393 -1.563 -13.299 1.00 87.94 358 LYS A N 1
ATOM 2877 C CA . LYS A 1 358 ? -23.326 -2.877 -13.961 1.00 87.94 358 LYS A CA 1
ATOM 2878 C C . LYS A 1 358 ? -22.309 -2.943 -15.106 1.00 87.94 358 LYS A C 1
ATOM 2880 O O . LYS A 1 358 ? -21.826 -4.022 -15.414 1.00 87.94 358 LYS A O 1
ATOM 2885 N N . GLY A 1 359 ? -21.989 -1.806 -15.729 1.00 90.38 359 GLY A N 1
ATOM 2886 C CA . GLY A 1 359 ? -21.035 -1.736 -16.843 1.00 90.38 359 GLY A CA 1
ATOM 2887 C C . GLY A 1 359 ? -19.562 -1.820 -16.429 1.00 90.38 359 GLY A C 1
ATOM 2888 O O . GLY A 1 359 ? -18.706 -2.012 -17.288 1.00 90.38 359 GLY A O 1
ATOM 2889 N N . ARG A 1 360 ? -19.251 -1.689 -15.130 1.00 94.81 360 ARG A N 1
ATOM 2890 C CA . ARG A 1 360 ? -17.867 -1.728 -14.646 1.00 94.81 360 ARG A CA 1
ATOM 2891 C C . ARG A 1 360 ? -17.309 -3.138 -14.682 1.00 94.81 360 ARG A C 1
ATOM 2893 O O . ARG A 1 360 ? -17.976 -4.092 -14.289 1.00 94.81 360 ARG A O 1
ATOM 2900 N N . LYS A 1 361 ? -16.048 -3.228 -15.073 1.00 96.50 361 LYS A N 1
ATOM 2901 C CA . LYS A 1 361 ? -15.217 -4.426 -14.974 1.00 96.50 361 LYS A CA 1
ATOM 2902 C C . LYS A 1 361 ? -14.372 -4.386 -13.700 1.00 96.50 361 LYS A C 1
ATOM 2904 O O . LYS A 1 361 ? -14.399 -3.401 -12.962 1.00 96.50 361 LYS A O 1
ATOM 2909 N N . ALA A 1 362 ? -13.673 -5.458 -13.371 1.00 95.19 362 ALA A N 1
ATOM 2910 C CA . ALA A 1 362 ? -12.865 -5.529 -12.168 1.00 95.19 362 ALA A CA 1
ATOM 2911 C C . ALA A 1 362 ? -11.585 -4.695 -12.291 1.00 95.19 362 ALA A C 1
ATOM 2913 O O . ALA A 1 362 ? -11.350 -3.814 -11.456 1.00 95.19 362 ALA A O 1
ATOM 2914 N N . VAL A 1 363 ? -10.777 -4.967 -13.318 1.00 95.25 363 VAL A N 1
ATOM 2915 C CA . VAL A 1 363 ? -9.407 -4.453 -13.471 1.00 95.25 363 VAL A CA 1
ATOM 2916 C C . VAL A 1 363 ? -9.088 -4.058 -14.909 1.00 95.25 363 VAL A C 1
ATOM 2918 O O . VAL A 1 363 ? -8.498 -3.003 -15.103 1.00 95.25 363 VAL A O 1
ATOM 2921 N N . ILE A 1 364 ? -9.466 -4.858 -15.907 1.00 94.81 364 ILE A N 1
ATOM 2922 C CA . ILE A 1 364 ? -9.164 -4.596 -17.317 1.00 94.81 364 ILE A CA 1
ATOM 2923 C C . ILE A 1 364 ? -10.401 -3.961 -17.964 1.00 94.81 364 ILE A C 1
ATOM 2925 O O . ILE A 1 364 ? -11.445 -4.618 -18.048 1.00 94.81 364 ILE A O 1
ATOM 2929 N N . PRO A 1 365 ? -10.317 -2.702 -18.438 1.00 93.69 365 PRO A N 1
ATOM 2930 C CA . PRO A 1 365 ? -11.438 -2.022 -19.073 1.00 93.69 365 PRO A CA 1
ATOM 2931 C C . PRO A 1 365 ? -12.055 -2.861 -20.192 1.00 93.69 365 PRO A C 1
ATOM 2933 O O . PRO A 1 365 ? -11.342 -3.453 -20.997 1.00 93.69 365 PRO A O 1
ATOM 2936 N N . PHE A 1 366 ? -13.389 -2.914 -20.227 1.00 92.56 366 PHE A N 1
ATOM 2937 C CA . PHE A 1 366 ? -14.198 -3.649 -21.213 1.00 92.56 366 PHE A CA 1
ATOM 2938 C C . PHE A 1 366 ? -14.046 -5.181 -21.223 1.00 92.56 366 PHE A C 1
ATOM 2940 O O . PHE A 1 366 ? -14.942 -5.857 -21.722 1.00 92.56 366 PHE A O 1
ATOM 2947 N N . LEU A 1 367 ? -13.002 -5.736 -20.605 1.00 92.62 367 LEU A N 1
ATOM 2948 C CA . LEU A 1 367 ? -12.717 -7.167 -20.597 1.00 92.62 367 LEU A CA 1
ATOM 2949 C C . LEU A 1 367 ? -13.084 -7.822 -19.258 1.00 92.62 367 LEU A C 1
ATOM 2951 O O . LEU A 1 367 ? -14.038 -8.602 -19.200 1.00 92.62 367 LEU A O 1
ATOM 2955 N N . TRP A 1 368 ? -12.347 -7.502 -18.187 1.00 90.25 368 TRP A N 1
ATOM 2956 C CA . TRP A 1 368 ? -12.354 -8.279 -16.944 1.00 90.25 368 TRP A CA 1
ATOM 2957 C C . TRP A 1 368 ? -12.438 -7.443 -15.682 1.00 90.25 368 TRP A C 1
ATOM 2959 O O . TRP A 1 368 ? -11.550 -6.599 -15.424 1.00 90.25 368 TRP A O 1
#

InterPro domains:
  IPR000626 Ubiquitin-like domain [PF00240] (2-69)
  IPR000626 Ubiquitin-like domain [PS50053] (1-73)
  IPR000626 Ubiquitin-like domain [SM00213] (1-69)
  IPR001104 3-oxo-5-alpha-steroid 4-dehydrogenase, C-terminal [PF02544] (219-368)
  IPR002906 Small ribosomal subunit protein eS31 [PF01599] (99-144)
  IPR002906 Small ribosomal subunit protein eS31 [SM01402] (99-142)
  IPR011332 Zinc-binding ribosomal protein [SSF57829] (97-147)
  IPR019954 Ubiquitin conserved site [PS00299] (24-49)
  IPR019956 Ubiquitin domain [PR00348] (8-28)
  IPR019956 Ubiquitin domain [PR00348] (29-49)
  IPR019956 Ubiquitin domain [PR00348] (50-71)
  IPR029071 Ubiquitin-like domain superfamily [SSF54236] (2-90)
  IPR038582 Small ribosomal subunit protein eS31 eukaryotic superfamily [G3DSA:6.20.50.150] (79-146)
  IPR039357 3-oxo-5-alpha-steroid 4-dehydrogenase/very-long-chain enoyl-CoA reductase [PTHR10556] (96-367)

Organism: NCBI:txid554055

Sequence (368 aa):
MVFVRTDRTHVLELGSTATVADVKAAIEARQGIPAEEQRVLFGGRQLEEEQRLDACGVSDDSQLYILMRLLGGAKKRKKKTYTKPKKQKHKHKKVKLRVLKFYKVDDSGKVQRLRKVCPQCGPGIFMATHFNRVYCGKCHLTYVYSTTGWGFLLPSKLAWITQELWSFAVPALWLTLAATPAQLERLRQPANALLLALFLVHYLHRDFIFPLRIRGGKPTPFVVWLMAALFCVYNGYMQTRYFLVEAPTTAPITPRVLAGVTLWLYGWLTNLQADNILIHLRKDKDDKGYKIPRGGAFELVSAANYWGEIVEWAGWALAAWPSLPAAAFALFTFANLAPRGARHHQWYLAKFKGEYPKGRKAVIPFLW

Solvent-accessible surface area (backbone atoms only — not comparable to full-atom values): 20339 Å² total; per-residue (Å²): 73,35,37,38,36,58,101,54,81,42,83,41,88,61,63,68,81,37,34,43,45,57,54,35,50,57,44,19,78,74,68,73,47,60,50,89,45,52,41,46,28,47,95,89,40,77,63,56,54,87,41,38,35,46,85,70,70,49,51,73,75,32,68,37,37,48,43,74,66,78,81,79,81,79,84,77,80,77,81,82,81,77,89,66,83,80,83,82,76,89,75,83,84,85,62,84,72,59,70,59,76,39,48,45,73,45,99,86,71,49,76,43,73,74,51,55,61,30,84,92,76,34,86,90,39,60,27,48,80,54,98,64,34,38,34,25,86,83,80,67,52,68,49,64,68,83,51,89,88,38,58,60,72,37,57,30,58,61,45,48,34,57,22,48,34,31,40,35,48,45,36,54,48,38,68,73,75,68,57,48,73,70,27,50,56,26,26,66,22,61,38,42,39,49,55,54,48,52,55,42,51,51,35,48,42,55,25,59,51,48,41,73,63,55,69,67,66,72,61,39,40,40,51,61,41,50,54,43,26,54,49,20,40,51,50,17,43,47,52,41,47,37,41,42,73,68,48,58,77,76,29,71,81,41,74,55,33,53,52,9,49,51,36,20,50,54,8,47,52,39,21,52,53,35,49,52,47,61,42,62,70,43,86,46,80,81,55,81,73,87,78,85,76,71,62,76,58,35,64,36,8,64,22,26,34,50,34,10,48,36,39,16,35,45,11,44,19,54,33,50,59,88,38,60,60,41,44,52,48,22,51,49,46,38,68,58,39,46,62,51,18,42,53,49,30,54,49,47,44,72,72,46,44,90,79,41,72,82,81,40,25,19,37,41,68,92,76,58

Secondary structure (DSSP, 8-state):
-EEEESSSEEEE---TT-BHHHHHHHHHHHH---GGGEEEEETTEEPPTT-BTGGGT--TT-EEEEEEPP-------------SPPPPPPPP---TTGGGGGEEE-TTS-EEE-SPBPTTT-TT-BPEE-SSEEE-TTT--EEE---TTT-SEEPHHHHHHHHHTHHHHHHHHHHHHT--HHHHHHHTSHHHHHHHHHHHHHHHIIIIIHHHH----PPEEHHHHHHHHHHHHHHHHHHHHIIIIIS-SS----HHHHHHHHHHHHHHHHHHHHHHHHHHT-SSTT--------SGGGGTBTTHHHHHHHHHHHHHHHHHTT-HHHHHHHHHHHHHHHHHHHHHHHHHHHHHGGGS-TT-BSSSTTT-

Mean predicted aligned error: 15.56 Å

Foldseek 3Di:
DEWEDDVDIDDDDDDQFDFQLVVLVVVCVVPVDHSVQKFKDFPNDTDDGGDGCNNVVNDPHGYIYIDGDDPDDDDPDPDDDDPDDDDDDDDDDDDPPPVPVQWDQDPVRDIDGNFDADPVVDPPQGWDDDPFWTAGPPPRDIDGDDLPPQADFAFPLVLQLQLQVLLQVVLVCCVPPPADPQLVLLCPAPLNVVLVVLSNVLSCCRNPPLSVLAQEDDTDGPNVSVVSNVVNNVLSNLSSCCSRPPADSHDHCDPQLVQLVVLLVQLSVQLVVQSVQVSVVDPHSPPPDDDQGDDDCSVFARCSNLLSVLSNLVSSPSNRPPRPSSVVVSVVSCVPSQVVLVVSVVVCCVPCPPNDDPNYHRHDGPPD

pLDDT: mean 89.65, std 8.86, range [52.88, 98.62]

Radius of gyration: 50.2 Å; Cα contacts (8 Å, |Δi|>4): 494; chains: 1; bounding box: 81×43×148 Å

Nearest PDB structures (foldseek):
  4pij-assembly2_B  TM=9.613E-01  e=7.200E-06  Homo sapiens
  3zlz-assembly1_B  TM=9.446E-01  e=5.827E-06  Homo sapiens
  7ooj-assembly1_A  TM=9.388E-01  e=5.827E-06  Homo sapiens
  3mtn-assembly2_D  TM=9.277E-01  e=4.243E-06  Homo sapiens
  2gbj-assembly1_A  TM=9.224E-01  e=6.144E-06  Homo sapiens